Protein AF-A0A835ASC1-F1 (afdb_monomer_lite)

Sequence (592 aa):
MIFLGFHLSIYTDMLQAMSAVAEFGTGLTRLERELFSRAYHSVTDEKCTAWHILASSQLQEREKGNLKAEKAAIEFRLKVESEIEEASYLVINTIDRLLRVSSSSAENLVFYHHMKGKCYMTLAKVKDATLGLKKENCYGTFAELKDRAARLQASEQLLKAYEEILVDGDGEEEDRLSALPDDILLDILERLPLLPAVRTSVLSRRWRCLPLLLSRLAIDIDEFLRHRPSGPRRSVQSLMPSYTEATDRLLLARAGGDRAGVKVLRLAFFLCSDLSLLHSIAHAVAMAAAAAVDLTLWTVVMSNRCTEEHMAPYARRFMAFMDACPAAFGCLTSLTVRNLRLDEADVPTILTTCGKLRELGLKFCGHGFVLRIYAPGSLLVTLTVVECYFKRVELVCAPRLERLFMETWLDDDSPPVRLGHVPQLHHVSLASALLCWQEPFALSAFLANATNLSVLDLNFKDEMVMADKIEGIAKKTNLLREARDFKHCNLNFVEIQGFHPEETLIRYTRLVMERAVNLKRIHLRGPRGQDECKRCDRFRGQAEAPMRSASNDEMKNIVREQIFHGLSSPSIELIMDDMALSEKLQFPIIEI

Secondary structure (DSSP, 8-state):
-HHHHHHHHHHHHHHHHHHHHGGGSSPPPHHHHHHHHHHHHHHHHHHHHHHHHHHHHHHHHHHTT-HHHHHHHHHHHHHHHHHHHHHHHHHHHHHHHHHHH-TT-HHHHHHHHHHHHHHHHHHHHHT-GGGS----BTTB-HHHHHHHHHHHHHHHHHHHHHHTT----------TTTTS-HHHHHHHHHTS-HHHHHHGGGS-TTTTTHHHH-SEEEEEHHHHHH---S-----HHHHHHHHHHHHHHHHHTTTTSSSPPPSEEEEEEE--S-HHHHHHHHHHHHHH--SEEEEEEE-SS-GGG--HHHHHHHHHHHHHHHHH-HHHHHT-SEEEEES----TTHHHHHHHH-TT--EEEEES--BSSEEEEE-TT----EEEEES-B-SEEEEEE-TT--EEEEE---SS-SSSEEEEE-TT--EEEEE----TTSPP--HHHHHHH-TT--EEEEE-TT----HHHHHHHHHH-GGG---TT--BSS--EEEEES----HHHHHHHHHHHHHBTT--EEEEE-PPS----TTTTTS-----PPPPPPPHHHHHHHHHHHHHTT-SS--SEEEEE--PPPTT--------

Radius of gyration: 32.35 Å; chains: 1; bounding box: 80×64×80 Å

Foldseek 3Di:
DQVLLLQLLVLQVQLVVLLVVLVVLDAADPVSLVSNLVSLCSNLVVLVVLLVVLLVQLVVCVVVVNVVSNVVSVVVNVVSLVSLLVSLVSLLVSLVSNCVRVVPDLVSLLSSLLSNLVSLVSNLSSQDPVSPDFDADPQGHSVSSPVSSVVSVVVNVVSVVVVVVPPDDPDPPDPVLVVDDLVVLLVVLLPDQLVVQCVLLVVDVVSVCSSLQHLAEAQALVVVVPSDDPDPDDQLVVSLVVSLVVLCCNQVVNLDDDGDQRQHAHYEGELDPPLVSLVSNLVSLLSSPYQEYAYHYDYRDDLVRQDPVNQDVSQVSVVVSCVVRLSSLCNHQHYAYESHAADQVRQVVSQVSNQNYQYYHYESYHAEEEHEDDRANGNHQEYAAANYAYQAYEDQADANHAEYHHAAYDHQDPPRYDDHRHQNHAYYEYHYLCPLPHQAHAVLVVLVRVQQHAEYEYHNQLDPCDVVSVVSCVVRPPVDPDPPPAAHARHAEYEYHQDALDPSVLVVLLVCVVRHPNHQEYEYEHRDPDDPPPVPVVDDDDDDDFDDFDDPVRQVVVSVCSNCPPPDDDSYHYHYHDNGDDRVDDDDDDDD

Organism: NCBI:txid1010633

Structure (mmCIF, N/CA/C/O backbone):
data_AF-A0A835ASC1-F1
#
_entry.id   AF-A0A835ASC1-F1
#
loop_
_atom_site.group_PDB
_atom_site.id
_atom_site.type_symbol
_atom_site.label_atom_id
_atom_site.label_alt_id
_atom_site.label_comp_id
_atom_site.label_asym_id
_atom_site.label_entity_id
_atom_site.label_seq_id
_atom_site.pdbx_PDB_ins_code
_atom_site.Cartn_x
_atom_site.Cartn_y
_atom_site.Cartn_z
_atom_site.occupancy
_atom_site.B_iso_or_equiv
_atom_site.auth_seq_id
_atom_site.auth_comp_id
_atom_site.auth_asym_id
_atom_site.auth_atom_id
_atom_site.pdbx_PDB_model_num
ATOM 1 N N . MET A 1 1 ? 19.363 10.459 -22.461 1.00 25.75 1 MET A N 1
ATOM 2 C CA . MET A 1 1 ? 19.886 11.109 -21.234 1.00 25.75 1 MET A CA 1
ATOM 3 C C . MET A 1 1 ? 19.380 10.487 -19.933 1.00 25.75 1 MET A C 1
ATOM 5 O O . MET A 1 1 ? 20.216 10.135 -19.123 1.00 25.75 1 MET A O 1
ATOM 9 N N . ILE A 1 2 ? 18.072 10.296 -19.705 1.00 25.89 2 ILE A N 1
ATOM 10 C CA . ILE A 1 2 ? 17.590 9.722 -18.423 1.00 25.89 2 ILE A CA 1
ATOM 11 C C . ILE A 1 2 ? 17.799 8.201 -18.341 1.00 25.89 2 ILE A C 1
ATOM 13 O O . ILE A 1 2 ? 18.115 7.699 -17.273 1.00 25.89 2 ILE A O 1
ATOM 17 N N . PHE A 1 3 ? 17.737 7.487 -19.471 1.00 25.31 3 PHE A N 1
ATOM 18 C CA . PHE A 1 3 ? 18.187 6.091 -19.537 1.00 25.31 3 PHE A CA 1
ATOM 19 C C . PHE A 1 3 ? 19.689 5.949 -19.247 1.00 25.31 3 PHE A C 1
ATOM 21 O O . PHE A 1 3 ? 20.040 5.043 -18.511 1.00 25.31 3 PHE A O 1
ATOM 28 N N . LEU A 1 4 ? 20.544 6.874 -19.717 1.00 28.84 4 LEU A N 1
ATOM 29 C CA . LEU A 1 4 ? 21.978 6.884 -19.374 1.00 28.84 4 LEU A CA 1
ATOM 30 C C . LEU A 1 4 ? 22.202 7.177 -17.887 1.00 28.84 4 LEU A C 1
ATOM 32 O O . LEU A 1 4 ? 22.921 6.447 -17.226 1.00 28.84 4 LEU A O 1
ATOM 36 N N . GLY A 1 5 ? 21.518 8.178 -17.319 1.00 29.88 5 GLY A N 1
ATOM 37 C CA . GLY A 1 5 ? 21.616 8.450 -15.882 1.00 29.88 5 GLY A CA 1
ATOM 38 C C . GLY A 1 5 ? 21.188 7.253 -15.021 1.00 29.88 5 GLY A C 1
ATOM 39 O O . GLY A 1 5 ? 21.807 6.976 -13.998 1.00 29.88 5 GLY A O 1
ATOM 40 N N . PHE A 1 6 ? 20.131 6.545 -15.433 1.00 33.44 6 PHE A N 1
ATOM 41 C CA . PHE A 1 6 ? 19.597 5.366 -14.744 1.00 33.44 6 PHE A CA 1
ATOM 42 C C . PHE A 1 6 ? 20.526 4.154 -14.874 1.00 33.44 6 PHE A C 1
ATOM 44 O O . PHE A 1 6 ? 20.710 3.433 -13.902 1.00 33.44 6 PHE A O 1
ATOM 51 N N . HIS A 1 7 ? 21.150 3.977 -16.043 1.00 35.91 7 HIS A N 1
ATOM 52 C CA . HIS A 1 7 ? 22.242 3.030 -16.263 1.00 35.91 7 HIS A CA 1
ATOM 53 C C . HIS A 1 7 ? 23.390 3.337 -15.283 1.00 35.91 7 HIS A C 1
ATOM 55 O O . HIS A 1 7 ? 23.722 2.504 -14.449 1.00 35.91 7 HIS A O 1
ATOM 61 N N . LEU A 1 8 ? 23.894 4.575 -15.270 1.00 44.03 8 LEU A N 1
ATOM 62 C CA . LEU A 1 8 ? 24.981 5.048 -14.402 1.00 44.03 8 LEU A CA 1
ATOM 63 C C . LEU A 1 8 ? 24.748 4.823 -12.901 1.00 44.03 8 LEU A C 1
ATOM 65 O O . LEU A 1 8 ? 25.670 4.391 -12.221 1.00 44.03 8 LEU A O 1
ATOM 69 N N . SER A 1 9 ? 23.544 5.086 -12.376 1.00 50.69 9 SER A N 1
ATOM 70 C CA . SER A 1 9 ? 23.226 4.810 -10.960 1.00 50.69 9 SER A CA 1
ATOM 71 C C . SER A 1 9 ? 23.387 3.325 -10.638 1.00 50.69 9 SER A C 1
ATOM 73 O O . SER A 1 9 ? 23.984 2.979 -9.630 1.00 50.69 9 SER A O 1
ATOM 75 N N . ILE A 1 10 ? 22.922 2.449 -11.535 1.00 56.66 10 ILE A N 1
ATOM 76 C CA . ILE A 1 10 ? 22.972 0.995 -11.351 1.00 56.66 10 ILE A CA 1
ATOM 77 C C . ILE A 1 10 ? 24.414 0.487 -11.394 1.00 56.66 10 ILE A C 1
ATOM 79 O O . ILE A 1 10 ? 24.768 -0.363 -10.585 1.00 56.66 10 ILE A O 1
ATOM 83 N N . TYR A 1 11 ? 25.254 0.991 -12.303 1.00 65.12 11 TYR A N 1
ATOM 84 C CA . TYR A 1 11 ? 26.649 0.546 -12.387 1.00 65.12 11 TYR A CA 1
ATOM 85 C C . TYR A 1 11 ? 27.528 1.130 -11.276 1.00 65.12 11 TYR A C 1
ATOM 87 O O . TYR A 1 11 ? 28.440 0.438 -10.834 1.00 65.12 11 TYR A O 1
ATOM 95 N N . THR A 1 12 ? 27.234 2.333 -10.767 1.00 69.75 12 THR A N 1
ATOM 96 C CA . THR A 1 12 ? 27.899 2.877 -9.570 1.00 69.75 12 THR A CA 1
ATOM 97 C C . THR A 1 12 ? 27.527 2.080 -8.319 1.00 69.75 12 THR A C 1
ATOM 99 O O . THR A 1 12 ? 28.422 1.670 -7.581 1.00 69.75 12 THR A O 1
ATOM 102 N N . ASP A 1 13 ? 26.238 1.787 -8.115 1.00 70.94 13 ASP A N 1
ATOM 103 C CA . ASP A 1 13 ? 25.767 0.970 -6.987 1.00 70.94 13 ASP A CA 1
ATOM 104 C C . ASP A 1 13 ? 26.303 -0.469 -7.091 1.00 70.94 13 ASP A C 1
ATOM 106 O O . ASP A 1 13 ? 26.749 -1.049 -6.102 1.00 70.94 13 ASP A O 1
ATOM 110 N N . MET A 1 14 ? 26.336 -1.036 -8.304 1.00 71.25 14 MET A N 1
ATOM 111 C CA . MET A 1 14 ? 26.939 -2.345 -8.570 1.00 71.25 14 MET A CA 1
ATOM 112 C C . MET A 1 14 ? 28.445 -2.331 -8.304 1.00 71.25 14 MET A C 1
ATOM 114 O O . MET A 1 14 ? 28.956 -3.283 -7.727 1.00 71.25 14 MET A O 1
ATOM 118 N N . LEU A 1 15 ? 29.165 -1.265 -8.665 1.00 77.31 15 LEU A N 1
ATOM 119 C CA . LEU A 1 15 ? 30.597 -1.148 -8.385 1.00 77.31 15 LEU A CA 1
ATOM 120 C C . LEU A 1 15 ? 30.869 -1.116 -6.876 1.00 77.31 15 LEU A C 1
ATOM 122 O O . LEU A 1 15 ? 31.763 -1.814 -6.408 1.00 77.31 15 LEU A O 1
ATOM 126 N N . GLN A 1 16 ? 30.067 -0.369 -6.113 1.00 76.88 16 GLN A N 1
ATOM 127 C CA . GLN A 1 16 ? 30.158 -0.323 -4.650 1.00 76.88 16 GLN A CA 1
ATOM 128 C C . GLN A 1 16 ? 29.817 -1.671 -4.007 1.00 76.88 16 GLN A C 1
ATOM 130 O O . GLN A 1 16 ? 30.555 -2.140 -3.143 1.00 76.88 16 GLN A O 1
ATOM 135 N N . ALA A 1 17 ? 28.743 -2.324 -4.458 1.00 69.50 17 ALA A N 1
ATOM 136 C CA . ALA A 1 17 ? 28.349 -3.640 -3.968 1.00 69.50 17 ALA A CA 1
ATOM 137 C C . ALA A 1 17 ? 29.422 -4.697 -4.265 1.00 69.50 17 ALA A C 1
ATOM 139 O O . ALA A 1 17 ? 29.803 -5.445 -3.372 1.00 69.50 17 ALA A O 1
ATOM 140 N N . MET A 1 18 ? 29.976 -4.716 -5.481 1.00 75.88 18 MET A N 1
ATOM 141 C CA . MET A 1 18 ? 31.058 -5.636 -5.845 1.00 75.88 18 MET A CA 1
ATOM 142 C C . MET A 1 18 ? 32.354 -5.344 -5.074 1.00 75.88 18 MET A C 1
ATOM 144 O O . MET A 1 18 ? 33.069 -6.272 -4.700 1.00 75.88 18 MET A O 1
ATOM 148 N N . SER A 1 19 ? 32.643 -4.074 -4.773 1.00 75.88 19 SER A N 1
ATOM 149 C CA . SER A 1 19 ? 33.743 -3.701 -3.878 1.00 75.88 19 SER A CA 1
ATOM 150 C C . SER A 1 19 ? 33.525 -4.172 -2.438 1.00 75.88 19 SER A C 1
ATOM 152 O O . SER A 1 19 ? 34.503 -4.538 -1.796 1.00 75.88 19 SER A O 1
ATOM 154 N N . ALA A 1 20 ? 32.282 -4.213 -1.947 1.00 76.00 20 ALA A N 1
ATOM 155 C CA . ALA A 1 20 ? 31.942 -4.782 -0.641 1.00 76.00 20 ALA A CA 1
ATOM 156 C C . ALA A 1 20 ? 32.006 -6.319 -0.641 1.00 76.00 20 ALA A C 1
ATOM 158 O O . ALA A 1 20 ? 32.485 -6.912 0.319 1.00 76.00 20 ALA A O 1
ATOM 159 N N . VAL A 1 21 ? 31.608 -6.979 -1.736 1.00 71.69 21 VAL A N 1
ATOM 160 C CA . VAL A 1 21 ? 31.784 -8.435 -1.916 1.00 71.69 21 VAL A CA 1
ATOM 161 C C . VAL A 1 21 ? 33.266 -8.816 -1.805 1.00 71.69 21 VAL A C 1
ATOM 163 O O . VAL A 1 21 ? 33.621 -9.765 -1.111 1.00 71.69 21 VAL A O 1
ATOM 166 N N . ALA A 1 22 ? 34.153 -8.007 -2.384 1.00 69.75 22 ALA A N 1
ATOM 167 C CA . ALA A 1 22 ? 35.598 -8.184 -2.265 1.00 69.75 22 ALA A CA 1
ATOM 168 C C . ALA A 1 22 ? 36.156 -7.981 -0.835 1.00 69.75 22 ALA A C 1
ATOM 170 O O . ALA A 1 22 ? 37.293 -8.374 -0.567 1.00 69.75 22 ALA A O 1
ATOM 171 N N . GLU A 1 23 ? 35.401 -7.380 0.096 1.00 70.00 23 GLU A N 1
ATOM 172 C CA . GLU A 1 23 ? 35.817 -7.202 1.499 1.00 70.00 23 GLU A CA 1
ATOM 173 C C . GLU A 1 23 ? 35.636 -8.466 2.346 1.00 70.00 23 GLU A C 1
ATOM 175 O O . GLU A 1 23 ? 36.283 -8.593 3.384 1.00 70.00 23 GLU A O 1
ATOM 180 N N . PHE A 1 24 ? 34.855 -9.447 1.879 1.00 70.50 24 PHE A N 1
ATOM 181 C CA . PHE A 1 24 ? 34.664 -10.727 2.573 1.00 70.50 24 PHE A CA 1
ATOM 182 C C . PHE A 1 24 ? 35.882 -11.666 2.498 1.00 70.50 24 PHE A C 1
ATOM 184 O O . PHE A 1 24 ? 35.826 -12.787 2.998 1.00 70.50 24 PHE A O 1
ATOM 191 N N . GLY A 1 25 ? 37.000 -11.220 1.910 1.00 59.38 25 GLY A N 1
ATOM 192 C CA . GLY A 1 25 ? 38.289 -11.911 2.010 1.00 59.38 25 GLY A CA 1
ATOM 193 C C . GLY A 1 25 ? 38.339 -13.259 1.291 1.00 59.38 25 GLY A C 1
ATOM 194 O O . GLY A 1 25 ? 39.165 -14.102 1.625 1.00 59.38 25 GLY A O 1
ATOM 195 N N . THR A 1 26 ? 37.467 -13.465 0.309 1.00 65.81 26 THR A N 1
ATOM 196 C CA . THR A 1 26 ? 37.532 -14.575 -0.644 1.00 65.81 26 THR A CA 1
ATOM 197 C C . THR A 1 26 ? 37.826 -13.982 -2.023 1.00 65.81 26 THR A C 1
ATOM 199 O O . THR A 1 26 ? 37.456 -12.840 -2.304 1.00 65.81 26 THR A O 1
ATOM 202 N N . GLY A 1 27 ? 38.608 -14.679 -2.853 1.00 68.88 27 GLY A N 1
ATOM 203 C CA . GLY A 1 27 ? 38.851 -14.220 -4.224 1.00 68.88 27 GLY A CA 1
ATOM 204 C C . GLY A 1 27 ? 37.535 -14.131 -4.999 1.00 68.88 27 GLY A C 1
ATOM 205 O O . GLY A 1 27 ? 36.610 -14.882 -4.710 1.00 68.88 27 GLY A O 1
ATOM 206 N N . LEU A 1 28 ? 37.439 -13.219 -5.970 1.00 75.75 28 LEU A N 1
ATOM 207 C CA . LEU A 1 28 ? 36.249 -13.117 -6.813 1.00 75.75 28 LEU A CA 1
ATOM 208 C C . LEU A 1 28 ? 36.157 -14.317 -7.764 1.00 75.75 28 LEU A C 1
ATOM 210 O O . LEU A 1 28 ? 37.120 -14.638 -8.465 1.00 75.75 28 LEU A O 1
ATOM 214 N N . THR A 1 29 ? 34.971 -14.913 -7.852 1.00 74.81 29 THR A N 1
ATOM 215 C CA . THR A 1 29 ? 34.633 -15.937 -8.852 1.00 74.81 29 THR A CA 1
ATOM 216 C C . THR A 1 29 ? 34.681 -15.360 -10.272 1.00 74.81 29 THR A C 1
ATOM 218 O O . THR A 1 29 ? 34.753 -14.145 -10.484 1.00 74.81 29 THR A O 1
ATOM 221 N N . ARG A 1 30 ? 34.618 -16.208 -11.306 1.00 64.69 30 ARG A N 1
ATOM 222 C CA . ARG A 1 30 ? 34.585 -15.744 -12.710 1.00 64.69 30 ARG A CA 1
ATOM 223 C C . ARG A 1 30 ? 33.424 -14.781 -12.992 1.00 64.69 30 ARG A C 1
ATOM 225 O O . ARG A 1 30 ? 33.636 -13.727 -13.591 1.00 64.69 30 ARG A O 1
ATOM 232 N N . LEU A 1 31 ? 32.217 -15.108 -12.528 1.00 60.44 31 LEU A N 1
ATOM 233 C CA . LEU A 1 31 ? 31.038 -14.261 -12.721 1.00 60.44 31 LEU A CA 1
ATOM 234 C C . LEU A 1 31 ? 31.181 -12.924 -11.979 1.00 60.44 31 LEU A C 1
ATOM 236 O O . LEU A 1 31 ? 30.871 -11.869 -12.531 1.00 60.44 31 LEU A O 1
ATOM 240 N N . GLU A 1 32 ? 31.703 -12.945 -10.753 1.00 73.38 32 GLU A N 1
ATOM 241 C CA . GLU A 1 32 ? 31.961 -11.734 -9.969 1.00 73.38 32 GLU A CA 1
ATOM 242 C C . GLU A 1 32 ? 33.043 -10.857 -10.610 1.00 73.38 32 GLU A C 1
ATOM 244 O O . GLU A 1 32 ? 32.888 -9.638 -10.661 1.00 73.38 32 GLU A O 1
ATOM 249 N N . ARG A 1 33 ? 34.097 -11.450 -11.186 1.00 76.00 33 ARG A N 1
ATOM 250 C CA . ARG A 1 33 ? 35.105 -10.734 -11.985 1.00 76.00 33 ARG A CA 1
ATOM 251 C C . ARG A 1 33 ? 34.475 -10.061 -13.207 1.00 76.00 33 ARG A C 1
ATOM 253 O O . ARG A 1 33 ? 34.715 -8.876 -13.452 1.00 76.00 33 ARG A O 1
ATOM 260 N N . GLU A 1 34 ? 33.618 -10.762 -13.946 1.00 69.44 34 GLU A N 1
ATOM 261 C CA . GLU A 1 34 ? 32.899 -10.183 -15.087 1.00 69.44 34 GLU A CA 1
ATOM 262 C C . GLU A 1 34 ? 31.977 -9.025 -14.671 1.00 69.44 34 GLU A C 1
ATOM 264 O O . GLU A 1 34 ? 31.977 -7.974 -15.322 1.00 69.44 34 GLU A O 1
ATOM 269 N N . LEU A 1 35 ? 31.230 -9.180 -13.573 1.00 68.06 35 LEU A N 1
ATOM 270 C CA . LEU A 1 35 ? 30.353 -8.140 -13.026 1.00 68.06 35 LEU A CA 1
ATOM 271 C C . LEU A 1 35 ? 31.147 -6.924 -12.542 1.00 68.06 35 LEU A C 1
ATOM 273 O O . LEU A 1 35 ? 30.809 -5.795 -12.898 1.00 68.06 35 LEU A O 1
ATOM 277 N N . PHE A 1 36 ? 32.237 -7.142 -11.808 1.00 75.69 36 PHE A N 1
ATOM 278 C CA . PHE A 1 36 ? 33.128 -6.088 -11.326 1.00 75.69 36 PHE A CA 1
ATOM 279 C C . PHE A 1 36 ? 33.761 -5.304 -12.485 1.00 75.69 36 PHE A C 1
ATOM 281 O O . PHE A 1 36 ? 33.771 -4.071 -12.484 1.00 75.69 36 PHE A O 1
ATOM 288 N N . SER A 1 37 ? 34.211 -6.002 -13.533 1.00 78.62 37 SER A N 1
ATOM 289 C CA . SER A 1 37 ? 34.747 -5.371 -14.743 1.00 78.62 37 SER A CA 1
ATOM 290 C C . SER A 1 37 ? 33.691 -4.564 -15.496 1.00 78.62 37 SER A C 1
ATOM 292 O O . SER A 1 37 ? 33.947 -3.436 -15.923 1.00 78.62 37 SER A O 1
ATOM 294 N N . ARG A 1 38 ? 32.485 -5.120 -15.659 1.00 73.06 38 ARG A N 1
ATOM 295 C CA . ARG A 1 38 ? 31.378 -4.469 -16.372 1.00 73.06 38 ARG A CA 1
ATOM 296 C C . ARG A 1 38 ? 30.867 -3.236 -15.625 1.00 73.06 38 ARG A C 1
ATOM 298 O O . ARG A 1 38 ? 30.569 -2.233 -16.270 1.00 73.06 38 ARG A O 1
ATOM 305 N N . ALA A 1 39 ? 30.817 -3.298 -14.291 1.00 75.06 39 ALA A N 1
ATOM 306 C CA . ALA A 1 39 ? 30.509 -2.168 -13.415 1.00 75.06 39 ALA A CA 1
ATOM 307 C C . ALA A 1 39 ? 31.443 -0.992 -13.672 1.00 75.06 39 ALA A C 1
ATOM 309 O O . ALA A 1 39 ? 30.992 0.104 -14.000 1.00 75.06 39 ALA A O 1
ATOM 310 N N . TYR A 1 40 ? 32.747 -1.251 -13.601 1.00 83.38 40 TYR A N 1
ATOM 311 C CA . TYR A 1 40 ? 33.752 -0.218 -13.783 1.00 83.38 40 TYR A CA 1
ATOM 312 C C . TYR A 1 40 ? 33.699 0.407 -15.183 1.00 83.38 40 TYR A C 1
ATOM 314 O O . TYR A 1 40 ? 33.564 1.624 -15.285 1.00 83.38 40 TYR A O 1
ATOM 322 N N . HIS A 1 41 ? 33.722 -0.408 -16.249 1.00 80.19 41 HIS A N 1
ATOM 323 C CA . HIS A 1 41 ? 33.706 0.109 -17.624 1.00 80.19 41 HIS A CA 1
ATOM 324 C C . HIS A 1 41 ? 32.474 0.971 -17.904 1.00 80.19 41 HIS A C 1
ATOM 326 O O . HIS A 1 41 ? 32.605 2.054 -18.464 1.00 80.19 41 HIS A O 1
ATOM 332 N N . SER A 1 42 ? 31.282 0.541 -17.474 1.00 77.12 42 SER A N 1
ATOM 333 C CA . SER A 1 42 ? 30.065 1.313 -17.738 1.00 77.12 42 SER A CA 1
ATOM 334 C C . SER A 1 42 ? 30.055 2.661 -17.015 1.00 77.12 42 SER A C 1
ATOM 336 O O . SER A 1 42 ? 29.530 3.630 -17.562 1.00 77.12 42 SER A O 1
ATOM 338 N N . VAL A 1 43 ? 30.632 2.748 -15.810 1.00 78.88 43 VAL A N 1
ATOM 339 C CA . VAL A 1 43 ? 30.783 4.027 -15.100 1.00 78.88 43 VAL A CA 1
ATOM 340 C C . VAL A 1 43 ? 31.805 4.909 -15.816 1.00 78.88 43 VAL A C 1
ATOM 342 O O . VAL A 1 43 ? 31.540 6.089 -16.043 1.00 78.88 43 VAL A O 1
ATOM 345 N N . THR A 1 44 ? 32.961 4.367 -16.205 1.00 77.56 44 THR A N 1
ATOM 346 C CA . THR A 1 44 ? 34.048 5.176 -16.772 1.00 77.56 44 THR A CA 1
ATOM 347 C C . THR A 1 44 ? 33.844 5.573 -18.227 1.00 77.56 44 THR A C 1
ATOM 349 O O . THR A 1 44 ? 34.170 6.703 -18.574 1.00 77.56 44 THR A O 1
ATOM 352 N N . ASP A 1 45 ? 33.282 4.717 -19.081 1.00 75.38 45 ASP A N 1
ATOM 353 C CA . ASP A 1 45 ? 33.139 4.992 -20.519 1.00 75.38 45 ASP A CA 1
ATOM 354 C C . ASP A 1 45 ? 32.207 6.186 -20.774 1.00 75.38 45 ASP A C 1
ATOM 356 O O . ASP A 1 45 ? 32.509 7.088 -21.565 1.00 75.38 45 ASP A O 1
ATOM 360 N N . GLU A 1 46 ? 31.095 6.252 -20.040 1.00 70.56 46 GLU A N 1
ATOM 361 C CA . GLU A 1 46 ? 30.144 7.360 -20.131 1.00 70.56 46 GLU A CA 1
ATOM 362 C C . GLU A 1 46 ? 30.739 8.664 -19.577 1.00 70.56 46 GLU A C 1
ATOM 364 O O . GLU A 1 46 ? 30.586 9.732 -20.180 1.00 70.56 46 GLU A O 1
ATOM 369 N N . LYS A 1 47 ? 31.474 8.592 -18.460 1.00 77.69 47 LYS A N 1
ATOM 370 C CA . LYS A 1 47 ? 32.138 9.758 -17.856 1.00 77.69 47 LYS A CA 1
ATOM 371 C C . LYS A 1 47 ? 33.277 10.279 -18.729 1.00 77.69 47 LYS A C 1
ATOM 373 O O . LYS A 1 47 ? 33.378 11.488 -18.917 1.00 77.69 47 LYS A O 1
ATOM 378 N N . CYS A 1 48 ? 34.081 9.403 -19.327 1.00 73.44 48 CYS A N 1
ATOM 379 C CA . CYS A 1 48 ? 35.106 9.783 -20.300 1.00 73.44 48 CYS A CA 1
ATOM 380 C C . CYS A 1 48 ? 34.486 10.425 -21.548 1.00 73.44 48 CYS A C 1
ATOM 382 O O . CYS A 1 48 ? 35.011 11.414 -22.056 1.00 73.44 48 CYS A O 1
ATOM 384 N N . THR A 1 49 ? 33.333 9.931 -22.006 1.00 75.00 49 THR A N 1
ATOM 385 C CA . THR A 1 49 ? 32.588 10.557 -23.110 1.00 75.00 49 THR A CA 1
ATOM 386 C C . THR A 1 49 ? 32.142 11.977 -22.744 1.00 75.00 49 THR A C 1
ATOM 388 O O . THR A 1 49 ? 32.378 12.916 -23.506 1.00 75.00 49 THR A O 1
ATOM 391 N N . ALA A 1 50 ? 31.558 12.166 -21.555 1.00 71.06 50 ALA A N 1
ATOM 392 C CA . ALA A 1 50 ? 31.176 13.488 -21.056 1.00 71.06 50 ALA A CA 1
ATOM 393 C C . ALA A 1 50 ? 32.389 14.421 -20.906 1.00 71.06 50 ALA A C 1
ATOM 395 O O . ALA A 1 50 ? 32.327 15.591 -21.285 1.00 71.06 50 ALA A O 1
ATOM 396 N N . TRP A 1 51 ? 33.509 13.892 -20.412 1.00 79.56 51 TRP A N 1
ATOM 397 C CA . TRP A 1 51 ? 34.763 14.621 -20.276 1.00 79.56 51 TRP A CA 1
ATOM 398 C C . TRP A 1 51 ? 35.286 15.132 -21.625 1.00 79.56 51 TRP A C 1
ATOM 400 O O . TRP A 1 51 ? 35.601 16.315 -21.743 1.00 79.56 51 TRP A O 1
ATOM 410 N N . HIS A 1 52 ? 35.309 14.290 -22.665 1.00 73.19 52 HIS A N 1
ATOM 411 C CA . HIS A 1 52 ? 35.749 14.693 -24.007 1.00 73.19 52 HIS A CA 1
ATOM 412 C C . HIS A 1 52 ? 34.869 15.797 -24.605 1.00 73.19 52 HIS A C 1
ATOM 414 O O . HIS A 1 52 ? 35.390 16.754 -25.183 1.00 73.19 52 HIS A O 1
ATOM 420 N N . ILE A 1 53 ? 33.547 15.710 -24.420 1.00 69.62 53 ILE A N 1
ATOM 421 C CA . ILE A 1 53 ? 32.609 16.752 -24.859 1.00 69.62 53 ILE A CA 1
ATOM 422 C C . ILE A 1 53 ? 32.931 18.078 -24.159 1.00 69.62 53 ILE A C 1
ATOM 424 O O . ILE A 1 53 ? 33.066 19.107 -24.821 1.00 69.62 53 ILE A O 1
ATOM 428 N N . LEU A 1 54 ? 33.128 18.060 -22.839 1.00 73.12 54 LEU A N 1
ATOM 429 C CA . LEU A 1 54 ? 33.439 19.260 -22.057 1.00 73.12 54 LEU A CA 1
ATOM 430 C C . LEU A 1 54 ? 34.811 19.855 -22.409 1.00 73.12 54 LEU A C 1
ATOM 432 O O . LEU A 1 54 ? 34.932 21.073 -22.515 1.00 73.12 54 LEU A O 1
ATOM 436 N N . ALA A 1 55 ? 35.823 19.019 -22.661 1.00 73.38 55 ALA A N 1
ATOM 437 C CA . ALA A 1 55 ? 37.142 19.462 -23.113 1.00 73.38 55 ALA A CA 1
ATOM 438 C C . ALA A 1 55 ? 37.081 20.132 -24.499 1.00 73.38 55 ALA A C 1
ATOM 440 O O . ALA A 1 55 ? 37.672 21.193 -24.701 1.00 73.38 55 ALA A O 1
ATOM 441 N N . SER A 1 56 ? 36.313 19.563 -25.436 1.00 73.12 56 SER A N 1
ATOM 442 C CA . SER A 1 56 ? 36.104 20.165 -26.761 1.00 73.12 56 SER A CA 1
ATOM 443 C C . SER A 1 56 ? 35.342 21.493 -26.682 1.00 73.12 56 SER A C 1
ATOM 445 O O . SER A 1 56 ? 35.740 22.475 -27.308 1.00 73.12 56 SER A O 1
ATOM 447 N N . SER A 1 57 ? 34.308 21.561 -25.834 1.00 67.12 57 SER A N 1
ATOM 448 C CA . SER A 1 57 ? 33.542 22.783 -25.587 1.00 67.12 57 SER A CA 1
ATOM 449 C C . SER A 1 57 ? 34.401 23.872 -24.945 1.00 67.12 57 SER A C 1
ATOM 451 O O . SER A 1 57 ? 34.251 25.038 -25.296 1.00 67.12 57 SER A O 1
ATOM 453 N N . GLN A 1 58 ? 35.313 23.517 -24.034 1.00 73.12 58 GLN A N 1
ATOM 454 C CA . GLN A 1 58 ? 36.245 24.468 -23.428 1.00 73.12 58 GLN A CA 1
ATOM 455 C C . GLN A 1 58 ? 37.136 25.125 -24.495 1.00 73.12 58 GLN A C 1
ATOM 457 O O . GLN A 1 58 ? 37.248 26.349 -24.518 1.00 73.12 58 GLN A O 1
ATOM 462 N N . LEU A 1 59 ? 37.749 24.332 -25.383 1.00 73.62 59 LEU A N 1
ATOM 463 C CA . LEU A 1 59 ? 38.613 24.850 -26.454 1.00 73.62 59 LEU A CA 1
ATOM 464 C C . LEU A 1 59 ? 37.836 25.750 -27.423 1.00 73.62 59 LEU A C 1
ATOM 466 O O . LEU A 1 59 ? 38.293 26.846 -27.740 1.00 73.62 59 LEU A O 1
ATOM 470 N N . GLN A 1 60 ? 36.634 25.332 -27.821 1.00 72.06 60 GLN A N 1
ATOM 471 C CA . GLN A 1 60 ? 35.790 26.097 -28.737 1.00 72.06 60 GLN A CA 1
ATOM 472 C C . GLN A 1 60 ? 35.360 27.454 -28.150 1.00 72.06 60 GLN A C 1
ATOM 474 O O . GLN A 1 60 ? 35.346 28.464 -28.853 1.00 72.06 60 GLN A O 1
ATOM 479 N N . GLU A 1 61 ? 34.995 27.504 -26.867 1.00 72.50 61 GLU A N 1
ATOM 480 C CA . GLU A 1 61 ? 34.580 28.758 -26.224 1.00 72.50 61 GLU A CA 1
ATOM 481 C C . GLU A 1 61 ? 35.767 29.690 -25.938 1.00 72.50 61 GLU A C 1
ATOM 483 O O . GLU A 1 61 ? 35.609 30.913 -26.002 1.00 72.50 61 GLU A O 1
ATOM 488 N N . ARG A 1 62 ? 36.965 29.129 -25.725 1.00 79.38 62 ARG A N 1
ATOM 489 C CA . ARG A 1 62 ? 38.224 29.879 -25.626 1.00 79.38 62 ARG A CA 1
ATOM 490 C C . ARG A 1 62 ? 38.570 30.593 -26.934 1.00 79.38 62 ARG A C 1
ATOM 492 O O . ARG A 1 62 ? 38.913 31.772 -26.908 1.00 79.38 62 ARG A O 1
ATOM 499 N N . GLU A 1 63 ? 38.437 29.916 -28.075 1.00 79.19 63 GLU A N 1
ATOM 500 C CA . GLU A 1 63 ? 38.660 30.508 -29.407 1.00 79.19 63 GLU A CA 1
ATOM 501 C C . GLU A 1 63 ? 37.675 31.644 -29.718 1.00 79.19 63 GLU A C 1
ATOM 503 O O . GLU A 1 63 ? 38.037 32.631 -30.356 1.00 79.19 63 GLU A O 1
ATOM 508 N N . LYS A 1 64 ? 36.440 31.542 -29.214 1.00 83.50 64 LYS A N 1
ATOM 509 C CA . LYS A 1 64 ? 35.411 32.589 -29.327 1.00 83.50 64 LYS A CA 1
ATOM 510 C C . LYS A 1 64 ? 35.593 33.748 -28.334 1.00 83.50 64 LYS A C 1
ATOM 512 O O . LYS A 1 64 ? 34.832 34.711 -28.395 1.00 83.50 64 LYS A O 1
ATOM 517 N N . GLY A 1 65 ? 36.542 33.659 -27.396 1.00 82.06 65 GLY A N 1
ATOM 518 C CA . GLY A 1 65 ? 36.747 34.653 -26.335 1.00 82.06 65 GLY A CA 1
ATOM 519 C C . GLY A 1 65 ? 35.641 34.685 -25.267 1.00 82.06 65 GLY A C 1
ATOM 520 O O . GLY A 1 65 ? 35.524 35.663 -24.525 1.00 82.06 65 GLY A O 1
ATOM 521 N N . ASN A 1 66 ? 34.812 33.639 -25.167 1.00 81.50 66 ASN A N 1
ATOM 522 C CA . ASN A 1 66 ? 33.687 33.571 -24.234 1.00 81.50 66 ASN A CA 1
ATOM 523 C C . ASN A 1 66 ? 34.122 33.047 -22.854 1.00 81.50 66 ASN A C 1
ATOM 525 O O . ASN A 1 66 ? 33.859 31.904 -22.474 1.00 81.50 66 ASN A O 1
ATOM 529 N N . LEU A 1 67 ? 34.751 33.926 -22.070 1.00 76.94 67 LEU A N 1
ATOM 530 C CA . LEU A 1 67 ? 35.350 33.597 -20.768 1.00 76.94 67 LEU A CA 1
ATOM 531 C C . LEU A 1 67 ? 34.361 32.988 -19.754 1.00 76.94 67 LEU A C 1
ATOM 533 O O . LEU A 1 67 ? 34.753 32.187 -18.906 1.00 76.94 67 LEU A O 1
ATOM 537 N N . LYS A 1 68 ? 33.071 33.353 -19.814 1.00 76.38 68 LYS A N 1
ATOM 538 C CA . LYS A 1 68 ? 32.043 32.793 -18.915 1.00 76.38 68 LYS A CA 1
ATOM 539 C C . LYS A 1 68 ? 31.726 31.336 -19.250 1.00 76.38 68 LYS A C 1
ATOM 541 O O . LYS A 1 68 ? 31.649 30.518 -18.336 1.00 76.38 68 LYS A O 1
ATOM 546 N N . ALA A 1 69 ? 31.537 31.022 -20.530 1.00 60.03 69 ALA A N 1
ATOM 547 C CA . ALA A 1 69 ? 31.243 29.659 -20.965 1.00 60.03 69 ALA A CA 1
ATOM 548 C C . ALA A 1 69 ? 32.473 28.751 -20.846 1.00 60.03 69 ALA A C 1
ATOM 550 O O . ALA A 1 69 ? 32.342 27.613 -20.401 1.00 60.03 69 ALA A O 1
ATOM 551 N N . GLU A 1 70 ? 33.668 29.279 -21.131 1.00 72.00 70 GLU A N 1
ATOM 552 C CA . GLU A 1 70 ? 34.934 28.579 -20.897 1.00 72.00 70 GLU A CA 1
ATOM 553 C C . GLU A 1 70 ? 35.089 28.197 -19.416 1.00 72.00 70 GLU A C 1
ATOM 555 O O . GLU A 1 70 ? 35.348 27.036 -19.096 1.00 72.00 70 GLU A O 1
ATOM 560 N N . LYS A 1 71 ? 34.849 29.142 -18.494 1.00 73.25 71 LYS A N 1
ATOM 561 C CA . LYS A 1 71 ? 34.923 28.878 -17.050 1.00 73.25 71 LYS A CA 1
ATOM 562 C C . LYS A 1 71 ? 33.915 27.817 -16.594 1.00 73.25 71 LYS A C 1
ATOM 564 O O . LYS A 1 71 ? 34.277 26.948 -15.805 1.00 73.25 71 LYS A O 1
ATOM 569 N N . ALA A 1 72 ? 32.683 27.856 -17.102 1.00 64.44 72 ALA A N 1
ATOM 570 C CA . ALA A 1 72 ? 31.671 26.847 -16.789 1.00 64.44 72 ALA A CA 1
ATOM 571 C C . ALA A 1 72 ? 32.069 25.456 -17.317 1.00 64.44 72 ALA A C 1
ATOM 573 O O . ALA A 1 72 ? 31.959 24.470 -16.590 1.00 64.44 72 ALA A O 1
ATOM 574 N N . ALA A 1 73 ? 32.587 25.367 -18.547 1.00 66.56 73 ALA A N 1
ATOM 575 C CA . ALA A 1 73 ? 33.071 24.111 -19.120 1.00 66.56 73 ALA A CA 1
ATOM 576 C C . ALA A 1 73 ? 34.224 23.512 -18.296 1.00 66.56 73 ALA A C 1
ATOM 578 O O . ALA A 1 73 ? 34.237 22.305 -18.054 1.00 66.56 73 ALA A O 1
ATOM 579 N N . ILE A 1 74 ? 35.141 24.352 -17.800 1.00 71.38 74 ILE A N 1
ATOM 580 C CA . ILE A 1 74 ? 36.221 23.936 -16.891 1.00 71.38 74 ILE A CA 1
ATOM 581 C C . ILE A 1 74 ? 35.655 23.383 -15.577 1.00 71.38 74 ILE A C 1
ATOM 583 O O . ILE A 1 74 ? 36.075 22.315 -15.140 1.00 71.38 74 ILE A O 1
ATOM 587 N N . GLU A 1 75 ? 34.699 24.073 -14.952 1.00 72.69 75 GLU A N 1
ATOM 588 C CA . GLU A 1 75 ? 34.112 23.654 -13.672 1.00 72.69 75 GLU A CA 1
ATOM 589 C C . GLU A 1 75 ? 33.394 22.299 -13.781 1.00 72.69 75 GLU A C 1
ATOM 591 O O . GLU A 1 75 ? 33.629 21.397 -12.973 1.00 72.69 75 GLU A O 1
ATOM 596 N N . PHE A 1 76 ? 32.580 22.108 -14.824 1.00 66.19 76 PHE A N 1
ATOM 597 C CA . PHE A 1 76 ? 31.921 20.824 -15.072 1.00 66.19 76 PHE A CA 1
ATOM 598 C C . PHE A 1 76 ? 32.917 19.718 -15.420 1.00 66.19 76 PHE A C 1
ATOM 600 O O . PHE A 1 76 ? 32.749 18.588 -14.958 1.00 66.19 76 PHE A O 1
ATOM 607 N N . ARG A 1 77 ? 33.968 20.027 -16.190 1.00 76.50 77 ARG A N 1
ATOM 608 C CA . ARG A 1 77 ? 35.021 19.060 -16.519 1.00 76.50 77 ARG A CA 1
ATOM 609 C C . ARG A 1 77 ? 35.742 18.581 -15.261 1.00 76.50 77 ARG A C 1
ATOM 611 O O . ARG A 1 77 ? 35.863 17.376 -15.078 1.00 76.50 77 ARG A O 1
ATOM 618 N N . LEU A 1 78 ? 36.133 19.495 -14.370 1.00 76.44 78 LEU A N 1
ATOM 619 C CA . LEU A 1 78 ? 36.779 19.167 -13.091 1.00 76.44 78 LEU A CA 1
ATOM 620 C C . LEU A 1 78 ? 35.903 18.277 -12.201 1.00 76.44 78 LEU A C 1
ATOM 622 O O . LEU A 1 78 ? 36.409 17.385 -11.523 1.00 76.44 78 LEU A O 1
ATOM 626 N N . LYS A 1 79 ? 34.582 18.487 -12.218 1.00 75.69 79 LYS A N 1
ATOM 627 C CA . LYS A 1 79 ? 33.645 17.622 -11.497 1.00 75.69 79 LYS A CA 1
ATOM 628 C C . LYS A 1 79 ? 33.617 16.201 -12.069 1.00 75.69 79 LYS A C 1
ATOM 630 O O . LYS A 1 79 ? 33.696 15.242 -11.311 1.00 75.69 79 LYS A O 1
ATOM 635 N N . VAL A 1 80 ? 33.541 16.066 -13.394 1.00 75.88 80 VAL A N 1
ATOM 636 C CA . VAL A 1 80 ? 33.575 14.754 -14.066 1.00 75.88 80 VAL A CA 1
ATOM 637 C C . VAL A 1 80 ? 34.920 14.052 -13.848 1.00 75.88 80 VAL A C 1
ATOM 639 O O . VAL A 1 80 ? 34.939 12.841 -13.654 1.00 75.88 80 VAL A O 1
ATOM 642 N N . GLU A 1 81 ? 36.031 14.794 -13.822 1.00 80.50 81 GLU A N 1
ATOM 643 C CA . GLU A 1 81 ? 37.352 14.254 -13.471 1.00 80.50 81 GLU A CA 1
ATOM 644 C C . GLU A 1 81 ? 37.365 13.652 -12.065 1.00 80.50 81 GLU A C 1
ATOM 646 O O . GLU A 1 81 ? 37.791 12.511 -11.921 1.00 80.50 81 GLU A O 1
ATOM 651 N N . SER A 1 82 ? 36.839 14.366 -11.060 1.00 80.75 82 SER A N 1
ATOM 652 C CA . SER A 1 82 ? 36.747 13.855 -9.681 1.00 80.75 82 SER A CA 1
ATOM 653 C C . SER A 1 82 ? 35.978 12.535 -9.616 1.00 80.75 82 SER A C 1
ATOM 655 O O . SER A 1 82 ? 36.429 11.585 -8.988 1.00 80.75 82 SER A O 1
ATOM 657 N N . GLU A 1 83 ? 34.850 12.439 -10.325 1.00 82.06 83 GLU A N 1
ATOM 658 C CA . GLU A 1 83 ? 34.022 11.226 -10.347 1.00 82.06 83 GLU A CA 1
ATOM 659 C C . GLU A 1 83 ? 34.746 10.035 -11.019 1.00 82.06 83 GLU A C 1
ATOM 661 O O . GLU A 1 83 ? 34.614 8.893 -10.574 1.00 82.06 83 GLU A O 1
ATOM 666 N N . ILE A 1 84 ? 35.546 10.283 -12.067 1.00 83.19 84 ILE A N 1
ATOM 667 C CA . ILE A 1 84 ? 36.386 9.253 -12.711 1.00 83.19 84 ILE A CA 1
ATOM 668 C C . ILE A 1 84 ? 37.530 8.824 -11.783 1.00 83.19 84 ILE A C 1
ATOM 670 O O . ILE A 1 84 ? 37.856 7.632 -11.717 1.00 83.19 84 ILE A O 1
ATOM 674 N N . GLU A 1 85 ? 38.143 9.777 -11.075 1.00 84.44 85 GLU A N 1
ATOM 675 C CA . GLU A 1 85 ? 39.204 9.510 -10.103 1.00 84.44 85 GLU A CA 1
ATOM 676 C C . GLU A 1 85 ? 38.688 8.647 -8.947 1.00 84.44 85 GLU A C 1
ATOM 678 O O . GLU A 1 85 ? 39.263 7.593 -8.679 1.00 84.44 85 GLU A O 1
ATOM 683 N N . GLU A 1 86 ? 37.561 9.020 -8.339 1.00 85.69 86 GLU A N 1
ATOM 684 C CA . GLU A 1 86 ? 36.912 8.276 -7.254 1.00 85.69 86 GLU A CA 1
ATOM 685 C C . GLU A 1 86 ? 36.601 6.825 -7.645 1.00 85.69 86 GLU A C 1
ATOM 687 O O . GLU A 1 86 ? 36.993 5.894 -6.935 1.00 85.69 86 GLU A O 1
ATOM 692 N N . ALA A 1 87 ? 35.967 6.610 -8.805 1.00 86.12 87 ALA A N 1
ATOM 693 C CA . ALA A 1 87 ? 35.650 5.266 -9.291 1.00 86.12 87 ALA A CA 1
ATOM 694 C C . ALA A 1 87 ? 36.917 4.431 -9.548 1.00 86.12 87 ALA A C 1
ATOM 696 O O . ALA A 1 87 ? 36.979 3.248 -9.208 1.00 86.12 87 ALA A O 1
ATOM 697 N N . SER A 1 88 ? 37.953 5.048 -10.122 1.00 87.88 88 SER A N 1
ATOM 698 C CA . SER A 1 88 ? 39.219 4.369 -10.413 1.00 87.88 88 SER A CA 1
ATOM 699 C C . SER A 1 88 ? 39.990 4.022 -9.139 1.00 87.88 88 SER A C 1
ATOM 701 O O . SER A 1 88 ? 40.562 2.937 -9.056 1.00 87.88 88 SER A O 1
ATOM 703 N N . TYR A 1 89 ? 39.977 4.887 -8.121 1.00 86.75 89 TYR A N 1
ATOM 704 C CA . TYR A 1 89 ? 40.603 4.600 -6.828 1.00 86.75 89 TYR A CA 1
ATOM 705 C C . TYR A 1 89 ? 39.889 3.512 -6.054 1.00 86.75 89 TYR A C 1
ATOM 707 O O . TYR A 1 89 ? 40.554 2.660 -5.466 1.00 86.75 89 TYR A O 1
ATOM 715 N N . LEU A 1 90 ? 38.556 3.511 -6.068 1.00 87.19 90 LEU A N 1
ATOM 716 C CA . LEU A 1 90 ? 37.773 2.456 -5.440 1.00 87.19 90 LEU A CA 1
ATOM 717 C C . LEU A 1 90 ? 38.178 1.083 -5.994 1.00 87.19 90 LEU A C 1
ATOM 719 O O . LEU A 1 90 ? 38.483 0.169 -5.225 1.00 87.19 90 LEU A O 1
ATOM 723 N N . VAL A 1 91 ? 38.266 0.960 -7.321 1.00 88.75 91 VAL A N 1
ATOM 724 C CA . VAL A 1 91 ? 38.672 -0.288 -7.980 1.00 88.75 91 VAL A CA 1
ATOM 725 C C . VAL A 1 91 ? 40.128 -0.641 -7.699 1.00 88.75 91 VAL A C 1
ATOM 727 O O . VAL A 1 91 ? 40.399 -1.781 -7.331 1.00 88.75 91 VAL A O 1
ATOM 730 N N . ILE A 1 92 ? 41.060 0.313 -7.801 1.00 87.00 92 ILE A N 1
ATOM 731 C CA . ILE A 1 92 ? 42.483 0.077 -7.506 1.00 87.00 92 ILE A CA 1
ATOM 732 C C . ILE A 1 92 ? 42.669 -0.437 -6.072 1.00 87.00 92 ILE A C 1
ATOM 734 O O . ILE A 1 92 ? 43.345 -1.444 -5.875 1.00 87.00 92 ILE A O 1
ATOM 738 N N . ASN A 1 93 ? 42.033 0.202 -5.087 1.00 87.38 93 ASN A N 1
ATOM 739 C CA . ASN A 1 93 ? 42.111 -0.213 -3.685 1.00 87.38 93 ASN A CA 1
ATOM 740 C C . ASN A 1 93 ? 41.472 -1.582 -3.449 1.00 87.38 93 ASN A C 1
ATOM 742 O O . ASN A 1 93 ? 42.003 -2.397 -2.697 1.00 87.38 93 ASN A O 1
ATOM 746 N N . THR A 1 94 ? 40.343 -1.851 -4.104 1.00 86.06 94 THR A N 1
ATOM 747 C CA . THR A 1 94 ? 39.683 -3.160 -4.041 1.00 86.06 94 THR A CA 1
ATOM 748 C C . THR A 1 94 ? 40.600 -4.250 -4.600 1.00 86.06 94 THR A C 1
ATOM 750 O O . THR A 1 94 ? 40.818 -5.265 -3.944 1.00 86.06 94 THR A O 1
ATOM 753 N N . ILE A 1 95 ? 41.219 -4.009 -5.758 1.00 86.06 95 ILE A N 1
ATOM 754 C CA . ILE A 1 95 ? 42.171 -4.931 -6.385 1.00 86.06 95 ILE A CA 1
ATOM 755 C C . ILE A 1 95 ? 43.411 -5.140 -5.511 1.00 86.06 95 ILE A C 1
ATOM 757 O O . ILE A 1 95 ? 43.844 -6.275 -5.338 1.00 86.06 95 ILE A O 1
ATOM 761 N N . ASP A 1 96 ? 43.971 -4.083 -4.920 1.00 85.31 96 ASP A N 1
ATOM 762 C CA . ASP A 1 96 ? 45.137 -4.196 -4.035 1.00 85.31 96 ASP A CA 1
ATOM 763 C C . ASP A 1 96 ? 44.865 -5.052 -2.796 1.00 85.31 96 ASP A C 1
ATOM 765 O O . ASP A 1 96 ? 45.774 -5.707 -2.284 1.00 85.31 96 ASP A O 1
ATOM 769 N N . ARG A 1 97 ? 43.613 -5.088 -2.330 1.00 83.25 97 ARG A N 1
ATOM 770 C CA . ARG A 1 97 ? 43.174 -6.013 -1.281 1.00 83.25 97 ARG A CA 1
ATOM 771 C C . ARG A 1 97 ? 43.038 -7.440 -1.817 1.00 83.25 97 ARG A C 1
ATOM 773 O O . ARG A 1 97 ? 43.602 -8.352 -1.220 1.00 83.25 97 ARG A O 1
ATOM 780 N N . LEU A 1 98 ? 42.380 -7.632 -2.961 1.00 81.62 98 LEU A N 1
ATOM 781 C CA . LEU A 1 98 ? 42.179 -8.952 -3.576 1.00 81.62 98 LEU A CA 1
ATOM 782 C C . LEU A 1 98 ? 43.495 -9.645 -3.962 1.00 81.62 98 LEU A C 1
ATOM 784 O O . LEU A 1 98 ? 43.634 -10.848 -3.747 1.00 81.62 98 LEU A O 1
ATOM 788 N N . LEU A 1 99 ? 44.488 -8.893 -4.448 1.00 78.44 99 LEU A N 1
ATOM 789 C CA . LEU A 1 99 ? 45.826 -9.399 -4.779 1.00 78.44 99 LEU A CA 1
ATOM 790 C C . LEU A 1 99 ? 46.577 -9.956 -3.558 1.00 78.44 99 LEU A C 1
ATOM 792 O O . LEU A 1 99 ? 47.424 -10.831 -3.715 1.00 78.44 99 LEU A O 1
ATOM 796 N N . ARG A 1 100 ? 46.270 -9.485 -2.340 1.00 75.50 100 ARG A N 1
ATOM 797 C CA . ARG A 1 100 ? 46.873 -10.011 -1.100 1.00 75.50 100 ARG A CA 1
ATOM 798 C C . ARG A 1 100 ? 46.289 -11.361 -0.687 1.00 75.50 100 ARG A C 1
ATOM 800 O O . ARG A 1 100 ? 46.961 -12.109 0.012 1.00 75.50 100 ARG A O 1
ATOM 807 N N . VAL A 1 101 ? 45.050 -11.644 -1.092 1.00 70.69 101 VAL A N 1
ATOM 808 C CA . VAL A 1 101 ? 44.271 -12.809 -0.644 1.00 70.69 101 VAL A CA 1
ATOM 809 C C . VAL A 1 101 ? 44.199 -13.904 -1.715 1.00 70.69 101 VAL A C 1
ATOM 811 O O . VAL A 1 101 ? 44.157 -15.083 -1.390 1.00 70.69 101 VAL A O 1
ATOM 814 N N . SER A 1 102 ? 44.243 -13.533 -2.996 1.00 63.50 102 SER A N 1
ATOM 815 C CA . SER A 1 102 ? 44.079 -14.443 -4.144 1.00 63.50 102 SER A CA 1
ATOM 816 C C . SER A 1 102 ? 45.410 -14.871 -4.782 1.00 63.50 102 SER A C 1
ATOM 818 O O . SER A 1 102 ? 45.472 -15.085 -5.991 1.00 63.50 102 SER A O 1
ATOM 820 N N . SER A 1 103 ? 46.493 -14.965 -4.002 1.00 56.28 103 SER A N 1
ATOM 821 C CA . SER A 1 103 ? 47.863 -15.159 -4.516 1.00 56.28 103 SER A CA 1
ATOM 822 C C . SER A 1 103 ? 48.125 -16.514 -5.192 1.00 56.28 103 SER A C 1
ATOM 824 O O . SER A 1 103 ? 49.173 -16.680 -5.811 1.00 56.28 103 SER A O 1
ATOM 826 N N . SER A 1 104 ? 47.197 -17.471 -5.096 1.00 56.81 104 SER A N 1
ATOM 827 C CA . SER A 1 104 ? 47.342 -18.838 -5.611 1.00 56.81 104 SER A CA 1
ATOM 828 C C . SER A 1 104 ? 46.667 -19.109 -6.964 1.00 56.81 104 SER A C 1
ATOM 830 O O . SER A 1 104 ? 46.924 -20.159 -7.544 1.00 56.81 104 SER A O 1
ATOM 832 N N . SER A 1 105 ? 45.830 -18.203 -7.492 1.00 65.69 105 SER A N 1
ATOM 833 C CA . SER A 1 105 ? 45.133 -18.395 -8.778 1.00 65.69 105 SER A CA 1
ATOM 834 C C . SER A 1 105 ? 45.711 -17.483 -9.862 1.00 65.69 105 SER A C 1
ATOM 836 O O . SER A 1 105 ? 45.568 -16.259 -9.801 1.00 65.69 105 SER A O 1
ATOM 838 N N . ALA A 1 106 ? 46.359 -18.085 -10.866 1.00 62.41 106 ALA A N 1
ATOM 839 C CA . ALA A 1 106 ? 46.965 -17.369 -11.991 1.00 62.41 106 ALA A CA 1
ATOM 840 C C . ALA A 1 106 ? 45.932 -16.527 -12.766 1.00 62.41 106 ALA A C 1
ATOM 842 O O . ALA A 1 106 ? 46.178 -15.350 -13.024 1.00 62.41 106 ALA A O 1
ATOM 843 N N . GLU A 1 107 ? 44.740 -17.077 -13.006 1.00 62.88 107 GLU A N 1
ATOM 844 C CA . GLU A 1 107 ? 43.645 -16.406 -13.720 1.00 62.88 107 GLU A CA 1
ATOM 845 C C . GLU A 1 107 ? 43.124 -15.174 -12.957 1.00 62.88 107 GLU A C 1
ATOM 847 O O . GLU A 1 107 ? 42.838 -14.119 -13.533 1.00 62.88 107 GLU A O 1
ATOM 852 N N . ASN A 1 108 ? 43.037 -15.264 -11.625 1.00 70.06 108 ASN A N 1
ATOM 853 C CA . ASN A 1 108 ? 42.687 -14.129 -10.770 1.00 70.06 108 ASN A CA 1
ATOM 854 C C . ASN A 1 108 ? 43.755 -13.034 -10.828 1.00 70.06 108 ASN A C 1
ATOM 856 O O . ASN A 1 108 ? 43.423 -11.858 -10.991 1.00 70.06 108 ASN A O 1
ATOM 860 N N . LEU A 1 109 ? 45.035 -13.406 -10.748 1.00 70.69 109 LEU A N 1
ATOM 861 C CA . LEU A 1 109 ? 46.147 -12.460 -10.839 1.00 70.69 109 LEU A CA 1
ATOM 862 C C . LEU A 1 109 ? 46.162 -11.738 -12.195 1.00 70.69 109 LEU A C 1
ATOM 864 O O . LEU A 1 109 ? 46.272 -10.509 -12.220 1.00 70.69 109 LEU A O 1
ATOM 868 N N . VAL A 1 110 ? 45.975 -12.462 -13.306 1.00 70.75 110 VAL A N 1
ATOM 869 C CA . VAL A 1 110 ? 45.865 -11.883 -14.658 1.00 70.75 110 VAL A CA 1
ATOM 870 C C . VAL A 1 110 ? 44.742 -10.858 -14.715 1.00 70.75 110 VAL A C 1
ATOM 872 O O . VAL A 1 110 ? 44.965 -9.710 -15.107 1.00 70.75 110 VAL A O 1
ATOM 875 N N . PHE A 1 111 ? 43.540 -11.248 -14.288 1.00 76.88 111 PHE A N 1
ATOM 876 C CA . PHE A 1 111 ? 42.370 -10.380 -14.329 1.00 76.88 111 PHE A CA 1
ATOM 877 C C . PHE A 1 111 ? 42.561 -9.113 -13.479 1.00 76.88 111 PHE A C 1
ATOM 879 O O . PHE A 1 111 ? 42.291 -8.000 -13.941 1.00 76.88 111 PHE A O 1
ATOM 886 N N . TYR A 1 112 ? 43.065 -9.252 -12.251 1.00 82.56 112 TYR A N 1
ATOM 887 C CA . TYR A 1 112 ? 43.280 -8.132 -11.336 1.00 82.56 112 TYR A CA 1
ATOM 888 C C . TYR A 1 112 ? 44.356 -7.167 -11.837 1.00 82.56 112 TYR A C 1
ATOM 890 O O . TYR A 1 112 ? 44.141 -5.952 -11.830 1.00 82.56 112 TYR A O 1
ATOM 898 N N . HIS A 1 113 ? 45.487 -7.675 -12.333 1.00 75.94 113 HIS A N 1
ATOM 899 C CA . HIS A 1 113 ? 46.524 -6.833 -12.926 1.00 75.94 113 HIS A CA 1
ATOM 900 C C . HIS A 1 113 ? 46.033 -6.125 -14.198 1.00 75.94 113 HIS A C 1
ATOM 902 O O . HIS A 1 113 ? 46.289 -4.927 -14.357 1.00 75.94 113 HIS A O 1
ATOM 908 N N . HIS A 1 114 ? 45.254 -6.808 -15.045 1.00 75.50 114 HIS A N 1
ATOM 909 C CA . HIS A 1 114 ? 44.627 -6.218 -16.230 1.00 75.50 114 HIS A CA 1
ATOM 910 C C . HIS A 1 114 ? 43.663 -5.078 -15.866 1.00 75.50 114 HIS A C 1
ATOM 912 O O . HIS A 1 114 ? 43.755 -3.970 -16.403 1.00 75.50 114 HIS A O 1
ATOM 918 N N . MET A 1 115 ? 42.763 -5.316 -14.908 1.00 81.31 115 MET A N 1
ATOM 919 C CA . MET A 1 115 ? 41.820 -4.306 -14.424 1.00 81.31 115 MET A CA 1
ATOM 920 C C . MET A 1 115 ? 42.538 -3.104 -13.803 1.00 81.31 115 MET A C 1
ATOM 922 O O . MET A 1 115 ? 42.210 -1.961 -14.117 1.00 81.31 115 MET A O 1
ATOM 926 N N . LYS A 1 116 ? 43.581 -3.337 -12.999 1.00 81.81 116 LYS A N 1
ATOM 927 C CA . LYS A 1 116 ? 44.391 -2.264 -12.407 1.00 81.81 116 LYS A CA 1
ATOM 928 C C . LYS A 1 116 ? 45.106 -1.431 -13.478 1.00 81.81 116 LYS A C 1
ATOM 930 O O . LYS A 1 116 ? 45.136 -0.202 -13.388 1.00 81.81 116 LYS A O 1
ATOM 935 N N . GLY A 1 117 ? 45.622 -2.079 -14.525 1.00 75.12 117 GLY A N 1
ATOM 936 C CA . GLY A 1 117 ? 46.197 -1.412 -15.696 1.00 75.12 117 GLY A CA 1
ATOM 937 C C . GLY A 1 117 ? 45.183 -0.518 -16.416 1.00 75.12 117 GLY A C 1
ATOM 938 O O . GLY A 1 117 ? 45.485 0.636 -16.727 1.00 75.12 117 GLY A O 1
ATOM 939 N N . LYS A 1 118 ? 43.948 -0.999 -16.605 1.00 77.88 118 LYS A N 1
ATOM 940 C CA . LYS A 1 118 ? 42.842 -0.212 -17.179 1.00 77.88 118 LYS A CA 1
ATOM 941 C C . LYS A 1 118 ? 42.471 1.009 -16.339 1.00 77.88 118 LYS A C 1
ATOM 943 O O . LYS A 1 118 ? 42.231 2.075 -16.912 1.00 77.88 118 LYS A O 1
ATOM 948 N N . CYS A 1 119 ? 42.491 0.898 -15.012 1.00 82.25 119 CYS A N 1
ATOM 949 C CA . CYS A 1 119 ? 42.267 2.046 -14.136 1.00 82.25 119 CYS A CA 1
ATOM 950 C C . CYS A 1 119 ? 43.342 3.121 -14.315 1.00 82.25 119 CYS A C 1
ATOM 952 O O . CYS A 1 119 ? 43.021 4.293 -14.508 1.00 82.25 119 CYS A O 1
ATOM 954 N N . TYR A 1 120 ? 44.618 2.729 -14.338 1.00 78.00 120 TYR A N 1
ATOM 955 C CA . TYR A 1 120 ? 45.711 3.677 -14.559 1.00 78.00 120 TYR A CA 1
ATOM 956 C C . TYR A 1 120 ? 45.683 4.312 -15.952 1.00 78.00 120 TYR A C 1
ATOM 958 O O . TYR A 1 120 ? 45.938 5.510 -16.068 1.00 78.00 120 TYR A O 1
ATOM 966 N N . MET A 1 121 ? 45.308 3.566 -16.997 1.00 75.94 121 MET A N 1
ATOM 967 C CA . MET A 1 121 ? 45.110 4.141 -18.333 1.00 75.94 121 MET A CA 1
ATOM 968 C C . MET A 1 121 ? 43.985 5.178 -18.356 1.00 75.94 121 MET A C 1
ATOM 970 O O . MET A 1 121 ? 44.137 6.230 -18.972 1.00 75.94 121 MET A O 1
ATOM 974 N N . THR A 1 122 ? 42.865 4.897 -17.693 1.00 80.06 122 THR A N 1
ATOM 975 C CA . THR A 1 122 ? 41.716 5.812 -17.628 1.00 80.06 122 THR A CA 1
ATOM 976 C C . THR A 1 122 ? 42.082 7.094 -16.883 1.00 80.06 122 THR A C 1
ATOM 978 O O . THR A 1 122 ? 41.845 8.187 -17.395 1.00 80.06 122 THR A O 1
ATOM 981 N N . LEU A 1 123 ? 42.770 6.969 -15.743 1.00 80.88 123 LEU A N 1
ATOM 982 C CA . LEU A 1 123 ? 43.324 8.099 -14.991 1.00 80.88 123 LEU A CA 1
ATOM 983 C C . LEU A 1 123 ? 44.341 8.909 -15.808 1.00 80.88 123 LEU A C 1
ATOM 985 O O . LEU A 1 123 ? 44.363 10.132 -15.721 1.00 80.88 123 LEU A O 1
ATOM 989 N N . ALA A 1 124 ? 45.178 8.252 -16.615 1.00 74.06 124 ALA A N 1
ATOM 990 C CA . ALA A 1 124 ? 46.114 8.943 -17.495 1.00 74.06 124 ALA A CA 1
ATOM 991 C C . ALA A 1 124 ? 45.378 9.727 -18.595 1.00 74.06 124 ALA A C 1
ATOM 993 O O . ALA A 1 124 ? 45.700 10.889 -18.823 1.00 74.06 124 ALA A O 1
ATOM 994 N N . LYS A 1 125 ? 44.353 9.146 -19.237 1.00 73.81 125 LYS A N 1
ATOM 995 C CA . LYS A 1 125 ? 43.578 9.812 -20.304 1.00 73.81 125 LYS A CA 1
ATOM 996 C C . LYS A 1 125 ? 42.969 11.144 -19.863 1.00 73.81 125 LYS A C 1
ATOM 998 O O . LYS A 1 125 ? 42.987 12.095 -20.634 1.00 73.81 125 LYS A O 1
ATOM 1003 N N . VAL A 1 126 ? 42.465 11.220 -18.632 1.00 72.94 126 VAL A N 1
ATOM 1004 C CA . VAL A 1 126 ? 41.863 12.452 -18.088 1.00 72.94 126 VAL A CA 1
ATOM 1005 C C . VAL A 1 126 ? 42.895 13.449 -17.543 1.00 72.94 126 VAL A C 1
ATOM 1007 O O . VAL A 1 126 ? 42.548 14.588 -17.252 1.00 72.94 126 VAL A O 1
ATOM 1010 N N . LYS A 1 127 ? 44.169 13.046 -17.437 1.00 68.25 127 LYS A N 1
ATOM 1011 C CA . LYS A 1 127 ? 45.293 13.856 -16.931 1.00 68.25 127 LYS A CA 1
ATOM 1012 C C . LYS A 1 127 ? 46.215 14.421 -18.013 1.00 68.25 127 LYS A C 1
ATOM 1014 O O . LYS A 1 127 ? 47.277 14.951 -17.678 1.00 68.25 127 LYS A O 1
ATOM 1019 N N . ASP A 1 128 ? 45.863 14.280 -19.288 1.00 62.88 128 ASP A N 1
ATOM 1020 C CA . ASP A 1 128 ? 46.729 14.711 -20.384 1.00 62.88 128 ASP A CA 1
ATOM 1021 C C . ASP A 1 128 ? 47.132 16.197 -20.256 1.00 62.88 128 ASP A C 1
ATOM 1023 O O . ASP A 1 128 ? 46.322 17.090 -19.989 1.00 62.88 128 ASP A O 1
ATOM 1027 N N . ALA A 1 129 ? 48.430 16.453 -20.428 1.00 49.28 129 ALA A N 1
ATOM 1028 C CA . ALA A 1 129 ? 49.094 17.724 -20.141 1.00 49.28 129 ALA A CA 1
ATOM 1029 C C . ALA A 1 129 ? 48.706 18.855 -21.113 1.00 49.28 129 ALA A C 1
ATOM 1031 O O . ALA A 1 129 ? 49.011 20.024 -20.866 1.00 49.28 129 ALA A O 1
ATOM 1032 N N . THR A 1 130 ? 48.010 18.520 -22.199 1.00 49.00 130 THR A N 1
ATOM 1033 C CA . THR A 1 130 ? 47.539 19.428 -23.255 1.00 49.00 130 THR A CA 1
ATOM 1034 C C . THR A 1 130 ? 46.490 20.444 -22.780 1.00 49.00 130 THR A C 1
ATOM 1036 O O . THR A 1 130 ? 46.310 21.471 -23.432 1.00 49.00 130 THR A O 1
ATOM 1039 N N . LEU A 1 131 ? 45.849 20.229 -21.621 1.00 53.66 131 LEU A N 1
ATOM 1040 C CA . LEU A 1 131 ? 44.786 21.098 -21.081 1.00 53.66 131 LEU A CA 1
ATOM 1041 C C . LEU A 1 131 ? 45.204 21.971 -19.877 1.00 53.66 131 LEU A C 1
ATOM 1043 O O . LEU A 1 131 ? 44.367 22.671 -19.305 1.00 53.66 131 LEU A O 1
ATOM 1047 N N . GLY A 1 132 ? 46.492 21.986 -19.513 1.00 48.84 132 GLY A N 1
ATOM 1048 C CA . GLY A 1 132 ? 47.083 23.036 -18.668 1.00 48.84 132 GLY A CA 1
ATOM 1049 C C . GLY A 1 132 ? 46.873 22.946 -17.148 1.00 48.84 132 GLY A C 1
ATOM 1050 O O . GLY A 1 132 ? 47.156 23.921 -16.456 1.00 48.84 132 GLY A O 1
ATOM 1051 N N . LEU A 1 133 ? 46.434 21.813 -16.592 1.00 45.16 133 LEU A N 1
ATOM 1052 C CA . LEU A 1 133 ? 46.299 21.634 -15.138 1.00 45.16 133 LEU A CA 1
ATOM 1053 C C . LEU A 1 133 ? 47.217 20.508 -14.641 1.00 45.16 133 LEU A C 1
ATOM 1055 O O . LEU A 1 133 ? 46.900 19.328 -14.755 1.00 45.16 133 LEU A O 1
ATOM 1059 N N . LYS A 1 134 ? 48.372 20.870 -14.065 1.00 48.53 134 LYS A N 1
ATOM 1060 C CA . LYS A 1 134 ? 49.226 19.924 -13.329 1.00 48.53 134 LYS A CA 1
ATOM 1061 C C . LYS A 1 134 ? 48.589 19.640 -11.970 1.00 48.53 134 LYS A C 1
ATOM 1063 O O . LYS A 1 134 ? 48.733 20.438 -11.049 1.00 48.53 134 LYS A O 1
ATOM 1068 N N . LYS A 1 135 ? 47.899 18.507 -11.845 1.00 49.69 135 LYS A N 1
ATOM 1069 C CA . LYS A 1 135 ? 47.412 18.005 -10.556 1.00 49.69 135 LYS A CA 1
ATOM 1070 C C . LYS A 1 135 ? 48.032 16.636 -10.271 1.00 49.69 135 LYS A C 1
ATOM 1072 O O . LYS A 1 135 ? 47.777 15.650 -10.972 1.00 49.69 135 LYS A O 1
ATOM 1077 N N . GLU A 1 136 ? 48.891 16.583 -9.259 1.00 52.38 136 GLU A N 1
ATOM 1078 C CA . GLU A 1 136 ? 49.319 15.321 -8.656 1.00 52.38 136 GLU A CA 1
ATOM 1079 C C . GLU A 1 136 ? 48.130 14.701 -7.921 1.00 52.38 136 GLU A C 1
ATOM 1081 O O . GLU A 1 136 ? 47.316 15.407 -7.328 1.00 52.38 136 GLU A O 1
ATOM 1086 N N . ASN A 1 137 ? 47.997 13.380 -8.012 1.00 54.53 137 ASN A N 1
ATOM 1087 C CA . ASN A 1 137 ? 47.037 12.638 -7.207 1.00 54.53 137 ASN A CA 1
ATOM 1088 C C . ASN A 1 137 ? 47.764 11.546 -6.419 1.00 54.53 137 ASN A C 1
ATOM 1090 O O . ASN A 1 137 ? 48.960 11.336 -6.617 1.00 54.53 137 ASN A O 1
ATOM 1094 N N . CYS A 1 138 ? 47.050 10.838 -5.548 1.00 53.78 138 CYS A N 1
ATOM 1095 C CA . CYS A 1 138 ? 47.631 9.847 -4.640 1.00 53.78 138 CYS A CA 1
ATOM 1096 C C . CYS A 1 138 ? 48.428 8.714 -5.324 1.00 53.78 138 CYS A C 1
ATOM 1098 O O . CYS A 1 138 ? 49.230 8.071 -4.653 1.00 53.78 138 CYS A O 1
ATOM 1100 N N . TYR A 1 139 ? 48.263 8.480 -6.635 1.00 51.91 139 TYR A N 1
ATOM 1101 C CA . TYR A 1 139 ? 48.981 7.430 -7.370 1.00 51.91 139 TYR A CA 1
ATOM 1102 C C . TYR A 1 139 ? 50.024 7.938 -8.373 1.00 51.91 139 TYR A C 1
ATOM 1104 O O . TYR A 1 139 ? 50.749 7.095 -8.903 1.00 51.91 139 TYR A O 1
ATOM 1112 N N . GLY A 1 140 ? 50.141 9.249 -8.613 1.00 60.31 140 GLY A N 1
ATOM 1113 C CA . GLY A 1 140 ? 51.265 9.824 -9.361 1.00 60.31 140 GLY A CA 1
ATOM 1114 C C . GLY A 1 140 ? 50.919 10.764 -10.522 1.00 60.31 140 GLY A C 1
ATOM 1115 O O . GLY A 1 140 ? 49.768 11.163 -10.756 1.00 60.31 140 GLY A O 1
ATOM 1116 N N . THR A 1 141 ? 51.965 11.144 -11.254 1.00 63.47 141 THR A N 1
ATOM 1117 C CA . THR A 1 141 ? 51.912 12.001 -12.449 1.00 63.47 141 THR A CA 1
ATOM 1118 C C . THR A 1 141 ? 51.433 11.232 -13.689 1.00 63.47 141 THR A C 1
ATOM 1120 O O . THR A 1 141 ? 51.453 10.004 -13.726 1.00 63.47 141 THR A O 1
ATOM 1123 N N . PHE A 1 142 ? 51.015 11.936 -14.751 1.00 56.19 142 PHE A N 1
ATOM 1124 C CA . PHE A 1 142 ? 50.606 11.310 -16.022 1.00 56.19 142 PHE A CA 1
ATOM 1125 C C . PHE A 1 142 ? 51.660 10.329 -16.575 1.00 56.19 142 PHE A C 1
ATOM 1127 O O . PHE A 1 142 ? 51.318 9.227 -17.004 1.00 56.19 142 PHE A O 1
ATOM 1134 N N . ALA A 1 143 ? 52.942 10.707 -16.520 1.00 59.78 143 ALA A N 1
ATOM 1135 C CA . ALA A 1 143 ? 54.047 9.868 -16.980 1.00 59.78 143 ALA A CA 1
ATOM 1136 C C . ALA A 1 143 ? 54.182 8.581 -16.144 1.00 59.78 143 ALA A C 1
ATOM 1138 O O . ALA A 1 143 ? 54.342 7.500 -16.706 1.00 59.78 143 ALA A O 1
ATOM 1139 N N . GLU A 1 144 ? 54.035 8.681 -14.820 1.00 66.19 144 GLU A N 1
ATOM 1140 C CA . GLU A 1 144 ? 54.082 7.535 -13.901 1.00 66.19 144 GLU A CA 1
ATOM 1141 C C . GLU A 1 144 ? 52.885 6.594 -14.076 1.00 66.19 144 GLU A C 1
ATOM 1143 O O . GLU A 1 144 ? 53.046 5.374 -14.044 1.00 66.19 144 GLU A O 1
ATOM 1148 N N . LEU A 1 145 ? 51.682 7.138 -14.289 1.00 59.75 145 LEU A N 1
ATOM 1149 C CA . LEU A 1 145 ? 50.470 6.345 -14.523 1.00 59.75 145 LEU A CA 1
ATOM 1150 C C . LEU A 1 145 ? 50.554 5.570 -15.844 1.00 59.75 145 LEU A C 1
ATOM 1152 O O . LEU A 1 145 ? 50.198 4.392 -15.893 1.00 59.75 145 LEU A O 1
ATOM 1156 N N . LYS A 1 146 ? 51.079 6.206 -16.899 1.00 60.81 146 LYS A N 1
ATOM 11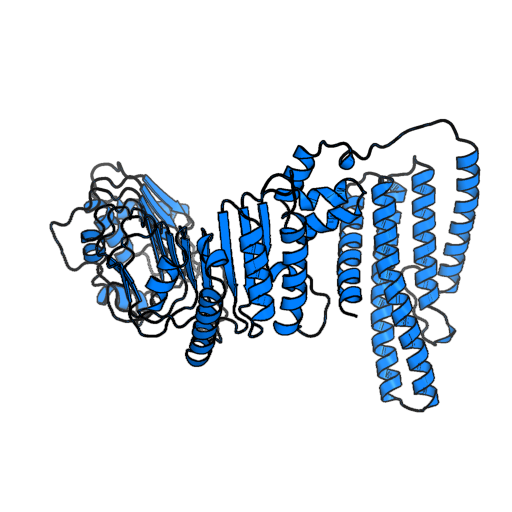57 C CA . LYS A 1 146 ? 51.312 5.570 -18.202 1.00 60.81 146 LYS A CA 1
ATOM 1158 C C . LYS A 1 146 ? 52.359 4.457 -18.115 1.00 60.81 146 LYS A C 1
ATOM 1160 O O . LYS A 1 146 ? 52.150 3.378 -18.663 1.00 60.81 146 LYS A O 1
ATOM 1165 N N . ASP A 1 147 ? 53.452 4.697 -17.397 1.00 69.12 147 ASP A N 1
ATOM 1166 C CA . ASP A 1 147 ? 54.511 3.710 -17.180 1.00 69.12 147 ASP A CA 1
ATOM 1167 C C . ASP A 1 147 ? 54.031 2.505 -16.343 1.00 69.12 147 ASP A C 1
ATOM 1169 O O . ASP A 1 147 ? 54.302 1.352 -16.679 1.00 69.12 147 ASP A O 1
ATOM 1173 N N . ARG A 1 148 ? 53.228 2.735 -15.295 1.00 66.69 148 ARG A N 1
ATOM 1174 C CA . ARG A 1 148 ? 52.594 1.652 -14.518 1.00 66.69 148 ARG A CA 1
ATOM 1175 C C . ARG A 1 148 ? 51.614 0.827 -15.351 1.00 66.69 148 ARG A C 1
ATOM 1177 O O . ARG A 1 148 ? 51.608 -0.396 -15.228 1.00 66.69 148 ARG A O 1
ATOM 1184 N N . ALA A 1 149 ? 50.812 1.468 -16.202 1.00 59.25 149 ALA A N 1
ATOM 1185 C CA . ALA A 1 149 ? 49.911 0.768 -17.116 1.00 59.25 149 ALA A CA 1
ATOM 1186 C C . ALA A 1 149 ? 50.679 -0.120 -18.112 1.00 59.25 149 ALA A C 1
ATOM 1188 O O . ALA A 1 149 ? 50.306 -1.275 -18.310 1.00 59.25 149 ALA A O 1
ATOM 1189 N N . ALA A 1 150 ? 51.785 0.383 -18.672 1.00 67.25 150 ALA A N 1
ATOM 1190 C CA . ALA A 1 150 ? 52.638 -0.373 -19.589 1.00 67.25 150 ALA A CA 1
ATOM 1191 C C . ALA A 1 150 ? 53.299 -1.588 -18.911 1.00 67.25 150 ALA A C 1
ATOM 1193 O O . ALA A 1 150 ? 53.312 -2.681 -19.476 1.00 67.25 150 ALA A O 1
ATOM 1194 N N . ARG A 1 151 ? 53.783 -1.433 -17.670 1.00 68.44 151 ARG A N 1
ATOM 1195 C CA . ARG A 1 151 ? 54.354 -2.541 -16.881 1.00 68.44 151 ARG A CA 1
ATOM 1196 C C . ARG A 1 151 ? 53.335 -3.645 -16.584 1.00 68.44 151 ARG A C 1
ATOM 1198 O O . ARG A 1 151 ? 53.678 -4.821 -16.657 1.00 68.44 151 ARG A O 1
ATOM 1205 N N . LEU A 1 152 ? 52.085 -3.278 -16.295 1.00 63.81 152 LEU A N 1
ATOM 1206 C CA . LEU A 1 152 ? 51.011 -4.240 -16.025 1.00 63.81 152 LEU A CA 1
ATOM 1207 C C . LEU A 1 152 ? 50.538 -4.970 -17.294 1.00 63.81 152 LEU A C 1
ATOM 1209 O O . LEU A 1 152 ? 50.288 -6.173 -17.244 1.00 63.81 152 LEU A O 1
ATOM 1213 N N . GLN A 1 153 ? 50.497 -4.288 -18.443 1.00 62.34 153 GLN A N 1
ATOM 1214 C CA . GLN A 1 153 ? 50.259 -4.937 -19.741 1.00 62.34 153 GLN A CA 1
ATOM 1215 C C . GLN A 1 153 ? 51.371 -5.928 -20.113 1.00 62.34 153 GLN A C 1
ATOM 1217 O O . GLN A 1 153 ? 51.083 -6.999 -20.641 1.00 62.34 153 GLN A O 1
ATOM 1222 N N . ALA A 1 154 ? 52.631 -5.616 -19.797 1.00 59.78 154 ALA A N 1
ATOM 1223 C CA . ALA A 1 154 ? 53.743 -6.542 -20.005 1.00 59.78 154 ALA A CA 1
ATOM 1224 C C . ALA A 1 154 ? 53.645 -7.784 -19.093 1.00 59.78 154 ALA A C 1
ATOM 1226 O O . ALA A 1 154 ? 53.897 -8.899 -19.547 1.00 59.78 154 ALA A O 1
ATOM 1227 N N . SER A 1 155 ? 53.217 -7.625 -17.831 1.00 55.56 155 SER A N 1
ATOM 1228 C CA . SER A 1 155 ? 52.961 -8.770 -16.939 1.00 55.56 155 SER A CA 1
ATOM 1229 C C . SER A 1 155 ? 51.771 -9.627 -17.381 1.00 55.56 155 SER A C 1
ATOM 1231 O O . SER A 1 155 ? 51.807 -10.841 -17.220 1.00 55.56 155 SER A O 1
ATOM 1233 N N . GLU A 1 156 ? 50.744 -9.023 -17.986 1.00 54.06 156 GLU A N 1
ATOM 1234 C CA . GLU A 1 156 ? 49.577 -9.733 -18.525 1.00 54.06 156 GLU A CA 1
ATOM 1235 C C . GLU A 1 156 ? 49.960 -10.656 -19.692 1.00 54.06 156 GLU A C 1
ATOM 1237 O O . GLU A 1 156 ? 49.479 -11.783 -19.776 1.00 54.06 156 GLU A O 1
ATOM 1242 N N . GLN A 1 157 ? 50.859 -10.200 -20.570 1.00 62.38 157 GLN A N 1
ATOM 1243 C CA . GLN A 1 157 ? 51.379 -11.012 -21.675 1.00 62.38 157 GLN A CA 1
ATOM 1244 C C . GLN A 1 157 ? 52.227 -12.191 -21.172 1.00 62.38 157 GLN A C 1
ATOM 1246 O O . GLN A 1 157 ? 52.126 -13.288 -21.715 1.00 62.38 157 GLN A O 1
ATOM 1251 N N . LEU A 1 158 ? 53.013 -11.988 -20.109 1.00 55.16 158 LEU A N 1
ATOM 1252 C CA . LEU A 1 158 ? 53.832 -13.036 -19.486 1.00 55.16 158 LEU A CA 1
ATOM 1253 C C . LEU A 1 158 ? 53.003 -14.081 -18.722 1.00 55.16 158 LEU A C 1
ATOM 1255 O O . LEU A 1 158 ? 53.349 -15.257 -18.754 1.00 55.16 158 LEU A O 1
ATOM 1259 N N . LEU A 1 159 ? 51.911 -13.682 -18.061 1.00 48.81 159 LEU A N 1
ATOM 1260 C CA . LEU A 1 159 ? 51.024 -14.609 -17.348 1.00 48.81 159 LEU A CA 1
ATOM 1261 C C . LEU A 1 159 ? 50.070 -15.371 -18.286 1.00 48.81 159 LEU A C 1
ATOM 1263 O O . LEU A 1 159 ? 49.849 -16.554 -18.056 1.00 48.81 159 LEU A O 1
ATOM 1267 N N . LYS A 1 160 ? 49.578 -14.757 -19.374 1.00 52.34 160 LYS A N 1
ATOM 1268 C CA . LYS A 1 160 ? 48.829 -15.476 -20.428 1.00 52.34 160 LYS A CA 1
ATOM 1269 C C . LYS A 1 160 ? 49.677 -16.563 -21.093 1.00 52.34 160 LYS A C 1
ATOM 1271 O O . LYS A 1 160 ? 49.195 -17.665 -21.322 1.00 52.34 160 LYS A O 1
ATOM 1276 N N . ALA A 1 161 ? 50.961 -16.281 -21.319 1.00 54.72 161 ALA A N 1
ATOM 1277 C CA . ALA A 1 161 ? 51.922 -17.275 -21.795 1.00 54.72 161 ALA A CA 1
ATOM 1278 C C . ALA A 1 161 ? 52.206 -18.391 -20.764 1.00 54.72 161 ALA A C 1
ATOM 1280 O O . ALA A 1 161 ? 52.661 -19.467 -21.137 1.00 54.72 161 ALA A O 1
ATOM 1281 N N . TYR A 1 162 ? 51.944 -18.152 -19.474 1.00 45.25 162 TYR A N 1
ATOM 1282 C CA . TYR A 1 162 ? 52.072 -19.141 -18.397 1.00 45.25 162 TYR A CA 1
ATOM 1283 C C . TYR A 1 162 ? 50.798 -20.001 -18.241 1.00 45.25 162 TYR A C 1
ATOM 1285 O O . TYR A 1 162 ? 50.900 -21.181 -17.919 1.00 45.25 162 TYR A O 1
ATOM 1293 N N . GLU A 1 163 ? 49.609 -19.452 -18.530 1.00 44.81 163 GLU A N 1
ATOM 1294 C CA . GLU A 1 163 ? 48.327 -20.185 -18.599 1.00 44.81 163 GLU A CA 1
ATOM 1295 C C . GLU A 1 163 ? 48.253 -21.145 -19.796 1.00 44.81 163 GLU A C 1
ATOM 1297 O O . GLU A 1 163 ? 47.725 -22.245 -19.662 1.00 44.81 163 GLU A O 1
ATOM 1302 N N . GLU A 1 164 ? 48.860 -20.793 -20.935 1.00 53.12 164 GLU A N 1
ATOM 1303 C CA . GLU A 1 164 ? 48.983 -21.700 -22.091 1.00 53.12 164 GLU A CA 1
ATOM 1304 C C . GLU A 1 164 ? 49.822 -22.963 -21.787 1.00 53.12 164 GLU A C 1
ATOM 1306 O O . GLU A 1 164 ? 49.735 -23.949 -22.518 1.00 53.12 164 GLU A O 1
ATOM 1311 N N . ILE A 1 165 ? 50.600 -22.971 -20.694 1.00 47.59 165 ILE A N 1
ATOM 1312 C CA . ILE A 1 165 ? 51.452 -24.095 -20.260 1.00 47.59 165 ILE A CA 1
ATOM 1313 C C . ILE A 1 165 ? 50.746 -24.997 -19.221 1.00 47.59 165 ILE A C 1
ATOM 1315 O O . ILE A 1 165 ? 51.176 -26.129 -19.006 1.00 47.59 165 ILE A O 1
ATOM 1319 N N . LEU A 1 166 ? 49.645 -24.548 -18.605 1.00 38.25 166 LEU A N 1
ATOM 1320 C CA . LEU A 1 166 ? 48.925 -25.253 -17.528 1.00 38.25 166 LEU A CA 1
ATOM 1321 C C . LEU A 1 166 ? 47.501 -25.687 -17.928 1.00 38.25 166 LEU A C 1
ATOM 1323 O O . LEU A 1 166 ? 46.580 -25.659 -17.113 1.00 38.25 166 LEU A O 1
ATOM 1327 N N . VAL A 1 167 ? 47.311 -26.140 -19.170 1.00 44.28 167 VAL A N 1
ATOM 1328 C CA . VAL A 1 167 ? 46.090 -26.868 -19.553 1.00 44.28 167 VAL A CA 1
ATOM 1329 C C . VAL A 1 167 ? 46.175 -28.303 -19.023 1.00 44.28 167 VAL A C 1
ATOM 1331 O O . VAL A 1 167 ? 46.634 -29.200 -19.720 1.00 44.28 167 VAL A O 1
ATOM 1334 N N . ASP A 1 168 ? 45.786 -28.490 -17.764 1.00 37.75 168 ASP A N 1
ATOM 1335 C CA . ASP A 1 168 ? 44.922 -29.597 -17.332 1.00 37.75 168 ASP A CA 1
ATOM 1336 C C . ASP A 1 168 ? 44.504 -29.351 -15.877 1.00 37.75 168 ASP A C 1
ATOM 1338 O O . ASP A 1 168 ? 45.277 -29.505 -14.930 1.00 37.75 168 ASP A O 1
ATOM 1342 N N . GLY A 1 169 ? 43.268 -28.898 -15.708 1.00 34.00 169 GLY A N 1
ATOM 1343 C CA . GLY A 1 169 ? 42.705 -28.538 -14.415 1.00 34.00 169 GLY A CA 1
ATOM 1344 C C . GLY A 1 169 ? 41.348 -27.884 -14.593 1.00 34.00 169 GLY A C 1
ATOM 1345 O O . GLY A 1 169 ? 41.177 -26.720 -14.247 1.00 34.00 169 GLY A O 1
ATOM 1346 N N . ASP A 1 170 ? 40.412 -28.634 -15.176 1.00 43.81 170 ASP A N 1
ATOM 1347 C CA . ASP A 1 170 ? 38.983 -28.334 -15.137 1.00 43.81 170 ASP A CA 1
ATOM 1348 C C . ASP A 1 170 ? 38.568 -28.218 -13.662 1.00 43.81 170 ASP A C 1
ATOM 1350 O O . ASP A 1 170 ? 38.441 -29.203 -12.933 1.00 43.81 170 ASP A O 1
ATOM 1354 N N . GLY A 1 171 ? 38.463 -26.982 -13.195 1.00 38.88 171 GLY A N 1
ATOM 1355 C CA . GLY A 1 171 ? 37.896 -26.618 -11.911 1.00 38.88 171 GLY A CA 1
ATOM 1356 C C . GLY A 1 171 ? 36.788 -25.618 -12.173 1.00 38.88 171 GLY A C 1
ATOM 1357 O O . GLY A 1 171 ? 36.981 -24.419 -11.984 1.00 38.88 171 GLY A O 1
ATOM 1358 N N . GLU A 1 172 ? 35.648 -26.102 -12.665 1.00 45.69 172 GLU A N 1
ATOM 1359 C CA . GLU A 1 172 ? 34.403 -25.341 -12.668 1.00 45.69 172 GLU A CA 1
ATOM 1360 C C . GLU A 1 172 ? 34.088 -24.922 -11.221 1.00 45.69 172 GLU A C 1
ATOM 1362 O O . GLU A 1 172 ? 33.614 -25.719 -10.412 1.00 45.69 172 GLU A O 1
ATOM 1367 N N . GLU A 1 173 ? 34.330 -23.661 -10.861 1.00 43.72 173 GLU A N 1
ATOM 1368 C CA . GLU A 1 173 ? 33.559 -23.053 -9.777 1.00 43.72 173 GLU A CA 1
ATOM 1369 C C . GLU A 1 173 ? 32.128 -22.878 -10.303 1.00 43.72 173 GLU A C 1
ATOM 1371 O O . GLU A 1 173 ? 31.815 -21.909 -10.998 1.00 43.72 173 GLU A O 1
ATOM 1376 N N . GLU A 1 174 ? 31.290 -23.886 -10.039 1.00 48.34 174 GLU A N 1
ATOM 1377 C CA . GLU A 1 174 ? 29.894 -23.960 -10.473 1.00 48.34 174 GLU A CA 1
ATOM 1378 C C . GLU A 1 174 ? 29.127 -22.672 -10.129 1.00 48.34 174 GLU A C 1
ATOM 1380 O O . GLU A 1 174 ? 29.153 -22.186 -8.996 1.00 48.34 174 GLU A O 1
ATOM 1385 N N . ASP A 1 175 ? 28.365 -22.144 -11.093 1.00 54.91 175 ASP A N 1
ATOM 1386 C CA . ASP A 1 175 ? 27.334 -21.131 -10.849 1.00 54.91 175 ASP A CA 1
ATOM 1387 C C . ASP A 1 175 ? 26.214 -21.748 -9.997 1.00 54.91 175 ASP A C 1
ATOM 1389 O O . ASP A 1 175 ? 25.196 -22.240 -10.493 1.00 54.91 175 ASP A O 1
ATOM 1393 N N . ARG A 1 176 ? 26.423 -21.733 -8.677 1.00 56.66 176 ARG A N 1
ATOM 1394 C CA . ARG A 1 176 ? 25.535 -22.364 -7.693 1.00 56.66 176 ARG A CA 1
ATOM 1395 C C . ARG A 1 176 ? 24.133 -21.764 -7.693 1.00 56.66 176 ARG A C 1
ATOM 1397 O O . ARG A 1 176 ? 23.208 -22.438 -7.254 1.00 56.66 176 ARG A O 1
ATOM 1404 N N . LEU A 1 177 ? 23.966 -20.519 -8.155 1.00 54.28 177 LEU A N 1
ATOM 1405 C CA . LEU A 1 177 ? 22.669 -19.847 -8.207 1.00 54.28 177 LEU A CA 1
ATOM 1406 C C . LEU A 1 177 ? 21.885 -20.297 -9.443 1.00 54.28 177 LEU A C 1
ATOM 1408 O O . LEU A 1 177 ? 20.729 -20.686 -9.318 1.00 54.28 177 LEU A O 1
ATOM 1412 N N . SER A 1 178 ? 22.507 -20.323 -10.625 1.00 66.12 178 SER A N 1
ATOM 1413 C CA . SER A 1 178 ? 21.856 -20.866 -11.827 1.00 66.12 178 SER A CA 1
ATOM 1414 C C . SER A 1 178 ? 21.722 -22.390 -11.805 1.00 66.12 178 SER A C 1
ATOM 1416 O O . SER A 1 178 ? 20.942 -22.920 -12.595 1.00 66.12 178 SER A O 1
ATOM 1418 N N . ALA A 1 179 ? 22.432 -23.093 -10.917 1.00 65.69 179 ALA A N 1
ATOM 1419 C CA . ALA A 1 179 ? 22.250 -24.523 -10.660 1.00 65.69 179 ALA A CA 1
ATOM 1420 C C . ALA A 1 179 ? 20.981 -24.839 -9.841 1.00 65.69 179 ALA A C 1
ATOM 1422 O O . ALA A 1 179 ? 20.517 -25.980 -9.848 1.00 65.69 179 ALA A O 1
ATOM 1423 N N . LEU A 1 180 ? 20.385 -23.849 -9.160 1.00 68.75 180 LEU A N 1
ATOM 1424 C CA . LEU A 1 180 ? 19.146 -24.048 -8.403 1.00 68.75 180 LEU A CA 1
ATOM 1425 C C . LEU A 1 180 ? 17.977 -24.394 -9.341 1.00 68.75 180 LEU A C 1
ATOM 1427 O O . LEU A 1 180 ? 17.942 -23.898 -10.472 1.00 68.75 180 LEU A O 1
ATOM 1431 N N . PRO A 1 181 ? 16.994 -25.206 -8.913 1.00 75.31 181 PRO A N 1
ATOM 1432 C CA . PRO A 1 181 ? 15.795 -25.473 -9.702 1.00 75.31 181 PRO A CA 1
ATOM 1433 C C . PRO A 1 181 ? 14.854 -24.250 -9.755 1.00 75.31 181 PRO A C 1
ATOM 1435 O O . PRO A 1 181 ? 14.966 -23.318 -8.956 1.00 75.31 181 PRO A O 1
ATOM 1438 N N . ASP A 1 182 ? 13.967 -24.206 -10.759 1.00 77.44 182 ASP A N 1
ATOM 1439 C CA . ASP A 1 182 ? 13.155 -23.013 -11.067 1.00 77.44 182 ASP A CA 1
ATOM 1440 C C . ASP A 1 182 ? 12.223 -22.607 -9.919 1.00 77.44 182 ASP A C 1
ATOM 1442 O O . ASP A 1 182 ? 12.002 -21.421 -9.710 1.00 77.44 182 ASP A O 1
ATOM 1446 N N . ASP A 1 183 ? 11.704 -23.561 -9.153 1.00 73.81 183 ASP A N 1
ATOM 1447 C CA . ASP A 1 183 ? 10.849 -23.308 -7.991 1.00 73.81 183 ASP A CA 1
ATOM 1448 C C . ASP A 1 183 ? 11.575 -22.519 -6.890 1.00 73.81 183 ASP A C 1
ATOM 1450 O O . ASP A 1 183 ? 11.015 -21.561 -6.355 1.00 73.81 183 ASP A O 1
ATOM 1454 N N . ILE A 1 184 ? 12.841 -22.848 -6.611 1.00 68.25 184 ILE A N 1
ATOM 1455 C CA . ILE A 1 184 ? 13.675 -22.115 -5.649 1.00 68.25 184 ILE A CA 1
ATOM 1456 C C . ILE A 1 184 ? 14.004 -20.717 -6.180 1.00 68.25 184 ILE A C 1
ATOM 1458 O O . ILE A 1 184 ? 13.922 -19.734 -5.443 1.00 68.25 184 ILE A O 1
ATOM 1462 N N . LEU A 1 185 ? 14.341 -20.602 -7.467 1.00 74.50 185 LEU A N 1
ATOM 1463 C CA . LEU A 1 185 ? 14.618 -19.304 -8.082 1.00 74.50 185 LEU A CA 1
ATOM 1464 C C . LEU A 1 185 ? 13.386 -18.394 -8.074 1.00 74.50 185 LEU A C 1
ATOM 1466 O O . LEU A 1 185 ? 13.509 -17.197 -7.820 1.00 74.50 185 LEU A O 1
ATOM 1470 N N . LEU A 1 186 ? 12.198 -18.951 -8.304 1.00 77.38 186 LEU A N 1
ATOM 1471 C CA . LEU A 1 186 ? 10.943 -18.214 -8.219 1.00 77.38 186 LEU A CA 1
ATOM 1472 C C . LEU A 1 186 ? 10.639 -17.775 -6.784 1.00 77.38 186 LEU A C 1
ATOM 1474 O O . LEU A 1 186 ? 10.267 -16.619 -6.607 1.00 77.38 186 LEU A O 1
ATOM 1478 N N . ASP A 1 187 ? 10.865 -18.614 -5.766 1.00 71.19 187 ASP A N 1
ATOM 1479 C CA . ASP A 1 187 ? 10.695 -18.206 -4.358 1.00 71.19 187 ASP A CA 1
ATOM 1480 C C . ASP A 1 187 ? 11.641 -17.055 -3.977 1.00 71.19 187 ASP A C 1
ATOM 1482 O O . ASP A 1 187 ? 11.231 -16.100 -3.315 1.00 71.19 187 ASP A O 1
ATOM 1486 N N . ILE A 1 188 ? 12.891 -17.089 -4.453 1.00 72.19 188 ILE A N 1
ATOM 1487 C CA . ILE A 1 188 ? 13.848 -15.991 -4.257 1.00 72.19 188 ILE A CA 1
ATOM 1488 C C . ILE A 1 188 ? 13.344 -14.716 -4.942 1.00 72.19 188 ILE A C 1
ATOM 1490 O O . ILE A 1 188 ? 13.302 -13.654 -4.319 1.00 72.19 188 ILE A O 1
ATOM 1494 N N . LEU A 1 189 ? 12.938 -14.803 -6.212 1.00 78.56 189 LEU A N 1
ATOM 1495 C CA . LEU A 1 189 ? 12.465 -13.649 -6.978 1.00 78.56 189 LEU A CA 1
ATOM 1496 C C . LEU A 1 189 ? 11.162 -13.061 -6.417 1.00 78.56 189 LEU A C 1
ATOM 1498 O O . LEU A 1 189 ? 11.006 -11.842 -6.427 1.00 78.56 189 LEU A O 1
ATOM 1502 N N . GLU A 1 190 ? 10.253 -13.882 -5.883 1.00 78.25 190 GLU A N 1
ATOM 1503 C CA . GLU A 1 190 ? 9.006 -13.429 -5.247 1.00 78.25 190 GLU A CA 1
ATOM 1504 C C . GLU A 1 190 ? 9.235 -12.660 -3.934 1.00 78.25 190 GLU A C 1
ATOM 1506 O O . GLU A 1 190 ? 8.339 -11.949 -3.467 1.00 78.25 190 GLU A O 1
ATOM 1511 N N . ARG A 1 191 ? 10.428 -12.768 -3.337 1.00 75.00 191 ARG A N 1
ATOM 1512 C CA . ARG A 1 191 ? 10.832 -12.005 -2.143 1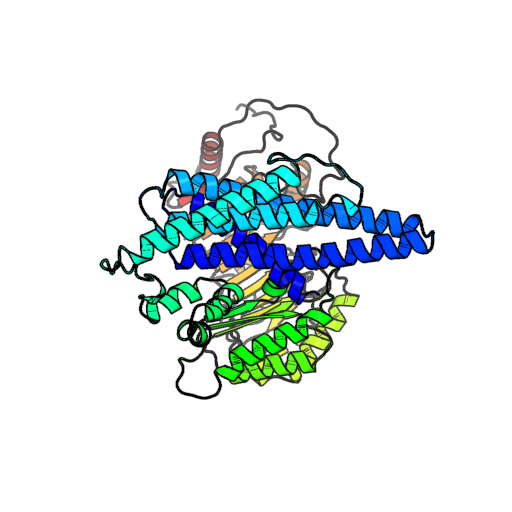.00 75.00 191 ARG A CA 1
ATOM 1513 C C . ARG A 1 191 ? 11.508 -10.677 -2.482 1.00 75.00 191 ARG A C 1
ATOM 1515 O O . ARG A 1 191 ? 11.713 -9.862 -1.582 1.00 75.00 191 ARG A O 1
ATOM 1522 N N . LEU A 1 192 ? 11.854 -10.448 -3.748 1.00 72.75 192 LEU A N 1
ATOM 1523 C CA . LEU A 1 192 ? 12.480 -9.210 -4.204 1.00 72.75 192 LEU A CA 1
ATOM 1524 C C . LEU A 1 192 ? 11.429 -8.191 -4.671 1.00 72.75 192 LEU A C 1
ATOM 1526 O O . LEU A 1 192 ? 10.366 -8.574 -5.164 1.00 72.75 192 LEU A O 1
ATOM 1530 N N . PRO A 1 193 ? 11.729 -6.879 -4.592 1.00 72.31 193 PRO A N 1
ATOM 1531 C CA . PRO A 1 193 ? 10.965 -5.878 -5.326 1.00 72.31 193 PRO A CA 1
ATOM 1532 C C . PRO A 1 193 ? 10.967 -6.208 -6.826 1.00 72.31 193 PRO A C 1
ATOM 1534 O O . PRO A 1 193 ? 11.939 -6.770 -7.351 1.00 72.31 193 PRO A O 1
ATOM 1537 N N . LEU A 1 194 ? 9.885 -5.861 -7.527 1.00 77.12 194 LEU A N 1
ATOM 1538 C CA . LEU A 1 194 ? 9.644 -6.379 -8.873 1.00 77.12 194 LEU A CA 1
ATOM 1539 C C . LEU A 1 194 ? 10.720 -5.927 -9.859 1.00 77.12 194 LEU A C 1
ATOM 1541 O O . LEU A 1 194 ? 11.166 -6.723 -10.683 1.00 77.12 194 LEU A O 1
ATOM 1545 N N . LEU A 1 195 ? 11.161 -4.670 -9.791 1.00 72.56 195 LEU A N 1
ATOM 1546 C CA . LEU A 1 195 ? 12.161 -4.172 -10.730 1.00 72.56 195 LEU A CA 1
ATOM 1547 C C . LEU A 1 195 ? 13.528 -4.887 -10.601 1.00 72.56 195 LEU A C 1
ATOM 1549 O O . LEU A 1 195 ? 14.045 -5.329 -11.630 1.00 72.56 195 LEU A O 1
ATOM 1553 N N . PRO A 1 196 ? 14.113 -5.073 -9.399 1.00 70.44 196 PRO A N 1
ATOM 1554 C CA . PRO A 1 196 ? 15.237 -5.989 -9.181 1.00 70.44 196 PRO A CA 1
ATOM 1555 C C . PRO A 1 196 ? 14.995 -7.407 -9.709 1.00 70.44 196 PRO A C 1
ATOM 1557 O O . PRO A 1 196 ? 15.855 -7.939 -10.409 1.00 70.44 196 PRO A O 1
ATOM 1560 N N . ALA A 1 197 ? 13.820 -7.993 -9.451 1.00 74.00 197 ALA A N 1
ATOM 1561 C CA . ALA A 1 197 ? 13.487 -9.331 -9.937 1.00 74.00 197 ALA A CA 1
ATOM 1562 C C . ALA A 1 197 ? 13.482 -9.391 -11.475 1.00 74.00 197 ALA A C 1
ATOM 1564 O O . ALA A 1 197 ? 14.114 -10.261 -12.066 1.00 74.00 197 ALA A O 1
ATOM 1565 N N . VAL A 1 198 ? 12.858 -8.419 -12.148 1.00 73.88 198 VAL A N 1
ATOM 1566 C CA . VAL A 1 198 ? 12.856 -8.306 -13.615 1.00 73.88 198 VAL A CA 1
ATOM 1567 C C . VAL A 1 198 ? 14.266 -8.083 -14.155 1.00 73.88 198 VAL A C 1
ATOM 1569 O O . VAL A 1 198 ? 14.599 -8.627 -15.205 1.00 73.88 198 VAL A O 1
ATOM 1572 N N . ARG A 1 199 ? 15.134 -7.342 -13.457 1.00 70.06 199 ARG A N 1
ATOM 1573 C CA . ARG A 1 199 ? 16.528 -7.133 -13.888 1.00 70.06 199 ARG A CA 1
ATOM 1574 C C . ARG A 1 199 ? 17.339 -8.422 -13.932 1.00 70.06 199 ARG A C 1
ATOM 1576 O O . ARG A 1 199 ? 18.222 -8.515 -14.776 1.00 70.06 199 ARG A O 1
ATOM 1583 N N . THR A 1 200 ? 17.004 -9.433 -13.131 1.00 71.12 200 THR A N 1
ATOM 1584 C CA . THR A 1 200 ? 17.659 -10.751 -13.228 1.00 71.12 200 THR A CA 1
ATOM 1585 C C . THR A 1 200 ? 17.474 -11.408 -14.602 1.00 71.12 200 THR A C 1
ATOM 1587 O O . THR A 1 200 ? 18.286 -12.238 -14.997 1.00 71.12 200 THR A O 1
ATOM 1590 N N . SER A 1 201 ? 16.493 -10.966 -15.404 1.00 69.31 201 SER A N 1
ATOM 1591 C CA . SER A 1 201 ? 16.263 -11.452 -16.774 1.00 69.31 201 SER A CA 1
ATOM 1592 C C . SER A 1 201 ? 17.457 -11.307 -17.723 1.00 69.31 201 SER A C 1
ATOM 1594 O O . SER A 1 201 ? 17.487 -11.969 -18.762 1.00 69.31 201 SER A O 1
ATOM 1596 N N . VAL A 1 202 ? 18.438 -10.464 -17.382 1.00 65.69 202 VAL A N 1
ATOM 1597 C CA . VAL A 1 202 ? 19.664 -10.268 -18.169 1.00 65.69 202 VAL A CA 1
ATOM 1598 C C . VAL A 1 202 ? 20.771 -11.273 -17.834 1.00 65.69 202 VAL A C 1
ATOM 1600 O O . VAL A 1 202 ? 21.760 -11.320 -18.560 1.00 65.69 202 VAL A O 1
ATOM 1603 N N . LEU A 1 203 ? 20.623 -12.060 -16.759 1.00 60.53 203 LEU A N 1
ATOM 1604 C CA . LEU A 1 203 ? 21.658 -12.982 -16.274 1.00 60.53 203 LEU A CA 1
ATOM 1605 C C . LEU A 1 203 ? 21.874 -14.155 -17.233 1.00 60.53 203 LEU A C 1
ATOM 1607 O O . LEU A 1 203 ? 23.007 -14.492 -17.559 1.00 60.53 203 LEU A O 1
ATOM 1611 N N . SER A 1 204 ? 20.796 -14.768 -17.727 1.00 68.50 204 SER A N 1
ATOM 1612 C CA . SER A 1 204 ? 20.876 -15.824 -18.740 1.00 68.50 204 SER A CA 1
ATOM 1613 C C . SER A 1 204 ? 19.550 -16.002 -19.484 1.00 68.50 204 SER A C 1
ATOM 1615 O O . SER A 1 204 ? 18.522 -15.423 -19.123 1.00 68.50 204 SER A O 1
ATOM 1617 N N . ARG A 1 205 ? 19.541 -16.852 -20.522 1.00 70.62 205 ARG A N 1
ATOM 1618 C CA . ARG A 1 205 ? 18.305 -17.219 -21.239 1.00 70.62 205 ARG A CA 1
ATOM 1619 C C . ARG A 1 205 ? 17.254 -17.845 -20.315 1.00 70.62 205 ARG A C 1
ATOM 1621 O O . ARG A 1 205 ? 16.072 -17.602 -20.534 1.00 70.62 205 ARG A O 1
ATOM 1628 N N . ARG A 1 206 ? 17.676 -18.603 -19.293 1.00 76.69 206 ARG A N 1
ATOM 1629 C CA . ARG A 1 206 ? 16.787 -19.207 -18.286 1.00 76.69 206 ARG A CA 1
ATOM 1630 C C . ARG A 1 206 ? 16.161 -18.123 -17.408 1.00 76.69 206 ARG A C 1
ATOM 1632 O O . ARG A 1 206 ? 14.940 -18.028 -17.320 1.00 76.69 206 ARG A O 1
ATOM 1639 N N . TRP A 1 207 ? 16.989 -17.225 -16.873 1.00 78.12 207 TRP A N 1
ATOM 1640 C CA . TRP A 1 207 ? 16.535 -16.112 -16.036 1.00 78.12 207 TRP A CA 1
ATOM 1641 C C . TRP A 1 207 ? 15.629 -15.124 -16.772 1.00 78.12 207 TRP A C 1
ATOM 1643 O O . TRP A 1 207 ? 14.775 -14.499 -16.151 1.00 78.12 207 TRP A O 1
ATOM 1653 N N . ARG A 1 208 ? 15.737 -15.016 -18.102 1.00 76.94 208 ARG A N 1
ATOM 1654 C CA . ARG A 1 208 ? 14.856 -14.167 -18.918 1.00 76.94 208 ARG A CA 1
ATOM 1655 C C . ARG A 1 208 ? 13.370 -14.485 -18.751 1.00 76.94 208 ARG A C 1
ATOM 1657 O O . ARG A 1 208 ? 12.540 -13.582 -18.847 1.00 76.94 208 ARG A O 1
ATOM 1664 N N . CYS A 1 209 ? 13.042 -15.752 -18.513 1.00 79.19 209 CYS A N 1
ATOM 1665 C CA . CYS A 1 209 ? 11.667 -16.229 -18.420 1.00 79.19 209 CYS A CA 1
ATOM 1666 C C . CYS A 1 209 ? 11.131 -16.246 -16.981 1.00 79.19 209 CYS A C 1
ATOM 1668 O O . CYS A 1 209 ? 9.919 -16.157 -16.801 1.00 79.19 209 CYS A O 1
ATOM 1670 N N . LEU A 1 210 ? 11.996 -16.309 -15.961 1.00 79.00 210 LEU A N 1
ATOM 1671 C CA . LEU A 1 210 ? 11.574 -16.463 -14.561 1.00 79.00 210 LEU A CA 1
ATOM 1672 C C . LEU A 1 210 ? 10.679 -15.314 -14.058 1.00 79.00 210 LEU A C 1
ATOM 1674 O O . LEU A 1 210 ? 9.621 -15.603 -13.498 1.00 79.00 210 LEU A O 1
ATOM 1678 N N . PRO A 1 211 ? 10.970 -14.023 -14.330 1.00 80.25 211 PRO A N 1
ATOM 1679 C CA . PRO A 1 211 ? 10.081 -12.935 -13.930 1.00 80.25 211 PRO A CA 1
ATOM 1680 C C . PRO A 1 211 ? 8.690 -12.995 -14.571 1.00 80.25 211 PRO A C 1
ATOM 1682 O O . PRO A 1 211 ? 7.777 -12.337 -14.076 1.00 80.25 211 PRO A O 1
ATOM 1685 N N . LEU A 1 212 ? 8.508 -13.752 -15.664 1.00 79.44 212 LEU A N 1
ATOM 1686 C CA . LEU A 1 212 ? 7.208 -13.983 -16.307 1.00 79.44 212 LEU A CA 1
ATOM 1687 C C . LEU A 1 212 ? 6.399 -15.103 -15.631 1.00 79.44 212 LEU A C 1
ATOM 1689 O O . LEU A 1 212 ? 5.190 -15.182 -15.843 1.00 79.44 212 LEU A O 1
ATOM 1693 N N . LEU A 1 213 ? 7.037 -15.927 -14.797 1.00 80.44 213 LEU A N 1
ATOM 1694 C CA . LEU A 1 213 ? 6.424 -17.050 -14.080 1.00 80.44 213 LEU A CA 1
ATOM 1695 C C . LEU A 1 213 ? 6.032 -16.710 -12.632 1.00 80.44 213 LEU A C 1
ATOM 1697 O O . LEU A 1 213 ? 5.420 -17.534 -11.961 1.00 80.44 213 LEU A O 1
ATOM 1701 N N . LEU A 1 214 ? 6.353 -15.502 -12.154 1.00 83.44 214 LEU A N 1
ATOM 1702 C CA . LEU A 1 214 ? 5.993 -15.057 -10.804 1.00 83.44 214 LEU A CA 1
ATOM 1703 C C . LEU A 1 214 ? 4.477 -15.091 -10.595 1.00 83.44 214 LEU A C 1
ATOM 1705 O O . LEU A 1 214 ? 3.721 -14.524 -11.391 1.00 83.44 214 LEU A O 1
ATOM 1709 N N . SER A 1 215 ? 4.052 -15.709 -9.491 1.00 85.06 215 SER A N 1
ATOM 1710 C CA . SER A 1 215 ? 2.640 -15.836 -9.120 1.00 85.06 215 SER A CA 1
ATOM 1711 C C . SER A 1 215 ? 2.123 -14.615 -8.353 1.00 85.06 215 SER A C 1
ATOM 1713 O O . SER A 1 215 ? 0.911 -14.396 -8.253 1.00 85.06 215 SER A O 1
ATOM 1715 N N . ARG A 1 216 ? 3.043 -13.797 -7.832 1.00 86.19 216 ARG A N 1
ATOM 1716 C CA . ARG A 1 216 ? 2.771 -12.567 -7.089 1.00 86.19 216 ARG A CA 1
ATOM 1717 C C . ARG A 1 216 ? 3.462 -11.406 -7.788 1.00 86.19 216 ARG A C 1
ATOM 1719 O O . ARG A 1 216 ? 4.685 -11.348 -7.853 1.00 86.19 216 ARG A O 1
ATOM 1726 N N . LEU A 1 217 ? 2.670 -10.481 -8.311 1.00 88.12 217 LEU A N 1
ATOM 1727 C CA . LEU A 1 217 ? 3.160 -9.306 -9.017 1.00 88.12 217 LEU A CA 1
ATOM 1728 C C . LEU A 1 217 ? 2.785 -8.060 -8.236 1.00 88.12 217 LEU A C 1
ATOM 1730 O O . LEU A 1 217 ? 1.611 -7.836 -7.964 1.00 88.12 217 LEU A O 1
ATOM 1734 N N . ALA A 1 218 ? 3.778 -7.245 -7.900 1.00 89.00 218 ALA A N 1
ATOM 1735 C CA . ALA A 1 2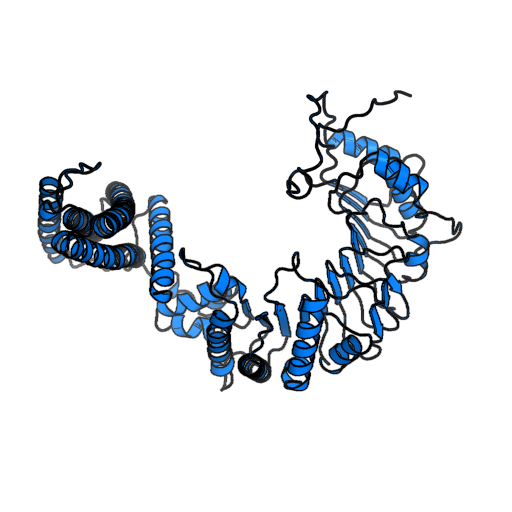18 ? 3.579 -5.938 -7.293 1.00 89.00 218 ALA A CA 1
ATOM 1736 C C . ALA A 1 218 ? 4.264 -4.880 -8.163 1.00 89.00 218 ALA A C 1
ATOM 1738 O O . ALA A 1 218 ? 5.486 -4.804 -8.186 1.00 89.00 218 ALA A O 1
ATOM 1739 N N . ILE A 1 219 ? 3.482 -4.095 -8.907 1.00 89.06 219 ILE A N 1
ATOM 1740 C CA . ILE A 1 219 ? 3.982 -3.003 -9.748 1.00 89.06 219 ILE A CA 1
ATOM 1741 C C . ILE A 1 219 ? 3.654 -1.679 -9.059 1.00 89.06 219 ILE A C 1
ATOM 1743 O O . ILE A 1 219 ? 2.550 -1.140 -9.204 1.00 89.06 219 ILE A O 1
ATOM 1747 N N . ASP A 1 220 ? 4.611 -1.156 -8.298 1.00 86.81 220 ASP A N 1
ATOM 1748 C CA . ASP A 1 220 ? 4.461 0.118 -7.597 1.00 86.81 220 ASP A CA 1
ATOM 1749 C C . ASP A 1 220 ? 5.149 1.250 -8.369 1.00 86.81 220 ASP A C 1
ATOM 1751 O O . ASP A 1 220 ? 6.345 1.193 -8.658 1.00 86.81 220 ASP A O 1
ATOM 1755 N N . ILE A 1 221 ? 4.398 2.303 -8.700 1.00 84.31 221 ILE A N 1
ATOM 1756 C CA . ILE A 1 221 ? 4.915 3.516 -9.342 1.00 84.31 221 ILE A CA 1
ATOM 1757 C C . ILE A 1 221 ? 6.047 4.162 -8.536 1.00 84.31 221 ILE A C 1
ATOM 1759 O O . ILE A 1 221 ? 6.913 4.820 -9.111 1.00 84.31 221 ILE A O 1
ATOM 1763 N N . ASP A 1 222 ? 6.088 3.958 -7.221 1.00 78.75 222 ASP A N 1
ATOM 1764 C CA . ASP A 1 222 ? 7.155 4.463 -6.369 1.00 78.75 222 ASP A CA 1
ATOM 1765 C C . ASP A 1 222 ? 8.507 3.786 -6.658 1.00 78.75 222 ASP A C 1
ATOM 1767 O O . ASP A 1 222 ? 9.552 4.430 -6.556 1.00 78.75 222 ASP A O 1
ATOM 1771 N N . GLU A 1 223 ? 8.529 2.545 -7.162 1.00 72.94 223 GLU A N 1
ATOM 1772 C CA . GLU A 1 223 ? 9.767 1.924 -7.663 1.00 72.94 223 GLU A CA 1
ATOM 1773 C C . GLU A 1 223 ? 10.354 2.713 -8.845 1.00 72.94 223 GLU A C 1
ATOM 1775 O O . GLU A 1 223 ? 11.575 2.835 -8.975 1.00 72.94 223 GLU A O 1
ATOM 1780 N N . PHE A 1 224 ? 9.496 3.328 -9.663 1.00 72.06 224 PHE A N 1
ATOM 1781 C CA . PHE A 1 224 ? 9.899 4.206 -10.764 1.00 72.06 224 PHE A CA 1
ATOM 1782 C C . PHE A 1 224 ? 10.330 5.598 -10.268 1.00 72.06 224 PHE A C 1
ATOM 1784 O O . PHE A 1 224 ? 11.015 6.318 -10.996 1.00 72.06 224 PHE A O 1
ATOM 1791 N N . LEU A 1 225 ? 9.963 5.978 -9.034 1.00 67.12 225 LEU A N 1
ATOM 1792 C CA . LEU A 1 225 ? 10.370 7.228 -8.381 1.00 67.12 225 LEU A CA 1
ATOM 1793 C C . LEU A 1 225 ? 11.702 7.113 -7.628 1.00 67.12 225 LEU A C 1
ATOM 1795 O O . LEU A 1 225 ? 12.448 8.096 -7.601 1.00 67.12 225 LEU A O 1
ATOM 1799 N N . ARG A 1 226 ? 11.993 5.959 -7.006 1.00 59.50 226 ARG A N 1
ATOM 1800 C CA . ARG A 1 226 ? 13.187 5.734 -6.161 1.00 59.50 226 ARG A CA 1
ATOM 1801 C C . ARG A 1 226 ? 14.483 5.582 -6.946 1.00 59.50 226 ARG A C 1
ATOM 1803 O O . ARG A 1 226 ? 15.542 5.945 -6.449 1.00 59.50 226 ARG A O 1
ATOM 1810 N N . HIS A 1 227 ? 14.412 5.106 -8.181 1.00 52.09 227 HIS A N 1
ATOM 1811 C CA . HIS A 1 227 ? 15.582 4.983 -9.042 1.00 52.09 227 HIS A CA 1
ATOM 1812 C C . HIS A 1 227 ? 15.903 6.335 -9.710 1.00 52.09 227 HIS A C 1
ATOM 1814 O O . HIS A 1 227 ? 15.627 6.559 -10.892 1.00 52.09 227 HIS A O 1
ATOM 1820 N N . ARG A 1 228 ? 16.437 7.273 -8.913 1.00 47.38 228 ARG A N 1
ATOM 1821 C CA . ARG A 1 228 ? 16.885 8.599 -9.360 1.00 47.38 228 ARG A CA 1
ATOM 1822 C C . ARG A 1 228 ? 18.395 8.642 -9.573 1.00 47.38 228 ARG A C 1
ATOM 1824 O O . ARG A 1 228 ? 19.139 8.521 -8.610 1.00 47.38 228 ARG A O 1
ATOM 1831 N N . PRO A 1 229 ? 18.840 9.063 -10.755 1.00 38.56 229 PRO A N 1
ATOM 1832 C CA . PRO A 1 229 ? 20.050 9.847 -10.898 1.00 38.56 229 PRO A CA 1
ATOM 1833 C C . PRO A 1 229 ? 19.680 11.325 -10.736 1.00 38.56 229 PRO A C 1
ATOM 1835 O O . PRO A 1 229 ? 18.614 11.769 -11.169 1.00 38.56 229 PRO A O 1
ATOM 1838 N N . SER A 1 230 ? 20.564 12.096 -10.120 1.00 46.50 230 SER A N 1
ATOM 1839 C CA . SER A 1 230 ? 20.495 13.549 -9.951 1.00 46.50 230 SER A CA 1
ATOM 1840 C C . SER A 1 230 ? 20.096 14.278 -11.251 1.00 46.50 230 SER A C 1
ATOM 1842 O O . SER A 1 230 ? 20.928 14.541 -12.114 1.00 46.50 230 SER A O 1
ATOM 1844 N N . GLY A 1 231 ? 18.808 14.600 -11.403 1.00 42.34 231 GLY A N 1
ATOM 1845 C CA . GLY A 1 231 ? 18.222 15.288 -12.557 1.00 42.34 231 GLY A CA 1
ATOM 1846 C C . GLY A 1 231 ? 16.894 15.973 -12.195 1.00 42.34 231 GLY A C 1
ATOM 1847 O O . GLY A 1 231 ? 16.346 15.708 -11.118 1.00 42.34 231 GLY A O 1
ATOM 1848 N N . PRO A 1 232 ? 16.367 16.882 -13.044 1.00 39.69 232 PRO A N 1
ATOM 1849 C CA . PRO A 1 232 ? 15.143 17.623 -12.744 1.00 39.69 232 PRO A CA 1
ATOM 1850 C C . PRO A 1 232 ? 13.958 16.666 -12.555 1.00 39.69 232 PRO A C 1
ATOM 1852 O O . PRO A 1 232 ? 13.841 15.660 -13.257 1.00 39.69 232 PRO A O 1
ATOM 1855 N N . ARG A 1 233 ? 13.078 16.975 -11.590 1.00 48.12 233 ARG A N 1
ATOM 1856 C CA . ARG A 1 233 ? 11.884 16.170 -11.279 1.00 48.12 233 ARG A CA 1
ATOM 1857 C C . ARG A 1 233 ? 11.089 15.913 -12.566 1.00 48.12 233 ARG A C 1
ATOM 1859 O O . ARG A 1 233 ? 10.515 16.847 -13.119 1.00 48.12 233 ARG A O 1
ATOM 1866 N N . ARG A 1 234 ? 11.017 14.657 -13.025 1.00 52.62 234 ARG A N 1
ATOM 1867 C CA . ARG A 1 234 ? 10.030 14.263 -14.041 1.00 52.62 234 ARG A CA 1
ATOM 1868 C C . ARG A 1 234 ? 8.636 14.533 -13.477 1.00 52.62 234 ARG A C 1
ATOM 1870 O O . ARG A 1 234 ? 8.351 14.158 -12.339 1.00 52.62 234 ARG A O 1
ATOM 1877 N N . SER A 1 235 ? 7.779 15.193 -14.252 1.00 60.06 235 SER A N 1
ATOM 1878 C CA . SER A 1 235 ? 6.363 15.309 -13.906 1.00 60.06 235 SER A CA 1
ATOM 1879 C C . SER A 1 235 ? 5.718 13.919 -13.938 1.00 60.06 235 SER A C 1
ATOM 1881 O O . SER A 1 235 ? 6.163 13.036 -14.673 1.00 60.06 235 SER A O 1
ATOM 1883 N N . VAL A 1 236 ? 4.645 13.718 -13.170 1.00 62.12 236 VAL A N 1
ATOM 1884 C CA . VAL A 1 236 ? 3.863 12.466 -13.179 1.00 62.12 236 VAL A CA 1
ATOM 1885 C C . VAL A 1 236 ? 3.435 12.067 -14.601 1.00 62.12 236 VAL A C 1
ATOM 1887 O O . VAL A 1 236 ? 3.421 10.885 -14.938 1.00 62.12 236 VAL A O 1
ATOM 1890 N N . GLN A 1 237 ? 3.183 13.057 -15.464 1.00 63.62 237 GLN A N 1
ATOM 1891 C CA . GLN A 1 237 ? 2.853 12.861 -16.879 1.00 63.62 237 GLN A CA 1
ATOM 1892 C C . GLN A 1 237 ? 3.951 12.131 -17.667 1.00 63.62 237 GLN A C 1
ATOM 1894 O O . GLN A 1 237 ? 3.639 11.388 -18.587 1.00 63.62 237 GLN A O 1
ATOM 1899 N N . SER A 1 238 ? 5.225 12.286 -17.297 1.00 71.88 238 SER A N 1
ATOM 1900 C CA . SER A 1 238 ? 6.338 11.609 -17.972 1.00 71.88 238 SER A CA 1
ATOM 1901 C C . SER A 1 238 ? 6.549 10.162 -17.508 1.00 71.88 238 SER A C 1
ATOM 1903 O O . SER A 1 238 ? 7.290 9.440 -18.172 1.00 71.88 238 SER A O 1
ATOM 1905 N N . LEU A 1 239 ? 5.980 9.745 -16.371 1.00 80.31 239 LEU A N 1
ATOM 1906 C CA . LEU A 1 239 ? 6.214 8.415 -15.783 1.00 80.31 239 LEU A CA 1
ATOM 1907 C C . LEU A 1 239 ? 5.126 7.410 -16.148 1.00 80.31 239 LEU A C 1
ATOM 1909 O O . LEU A 1 239 ? 5.427 6.244 -16.397 1.00 80.31 239 LEU A O 1
ATOM 1913 N N . MET A 1 240 ? 3.874 7.867 -16.204 1.00 87.25 240 MET A N 1
ATOM 1914 C CA . MET A 1 240 ? 2.731 6.999 -16.483 1.00 87.25 240 MET A CA 1
ATOM 1915 C C . MET A 1 240 ? 2.835 6.221 -17.804 1.00 87.25 240 MET A C 1
ATOM 1917 O O . MET A 1 240 ? 2.466 5.050 -17.783 1.00 87.25 240 MET A O 1
ATOM 1921 N N . PRO A 1 241 ? 3.383 6.762 -18.913 1.00 88.00 241 PRO A N 1
ATOM 1922 C CA . PRO A 1 241 ? 3.577 5.974 -20.132 1.00 88.00 241 PRO A CA 1
ATOM 1923 C C . PRO A 1 241 ? 4.498 4.766 -19.919 1.00 88.00 241 PRO A C 1
ATOM 1925 O O . PRO A 1 241 ? 4.147 3.650 -20.286 1.00 88.00 241 PRO A O 1
ATOM 1928 N N . SER A 1 242 ? 5.643 4.958 -19.252 1.00 83.94 242 SER A N 1
ATOM 1929 C CA . SER A 1 242 ? 6.585 3.867 -18.964 1.00 83.94 242 SER A CA 1
ATOM 1930 C C . SER A 1 242 ? 6.017 2.851 -17.974 1.00 83.94 242 SER A C 1
ATOM 1932 O O . SER A 1 242 ? 6.263 1.657 -18.122 1.00 83.94 242 SER A O 1
ATOM 1934 N N . TYR A 1 243 ? 5.252 3.312 -16.979 1.00 88.19 243 TYR A N 1
ATOM 1935 C CA . TYR A 1 243 ? 4.542 2.429 -16.052 1.00 88.19 243 TYR A CA 1
ATOM 1936 C C . TYR A 1 243 ? 3.498 1.575 -16.777 1.00 88.19 243 TYR A C 1
ATOM 1938 O O . TYR A 1 243 ? 3.427 0.366 -16.568 1.00 88.19 243 TYR A O 1
ATOM 1946 N N . THR A 1 244 ? 2.711 2.207 -17.649 1.00 89.19 244 THR A N 1
ATOM 1947 C CA . THR A 1 244 ? 1.656 1.549 -18.427 1.00 89.19 244 THR A CA 1
ATOM 1948 C C . THR A 1 244 ? 2.262 0.498 -19.345 1.00 89.19 244 THR A C 1
ATOM 1950 O O . THR A 1 244 ? 1.874 -0.660 -19.284 1.00 89.19 244 THR A O 1
ATOM 1953 N N . GLU A 1 245 ? 3.312 0.851 -20.088 1.00 86.12 245 GLU A N 1
ATOM 1954 C CA . GLU A 1 245 ? 4.000 -0.091 -20.968 1.00 86.12 245 GLU A CA 1
ATOM 1955 C C . GLU A 1 245 ? 4.640 -1.263 -20.204 1.00 86.12 245 GLU A C 1
ATOM 1957 O O . GLU A 1 245 ? 4.589 -2.405 -20.662 1.00 86.12 245 GLU A O 1
ATOM 1962 N N . ALA A 1 246 ? 5.222 -1.019 -19.025 1.00 83.50 246 ALA A N 1
ATOM 1963 C CA . ALA A 1 246 ? 5.739 -2.093 -18.179 1.00 83.50 246 ALA A CA 1
ATOM 1964 C C . ALA A 1 246 ? 4.615 -3.017 -17.676 1.00 83.50 246 ALA A C 1
ATOM 1966 O O . ALA A 1 246 ? 4.772 -4.238 -17.696 1.00 83.50 246 ALA A O 1
ATOM 1967 N N . THR A 1 247 ? 3.483 -2.439 -17.270 1.00 88.25 247 THR A N 1
ATOM 1968 C CA . THR A 1 247 ? 2.295 -3.171 -16.809 1.00 88.25 247 THR A CA 1
ATOM 1969 C C . THR A 1 247 ? 1.729 -4.040 -17.927 1.00 88.25 247 THR A C 1
ATOM 1971 O O . THR A 1 247 ? 1.557 -5.243 -17.735 1.00 88.25 247 THR A O 1
ATOM 1974 N N . ASP A 1 248 ? 1.548 -3.474 -19.119 1.00 86.31 248 ASP A N 1
ATOM 1975 C CA . ASP A 1 248 ? 1.043 -4.184 -20.293 1.00 86.31 248 ASP A CA 1
ATOM 1976 C C . ASP A 1 248 ? 1.981 -5.318 -20.698 1.00 86.31 248 ASP A C 1
ATOM 1978 O O . ASP A 1 248 ? 1.548 -6.457 -20.856 1.00 86.31 248 ASP A O 1
ATOM 1982 N N . ARG A 1 249 ? 3.290 -5.057 -20.796 1.00 81.44 249 ARG A N 1
ATOM 1983 C CA . ARG A 1 249 ? 4.270 -6.096 -21.146 1.00 81.44 249 ARG A CA 1
ATOM 1984 C C . ARG A 1 249 ? 4.281 -7.242 -20.144 1.00 81.44 249 ARG A C 1
ATOM 1986 O O . ARG A 1 249 ? 4.466 -8.385 -20.548 1.00 81.44 249 ARG A O 1
ATOM 1993 N N . LEU A 1 250 ? 4.109 -6.964 -18.854 1.00 80.88 250 LEU A N 1
ATOM 1994 C CA . LEU A 1 250 ? 4.109 -8.005 -17.832 1.00 80.88 250 LEU A CA 1
ATOM 1995 C C . LEU A 1 250 ? 2.789 -8.778 -17.811 1.00 80.88 250 LEU A C 1
ATOM 1997 O O . LEU A 1 250 ? 2.824 -10.002 -17.719 1.00 80.88 250 LEU A O 1
ATOM 2001 N N . LEU A 1 251 ? 1.642 -8.110 -17.900 1.00 81.69 251 LEU A N 1
ATOM 2002 C CA . LEU A 1 251 ? 0.338 -8.761 -17.767 1.00 81.69 251 LEU A CA 1
ATOM 2003 C C . LEU A 1 251 ? -0.151 -9.377 -19.085 1.00 81.69 251 LEU A C 1
ATOM 2005 O O . LEU A 1 251 ? -0.605 -10.519 -19.088 1.00 81.69 251 LEU A O 1
ATOM 2009 N N . LEU A 1 252 ? 0.013 -8.699 -20.224 1.00 74.06 252 LEU A N 1
ATOM 2010 C CA . LEU A 1 252 ? -0.424 -9.223 -21.526 1.00 74.06 252 LEU A CA 1
ATOM 2011 C C . LEU A 1 252 ? 0.473 -10.352 -22.038 1.00 74.06 252 LEU A C 1
ATOM 2013 O O . LEU A 1 252 ? -0.033 -11.288 -22.651 1.00 74.06 252 LEU A O 1
ATOM 2017 N N . ALA A 1 253 ? 1.775 -10.361 -21.718 1.00 68.25 253 ALA A N 1
ATOM 2018 C CA . ALA A 1 253 ? 2.650 -11.500 -22.042 1.00 68.25 253 ALA A CA 1
ATOM 2019 C C . ALA A 1 253 ? 2.247 -12.808 -21.327 1.00 68.25 253 ALA A C 1
ATOM 2021 O O . ALA A 1 253 ? 2.813 -13.871 -21.606 1.00 68.25 253 ALA A O 1
ATOM 2022 N N . ARG A 1 254 ? 1.291 -12.730 -20.394 1.00 69.81 254 ARG A N 1
ATOM 2023 C CA . ARG A 1 254 ? 0.729 -13.854 -19.640 1.00 69.81 254 ARG A CA 1
ATOM 2024 C C . ARG A 1 254 ? -0.678 -14.242 -20.101 1.00 69.81 254 ARG A C 1
ATOM 2026 O O . ARG A 1 254 ? -1.122 -15.336 -19.778 1.00 69.81 254 ARG A O 1
ATOM 2033 N N . ALA A 1 255 ? -1.348 -13.410 -20.898 1.00 59.00 255 ALA A N 1
ATOM 2034 C CA . ALA A 1 255 ? -2.749 -13.579 -21.293 1.00 59.00 255 ALA A CA 1
ATOM 2035 C C . ALA A 1 255 ? -2.988 -14.657 -22.385 1.00 59.00 255 ALA A C 1
ATOM 2037 O O . ALA A 1 255 ? -4.033 -14.654 -23.027 1.00 59.00 255 ALA A O 1
ATOM 2038 N N . GLY A 1 256 ? -2.034 -15.573 -22.623 1.00 54.38 256 GLY A N 1
ATOM 2039 C CA . GLY A 1 256 ? -1.971 -16.384 -23.852 1.00 54.38 256 GLY A CA 1
ATOM 2040 C C . GLY A 1 256 ? -1.559 -17.860 -23.735 1.00 54.38 256 GLY A C 1
ATOM 2041 O O . GLY A 1 256 ? -1.140 -18.419 -24.742 1.00 54.38 256 GLY A O 1
ATOM 2042 N N . GLY A 1 257 ? -1.677 -18.509 -22.569 1.00 54.53 257 GLY A N 1
ATOM 2043 C CA . GLY A 1 257 ? -1.588 -19.980 -22.453 1.00 54.53 257 GLY A CA 1
ATOM 2044 C C . GLY A 1 257 ? -0.642 -20.526 -21.373 1.00 54.53 257 GLY A C 1
ATOM 2045 O O . GLY A 1 257 ? 0.366 -19.894 -21.062 1.00 54.53 257 GLY A O 1
ATOM 2046 N N . ASP A 1 258 ? -1.029 -21.693 -20.825 1.00 48.38 258 ASP A N 1
ATOM 2047 C CA . ASP A 1 258 ? -0.375 -22.717 -19.960 1.00 48.38 258 ASP A CA 1
ATOM 2048 C C . ASP A 1 258 ? 0.594 -22.304 -18.830 1.00 48.38 258 ASP A C 1
ATOM 2050 O O . ASP A 1 258 ? 1.144 -23.140 -18.116 1.00 48.38 258 ASP A O 1
ATOM 2054 N N . ARG A 1 259 ? 0.812 -21.007 -18.621 1.00 58.78 259 ARG A N 1
ATOM 2055 C CA . ARG A 1 259 ? 1.622 -20.466 -17.527 1.00 58.78 259 ARG A CA 1
ATOM 2056 C C . ARG A 1 259 ? 0.752 -20.314 -16.287 1.00 58.78 259 ARG A C 1
ATOM 2058 O O . ARG A 1 259 ? -0.398 -19.889 -16.388 1.00 58.78 259 ARG A O 1
ATOM 2065 N N . ALA A 1 260 ? 1.308 -20.642 -15.120 1.00 59.16 260 ALA A N 1
ATOM 2066 C CA . ALA A 1 260 ? 0.628 -20.481 -13.839 1.00 59.16 260 ALA A CA 1
ATOM 2067 C C . ALA A 1 260 ? 0.020 -19.070 -13.733 1.00 59.16 260 ALA A C 1
ATOM 2069 O O . ALA A 1 260 ? 0.728 -18.069 -13.855 1.00 59.16 260 ALA A O 1
ATOM 2070 N N . GLY A 1 261 ? -1.302 -19.001 -13.559 1.00 70.81 261 GLY A N 1
ATOM 2071 C CA . GLY A 1 261 ? -2.026 -17.735 -13.475 1.00 70.81 261 GLY A CA 1
ATOM 2072 C C . GLY A 1 261 ? -1.535 -16.875 -12.310 1.00 70.81 261 GLY A C 1
ATOM 2073 O O . GLY A 1 261 ? -1.085 -17.387 -11.280 1.00 70.81 261 GLY A O 1
ATOM 2074 N N . VAL A 1 262 ? -1.633 -15.554 -12.462 1.00 81.88 262 VAL A N 1
ATOM 2075 C CA . VAL A 1 262 ? -1.259 -14.607 -11.405 1.00 81.88 262 VAL A CA 1
ATOM 2076 C C . VAL A 1 262 ? -2.191 -14.820 -10.211 1.00 81.88 262 VAL A C 1
ATOM 2078 O O . VAL A 1 262 ? -3.401 -14.641 -10.309 1.00 81.88 262 VAL A O 1
ATOM 2081 N N . LYS A 1 263 ? -1.650 -15.214 -9.058 1.00 87.94 263 LYS A N 1
ATOM 2082 C CA . LYS A 1 263 ? -2.443 -15.398 -7.834 1.00 87.94 263 LYS A CA 1
ATOM 2083 C C . LYS A 1 263 ? -2.753 -14.057 -7.182 1.00 87.94 263 LYS A C 1
ATOM 2085 O O . LYS A 1 263 ? -3.882 -13.830 -6.759 1.00 87.94 263 LYS A O 1
ATOM 2090 N N . VAL A 1 264 ? -1.753 -13.178 -7.107 1.00 89.69 264 VAL A N 1
ATOM 2091 C CA . VAL A 1 264 ? -1.864 -11.857 -6.478 1.00 89.69 264 VAL A CA 1
ATOM 2092 C C . VAL A 1 264 ? -1.294 -10.802 -7.413 1.00 89.69 264 VAL A C 1
ATOM 2094 O O . VAL A 1 264 ? -0.121 -10.870 -7.777 1.00 89.69 264 VAL A O 1
ATOM 2097 N N . LEU A 1 265 ? -2.111 -9.814 -7.759 1.00 92.50 265 LEU A N 1
ATOM 2098 C CA . LEU A 1 265 ? -1.717 -8.647 -8.536 1.00 92.50 265 LEU A CA 1
ATOM 2099 C C . LEU A 1 265 ? -1.895 -7.392 -7.683 1.00 92.50 265 LEU A C 1
ATOM 2101 O O . LEU A 1 265 ? -3.010 -7.069 -7.297 1.00 92.50 265 LEU A O 1
ATOM 2105 N N . ARG A 1 266 ? -0.816 -6.662 -7.414 1.00 93.75 266 ARG A N 1
ATOM 2106 C CA . ARG A 1 266 ? -0.859 -5.357 -6.752 1.00 93.75 266 ARG A CA 1
ATOM 2107 C C . ARG A 1 266 ? -0.355 -4.287 -7.695 1.00 93.75 266 ARG A C 1
ATOM 2109 O O . ARG A 1 266 ? 0.771 -4.377 -8.178 1.00 93.75 266 ARG A O 1
ATOM 2116 N N . LEU A 1 267 ? -1.165 -3.268 -7.928 1.00 94.69 267 LEU A N 1
ATOM 2117 C CA . LEU A 1 267 ? -0.811 -2.132 -8.765 1.00 94.69 267 LEU A CA 1
ATOM 2118 C C . LEU A 1 267 ? -0.969 -0.848 -7.964 1.00 94.69 267 LEU A C 1
ATOM 2120 O O . LEU A 1 267 ? -2.026 -0.589 -7.390 1.00 94.69 267 LEU A O 1
ATOM 2124 N N . ALA A 1 268 ? 0.071 -0.022 -7.954 1.00 93.75 268 ALA A N 1
ATOM 2125 C CA . ALA A 1 268 ? 0.007 1.325 -7.415 1.00 93.75 268 ALA A CA 1
ATOM 2126 C C . ALA A 1 268 ? 0.450 2.324 -8.483 1.00 93.75 268 ALA A C 1
ATOM 2128 O O . ALA A 1 268 ? 1.571 2.233 -8.974 1.00 93.75 268 ALA A O 1
ATOM 2129 N N . PHE A 1 269 ? -0.420 3.265 -8.854 1.00 92.94 269 PHE A N 1
ATOM 2130 C CA . PHE A 1 269 ? -0.146 4.234 -9.920 1.00 92.94 269 PHE A CA 1
ATOM 2131 C C . PHE A 1 269 ? -0.894 5.550 -9.738 1.00 92.94 269 PHE A C 1
ATOM 2133 O O . PHE A 1 269 ? -1.820 5.657 -8.935 1.00 92.94 269 PHE A O 1
ATOM 2140 N N . PHE A 1 270 ? -0.482 6.579 -10.483 1.00 90.88 270 PHE A N 1
ATOM 2141 C CA . PHE A 1 270 ? -1.133 7.882 -10.432 1.00 90.88 270 PHE A CA 1
ATOM 2142 C C . PHE A 1 270 ? -2.422 7.911 -11.252 1.00 90.88 270 PHE A C 1
ATOM 2144 O O . PHE A 1 270 ? -2.439 7.536 -12.421 1.00 90.88 270 PHE A O 1
ATOM 2151 N N . LEU A 1 271 ? -3.469 8.493 -10.674 1.00 90.19 271 LEU A N 1
ATOM 2152 C CA . LEU A 1 271 ? -4.697 8.858 -11.365 1.00 90.19 271 LEU A CA 1
ATOM 2153 C C . LEU A 1 271 ? -4.442 10.071 -12.286 1.00 90.19 271 LEU A C 1
ATOM 2155 O O . LEU A 1 271 ? -4.734 11.228 -11.953 1.00 90.19 271 LEU A O 1
ATOM 2159 N N . CYS A 1 272 ? -3.819 9.819 -13.437 1.00 87.38 272 CYS A N 1
ATOM 2160 C CA . CYS A 1 272 ? -3.426 10.832 -14.415 1.00 87.38 272 CYS A CA 1
ATOM 2161 C C . CYS A 1 272 ? -4.604 11.310 -15.276 1.00 87.38 272 CYS A C 1
ATOM 2163 O O . CYS A 1 272 ? -5.625 10.648 -15.393 1.00 87.38 272 CYS A O 1
ATOM 2165 N N . SER A 1 273 ? -4.472 12.494 -15.876 1.00 84.31 273 SER A N 1
ATOM 2166 C CA . SER A 1 273 ? -5.505 13.067 -16.753 1.00 84.31 273 SER A CA 1
ATOM 2167 C C . SER A 1 273 ? -5.686 12.318 -18.070 1.00 84.31 273 SER A C 1
ATOM 2169 O O . SER A 1 273 ? -6.718 12.481 -18.711 1.00 84.31 273 SER A O 1
ATOM 2171 N N . ASP A 1 274 ? -4.683 11.547 -18.483 1.00 87.06 274 ASP A N 1
ATOM 2172 C CA . ASP A 1 274 ? -4.730 10.772 -19.713 1.00 87.06 274 ASP A CA 1
ATOM 2173 C C . ASP A 1 274 ? -5.474 9.459 -19.467 1.00 87.06 274 ASP A C 1
ATOM 2175 O O . ASP A 1 274 ? -4.917 8.483 -18.960 1.00 87.06 274 ASP A O 1
ATOM 2179 N N . LEU A 1 275 ? -6.758 9.456 -19.823 1.00 86.38 275 LEU A N 1
ATOM 2180 C CA . LEU A 1 275 ? -7.600 8.281 -19.675 1.00 86.38 275 LEU A CA 1
ATOM 2181 C C . LEU A 1 275 ? -7.069 7.096 -20.491 1.00 86.38 275 LEU A C 1
ATOM 2183 O O . LEU A 1 275 ? -7.267 5.970 -20.056 1.00 86.38 275 LEU A O 1
ATOM 2187 N N . SER A 1 276 ? -6.387 7.292 -21.624 1.00 90.38 276 SER A N 1
ATOM 2188 C CA . SER A 1 276 ? -5.931 6.171 -22.466 1.00 90.38 276 SER A CA 1
ATOM 2189 C C . SER A 1 276 ? -4.957 5.243 -21.728 1.00 90.38 276 SER A C 1
ATOM 2191 O O . SER A 1 276 ? -5.083 4.021 -21.805 1.00 90.38 276 SER A O 1
ATOM 2193 N N . LEU A 1 277 ? -4.064 5.818 -20.917 1.00 89.25 277 LEU A N 1
ATOM 2194 C CA . LEU A 1 277 ? -3.134 5.072 -20.069 1.00 89.25 277 LEU A CA 1
ATOM 2195 C C . LEU A 1 277 ? -3.877 4.274 -18.993 1.00 89.25 277 LEU A C 1
ATOM 2197 O O . LEU A 1 277 ? -3.575 3.106 -18.759 1.00 89.25 277 LEU A O 1
ATOM 2201 N N . LEU A 1 278 ? -4.888 4.889 -18.373 1.00 91.25 278 LEU A N 1
ATOM 2202 C CA . LEU A 1 278 ? -5.721 4.229 -17.368 1.00 91.25 278 LEU A CA 1
ATOM 2203 C C . LEU A 1 278 ? -6.524 3.066 -17.973 1.00 91.25 278 LEU A C 1
ATOM 2205 O O . LEU A 1 278 ? -6.589 1.998 -17.368 1.00 91.25 278 LEU A O 1
ATOM 2209 N N . HIS A 1 279 ? -7.069 3.238 -19.182 1.00 91.88 279 HIS A N 1
ATOM 2210 C CA . HIS A 1 279 ? -7.763 2.173 -19.911 1.00 91.88 279 HIS A CA 1
ATOM 2211 C C . HIS A 1 279 ? -6.835 0.999 -20.233 1.00 91.88 279 HIS A C 1
ATOM 2213 O O . HIS A 1 279 ? -7.250 -0.145 -20.072 1.00 91.88 279 HIS A O 1
ATOM 2219 N N . SER A 1 280 ? -5.587 1.260 -20.644 1.00 91.31 280 SER A N 1
ATOM 2220 C CA . SER A 1 280 ? -4.615 0.191 -20.920 1.00 91.31 280 SER A CA 1
ATOM 2221 C C . SER A 1 280 ? -4.331 -0.636 -19.664 1.00 91.31 280 SER A C 1
ATOM 2223 O O . SER A 1 280 ? -4.477 -1.857 -19.675 1.00 91.31 280 SER A O 1
ATOM 2225 N N . ILE A 1 281 ? -4.071 0.039 -18.535 1.00 91.38 281 ILE A N 1
ATOM 2226 C CA . ILE A 1 281 ? -3.866 -0.621 -17.237 1.00 91.38 281 ILE A CA 1
ATOM 2227 C C . ILE A 1 281 ? -5.099 -1.446 -16.849 1.00 91.38 281 ILE A C 1
ATOM 2229 O O . ILE A 1 281 ? -4.968 -2.603 -16.455 1.00 91.38 281 ILE A O 1
ATOM 2233 N N . ALA A 1 282 ? -6.302 -0.882 -16.971 1.00 91.44 282 ALA A N 1
ATOM 2234 C CA . ALA A 1 282 ? -7.535 -1.590 -16.643 1.00 91.44 282 ALA A CA 1
ATOM 2235 C C . ALA A 1 282 ? -7.775 -2.808 -17.542 1.00 91.44 282 ALA A C 1
ATOM 2237 O O . ALA A 1 282 ? -8.163 -3.869 -17.052 1.00 91.44 282 ALA A O 1
ATOM 2238 N N . HIS A 1 283 ? -7.505 -2.687 -18.841 1.00 89.69 283 HIS A N 1
ATOM 2239 C CA . HIS A 1 283 ? -7.573 -3.807 -19.770 1.00 89.69 283 HIS A CA 1
ATOM 2240 C C . HIS A 1 283 ? -6.597 -4.916 -19.359 1.00 89.69 283 HIS A C 1
ATOM 2242 O O . HIS A 1 283 ? -6.998 -6.072 -19.234 1.00 89.69 283 HIS A O 1
ATOM 2248 N N . ALA A 1 284 ? -5.347 -4.566 -19.054 1.00 87.44 284 ALA A N 1
ATOM 2249 C CA . ALA A 1 284 ? -4.339 -5.512 -18.593 1.00 87.44 284 ALA A CA 1
ATOM 2250 C C . ALA A 1 284 ? -4.734 -6.206 -17.274 1.00 87.44 284 ALA A C 1
ATOM 2252 O O . ALA A 1 284 ? -4.545 -7.414 -17.137 1.00 87.44 284 ALA A O 1
ATOM 2253 N N . VAL A 1 285 ? -5.339 -5.476 -16.328 1.00 89.12 285 VAL A N 1
ATOM 2254 C CA . VAL A 1 285 ? -5.883 -6.030 -15.073 1.00 89.12 285 VAL A CA 1
ATOM 2255 C C . VAL A 1 285 ? -7.001 -7.031 -15.342 1.00 89.12 285 VAL A C 1
ATOM 2257 O O . VAL A 1 285 ? -6.973 -8.136 -14.800 1.00 89.12 285 VAL A O 1
ATOM 2260 N N . ALA A 1 286 ? -7.962 -6.673 -16.197 1.00 88.06 286 ALA A N 1
ATOM 2261 C CA . ALA A 1 286 ? -9.071 -7.553 -16.546 1.00 88.06 286 ALA A CA 1
ATOM 2262 C C . ALA A 1 286 ? -8.580 -8.839 -17.236 1.00 88.06 286 ALA A C 1
ATOM 2264 O O . ALA A 1 286 ? -9.073 -9.927 -16.940 1.00 88.06 286 ALA A O 1
ATOM 2265 N N . MET A 1 287 ? -7.567 -8.729 -18.102 1.00 82.62 287 MET A N 1
ATOM 2266 C CA . MET A 1 287 ? -6.977 -9.864 -18.820 1.00 82.62 287 MET A CA 1
ATOM 2267 C C . MET A 1 287 ? -6.079 -10.747 -17.946 1.00 82.62 287 MET A C 1
ATOM 2269 O O . MET A 1 287 ? -5.941 -11.935 -18.228 1.00 82.62 287 MET A O 1
ATOM 2273 N N . ALA A 1 288 ? -5.480 -10.205 -16.881 1.00 81.12 288 ALA A N 1
ATOM 2274 C CA . ALA A 1 288 ? -4.612 -10.968 -15.984 1.00 81.12 288 ALA A CA 1
ATOM 2275 C C . ALA A 1 288 ? -5.360 -12.056 -15.193 1.00 81.12 288 ALA A C 1
ATOM 2277 O O . ALA A 1 288 ? -4.716 -12.979 -14.692 1.00 81.12 288 ALA A O 1
ATOM 2278 N N . ALA A 1 289 ? -6.692 -11.942 -15.069 1.00 80.38 289 ALA A N 1
ATOM 2279 C CA . ALA A 1 289 ? -7.576 -12.906 -14.407 1.00 80.38 289 ALA A CA 1
ATOM 2280 C C . ALA A 1 289 ? -7.077 -13.362 -13.019 1.00 80.38 289 ALA A C 1
ATOM 2282 O O . ALA A 1 289 ? -7.226 -14.525 -12.637 1.00 80.38 289 ALA A O 1
ATOM 2283 N N . ALA A 1 290 ? -6.459 -12.446 -12.267 1.00 85.81 290 ALA A N 1
ATOM 2284 C CA . ALA A 1 290 ? -5.833 -12.785 -11.000 1.00 85.81 290 ALA A CA 1
ATOM 2285 C C . ALA A 1 290 ? -6.863 -13.079 -9.900 1.00 85.81 290 ALA A C 1
ATOM 2287 O O . ALA A 1 290 ? -7.950 -12.498 -9.867 1.00 85.81 290 ALA A O 1
ATOM 2288 N N . ALA A 1 291 ? -6.511 -13.979 -8.978 1.00 86.94 291 ALA A N 1
ATOM 2289 C CA . ALA A 1 291 ? -7.405 -14.374 -7.887 1.00 86.94 291 ALA A CA 1
ATOM 2290 C C . ALA A 1 291 ? -7.610 -13.248 -6.856 1.00 86.94 291 ALA A C 1
ATOM 2292 O O . ALA A 1 291 ? -8.712 -13.086 -6.333 1.00 86.94 291 ALA A O 1
ATOM 2293 N N . ALA A 1 292 ? -6.559 -12.469 -6.588 1.00 91.81 292 ALA A N 1
ATOM 2294 C CA . ALA A 1 292 ? -6.596 -11.266 -5.768 1.00 91.81 292 ALA A CA 1
ATOM 2295 C C . ALA A 1 292 ? -5.969 -10.090 -6.526 1.00 91.81 292 ALA A C 1
ATOM 2297 O O . ALA A 1 292 ? -4.855 -10.210 -7.046 1.00 91.81 292 ALA A O 1
ATOM 2298 N N . VAL A 1 293 ? -6.683 -8.966 -6.578 1.00 95.06 293 VAL A N 1
ATOM 2299 C CA . VAL A 1 293 ? -6.255 -7.738 -7.255 1.00 95.06 293 VAL A CA 1
ATOM 2300 C C . VAL A 1 293 ? -6.367 -6.559 -6.294 1.00 95.06 293 VAL A C 1
ATOM 2302 O O . VAL A 1 293 ? -7.467 -6.188 -5.876 1.00 95.06 293 VAL A O 1
ATOM 2305 N N . ASP A 1 294 ? -5.224 -5.953 -5.991 1.00 95.69 294 ASP A N 1
ATOM 2306 C CA . ASP A 1 294 ? -5.099 -4.812 -5.093 1.00 95.69 294 ASP A CA 1
ATOM 2307 C C . ASP A 1 294 ? -4.705 -3.568 -5.899 1.00 95.69 294 ASP A C 1
ATOM 2309 O O . ASP A 1 294 ? -3.635 -3.517 -6.512 1.00 95.69 294 ASP A O 1
ATOM 2313 N N . LEU A 1 295 ? -5.556 -2.546 -5.889 1.00 96.56 295 LEU A N 1
ATOM 2314 C CA . LEU A 1 295 ? -5.350 -1.307 -6.636 1.00 96.56 295 LEU A CA 1
ATOM 2315 C C . LEU A 1 295 ? -5.140 -0.132 -5.677 1.00 96.56 295 LEU A C 1
ATOM 2317 O O . LEU A 1 295 ? -5.988 0.145 -4.832 1.00 96.56 295 LEU A O 1
ATOM 2321 N N . THR A 1 296 ? -4.038 0.603 -5.823 1.00 95.94 296 THR A N 1
ATOM 2322 C CA . THR A 1 296 ? -3.775 1.838 -5.069 1.00 95.94 296 THR A CA 1
ATOM 2323 C C . THR A 1 296 ? -3.626 3.028 -6.011 1.00 95.94 296 THR A C 1
ATOM 2325 O O . THR A 1 296 ? -2.666 3.122 -6.775 1.00 95.94 296 THR A O 1
ATOM 2328 N N . LEU A 1 297 ? -4.543 3.986 -5.912 1.00 94.38 297 LEU A N 1
ATOM 2329 C CA . LEU A 1 297 ? -4.550 5.191 -6.736 1.00 94.38 297 LEU A CA 1
ATOM 2330 C C . LEU A 1 297 ? -3.882 6.359 -6.010 1.00 94.38 297 LEU A C 1
ATOM 2332 O O . LEU A 1 297 ? -4.331 6.812 -4.957 1.00 94.38 297 LEU A O 1
ATOM 2336 N N . TRP A 1 298 ? -2.800 6.861 -6.594 1.00 89.56 298 TRP A N 1
ATOM 2337 C CA . TRP A 1 298 ? -2.058 8.028 -6.128 1.00 89.56 298 TRP A CA 1
ATOM 2338 C C . TRP A 1 298 ? -2.513 9.285 -6.868 1.00 89.56 298 TRP A C 1
ATOM 2340 O O . TRP A 1 298 ? -2.971 9.227 -8.008 1.00 89.56 298 TRP A O 1
ATOM 2350 N N . THR A 1 299 ? -2.319 10.454 -6.263 1.00 86.31 299 THR A N 1
ATOM 2351 C CA . THR A 1 299 ? -2.517 11.741 -6.939 1.00 86.31 299 THR A CA 1
ATOM 2352 C C . THR A 1 299 ? -1.229 12.554 -6.930 1.00 86.31 299 THR A C 1
ATOM 2354 O O . THR A 1 299 ? -0.330 12.322 -6.125 1.00 86.31 299 THR A O 1
ATOM 2357 N N . VAL A 1 300 ? -1.107 13.482 -7.882 1.00 79.06 300 VAL A N 1
ATOM 2358 C CA . VAL A 1 300 ? 0.132 14.249 -8.109 1.00 79.06 300 VAL A CA 1
ATOM 2359 C C . VAL A 1 300 ? 0.422 15.214 -6.962 1.00 79.06 300 VAL A C 1
ATOM 2361 O O . VAL A 1 300 ? 1.577 15.501 -6.647 1.00 79.06 300 VAL A O 1
ATOM 2364 N N . VAL A 1 301 ? -0.637 15.750 -6.361 1.00 73.50 301 VAL A N 1
ATOM 2365 C CA . VAL A 1 301 ? -0.531 16.730 -5.286 1.00 73.50 301 VAL A CA 1
ATOM 2366 C C . VAL A 1 301 ? -0.183 15.990 -4.001 1.00 73.50 301 VAL A C 1
ATOM 2368 O O . VAL A 1 301 ? -0.907 15.088 -3.585 1.00 73.50 301 VAL A O 1
ATOM 2371 N N . MET A 1 302 ? 0.937 16.370 -3.375 1.00 62.38 302 MET A N 1
ATOM 2372 C CA . MET A 1 302 ? 1.304 15.828 -2.066 1.00 62.38 302 MET A CA 1
ATOM 2373 C C . MET A 1 302 ? 0.195 16.135 -1.066 1.00 62.38 302 MET A C 1
ATOM 2375 O O . MET A 1 302 ? -0.309 17.258 -1.039 1.00 62.38 302 MET A O 1
ATOM 2379 N N . SER A 1 303 ? -0.158 15.159 -0.235 1.00 62.56 303 SER A N 1
ATOM 2380 C CA . SER A 1 303 ? -1.358 15.236 0.595 1.00 62.56 303 SER A CA 1
ATOM 2381 C C . SER A 1 303 ? -1.395 16.455 1.523 1.00 62.56 303 SER A C 1
ATOM 2383 O O . SER A 1 303 ? -2.436 17.071 1.696 1.00 62.56 303 SER A O 1
ATOM 2385 N N . ASN A 1 304 ? -0.240 16.902 2.027 1.00 59.28 304 ASN A N 1
ATOM 2386 C CA . ASN A 1 304 ? -0.131 18.099 2.870 1.00 59.28 304 ASN A CA 1
ATOM 2387 C C . ASN A 1 304 ? -0.331 19.441 2.135 1.00 59.28 304 ASN A C 1
ATOM 2389 O O . ASN A 1 304 ? -0.313 20.490 2.776 1.00 59.28 304 ASN A O 1
ATOM 2393 N N . ARG A 1 305 ? -0.458 19.422 0.805 1.00 64.50 305 ARG A N 1
ATOM 2394 C CA . ARG A 1 305 ? -0.730 20.581 -0.060 1.00 64.50 305 ARG A CA 1
ATOM 2395 C C . ARG A 1 305 ? -2.047 20.430 -0.827 1.00 64.50 305 ARG A C 1
ATOM 2397 O O . ARG A 1 305 ? -2.351 21.277 -1.663 1.00 64.50 305 ARG A O 1
ATOM 2404 N N . CYS A 1 306 ? -2.795 19.350 -0.594 1.00 70.31 306 CYS A N 1
ATOM 2405 C CA . CYS A 1 306 ? -4.053 19.095 -1.277 1.00 70.31 306 CYS A CA 1
ATOM 2406 C C . CYS A 1 306 ? -5.178 19.880 -0.596 1.00 70.31 306 CYS A C 1
ATOM 2408 O O . CYS A 1 306 ? -5.463 19.667 0.577 1.00 70.31 306 CYS A O 1
ATOM 2410 N N . THR A 1 307 ? -5.806 20.790 -1.337 1.00 77.88 307 THR A N 1
ATOM 2411 C CA . THR A 1 307 ? -7.010 21.513 -0.893 1.00 77.88 307 THR A CA 1
ATOM 2412 C C . THR A 1 307 ? -8.265 20.852 -1.457 1.00 77.88 307 THR A C 1
ATOM 2414 O O . THR A 1 307 ? -8.184 20.050 -2.390 1.00 77.88 307 THR A O 1
ATOM 2417 N N . GLU A 1 308 ? -9.432 21.222 -0.935 1.00 75.31 308 GLU A N 1
ATOM 2418 C CA . GLU A 1 308 ? -10.729 20.728 -1.407 1.00 75.31 308 GLU A CA 1
ATOM 2419 C C . GLU A 1 308 ? -10.931 20.926 -2.925 1.00 75.31 308 GLU A C 1
ATOM 2421 O O . GLU A 1 308 ? -11.387 20.019 -3.624 1.00 75.31 308 GLU A O 1
ATOM 2426 N N . GLU A 1 309 ? -10.495 22.069 -3.466 1.00 79.38 309 GLU A N 1
ATOM 2427 C CA . GLU A 1 309 ? -10.563 22.380 -4.902 1.00 79.38 309 GLU A CA 1
ATOM 2428 C C . GLU A 1 309 ? -9.768 21.392 -5.768 1.00 79.38 309 GLU A C 1
ATOM 2430 O O . GLU A 1 309 ? -10.154 21.102 -6.901 1.00 79.38 309 GLU A O 1
ATOM 2435 N N . HIS A 1 310 ? -8.677 20.835 -5.234 1.00 82.12 310 HIS A N 1
ATOM 2436 C CA . HIS A 1 310 ? -7.891 19.815 -5.924 1.00 82.12 310 HIS A CA 1
ATOM 2437 C C . HIS A 1 310 ? -8.569 18.439 -5.889 1.00 82.12 310 HIS A C 1
ATOM 2439 O O . HIS A 1 310 ? -8.391 17.655 -6.822 1.00 82.12 310 HIS A O 1
ATOM 2445 N N . MET A 1 311 ? -9.343 18.135 -4.843 1.00 86.69 311 MET A N 1
ATOM 2446 C CA . MET A 1 311 ? -9.937 16.812 -4.627 1.00 86.69 311 MET A CA 1
ATOM 2447 C C . MET A 1 311 ? -11.109 16.517 -5.571 1.00 86.69 311 MET A C 1
ATOM 2449 O O . MET A 1 311 ? -11.241 15.391 -6.052 1.00 86.69 311 MET A O 1
ATOM 2453 N N . ALA A 1 312 ? -11.948 17.513 -5.877 1.00 88.31 312 ALA A N 1
ATOM 2454 C CA . ALA A 1 312 ? -13.120 17.322 -6.739 1.00 88.31 312 ALA A CA 1
ATOM 2455 C C . ALA A 1 312 ? -12.766 16.883 -8.184 1.00 88.31 312 ALA A C 1
ATOM 2457 O O . ALA A 1 312 ? -13.397 15.958 -8.702 1.00 88.31 312 ALA A O 1
ATOM 2458 N N . PRO A 1 313 ? -11.746 17.455 -8.857 1.00 89.00 313 PRO A N 1
ATOM 2459 C CA . PRO A 1 313 ? -11.263 16.938 -10.138 1.00 89.00 313 PRO A CA 1
ATOM 2460 C C . PRO A 1 313 ? -10.744 15.496 -10.075 1.00 89.00 313 PRO A C 1
ATOM 2462 O O . PRO A 1 313 ? -10.957 14.743 -11.026 1.00 89.00 313 PRO A O 1
ATOM 2465 N N . TYR A 1 314 ? -10.074 15.099 -8.985 1.00 90.75 314 TYR A N 1
ATOM 2466 C CA . TYR A 1 314 ? -9.620 13.715 -8.812 1.00 90.75 314 TYR A CA 1
ATOM 2467 C C . TYR A 1 314 ? -10.793 12.757 -8.621 1.00 90.75 314 TYR A C 1
ATOM 2469 O O . TYR A 1 314 ? -10.797 11.704 -9.252 1.00 90.75 314 TYR A O 1
ATOM 2477 N N . ALA A 1 315 ? -11.808 13.141 -7.844 1.00 90.94 315 ALA A N 1
ATOM 2478 C CA . ALA A 1 315 ? -13.029 12.355 -7.686 1.00 90.94 315 ALA A CA 1
ATOM 2479 C C . ALA A 1 315 ? -13.741 12.139 -9.029 1.00 90.94 315 ALA A C 1
ATOM 2481 O O . ALA A 1 315 ? -13.942 10.998 -9.433 1.00 90.94 315 ALA A O 1
ATOM 2482 N N . ARG A 1 316 ? -13.997 13.208 -9.801 1.00 90.75 316 ARG A N 1
ATOM 2483 C CA . ARG A 1 316 ? -14.618 13.092 -11.137 1.00 90.75 316 ARG A CA 1
ATOM 2484 C C . ARG A 1 316 ? -13.833 12.183 -12.079 1.00 90.75 316 ARG A C 1
ATOM 2486 O O . ARG A 1 316 ? -14.415 11.383 -12.800 1.00 90.75 316 ARG A O 1
ATOM 2493 N N . ARG A 1 317 ? -12.506 12.306 -12.079 1.00 92.12 317 ARG A N 1
ATOM 2494 C CA . ARG A 1 317 ? -11.627 11.477 -12.910 1.00 92.12 317 ARG A CA 1
ATOM 2495 C C . ARG A 1 317 ? -11.647 10.012 -12.481 1.00 92.12 317 ARG A C 1
ATOM 2497 O O . ARG A 1 317 ? -11.615 9.139 -13.338 1.00 92.12 317 ARG A O 1
ATOM 2504 N N . PHE A 1 318 ? -11.675 9.753 -11.179 1.00 94.69 318 PHE A N 1
ATOM 2505 C CA . PHE A 1 318 ? -11.774 8.406 -10.637 1.00 94.69 318 PHE A CA 1
ATOM 2506 C C . PHE A 1 318 ? -13.100 7.747 -11.021 1.00 94.69 318 PHE A C 1
ATOM 2508 O O . PHE A 1 318 ? -13.077 6.637 -11.542 1.00 94.69 318 PHE A O 1
ATOM 2515 N N . MET A 1 319 ? -14.221 8.454 -10.848 1.00 93.50 319 MET A N 1
ATOM 2516 C CA . MET A 1 319 ? -15.538 7.947 -11.244 1.00 93.50 319 MET A CA 1
ATOM 2517 C C . MET A 1 319 ? -15.596 7.687 -12.754 1.00 93.50 319 MET A C 1
ATOM 2519 O O . MET A 1 319 ? -15.929 6.584 -13.162 1.00 93.50 319 MET A O 1
ATOM 2523 N N . ALA A 1 320 ? -15.114 8.621 -13.586 1.00 92.69 320 ALA A N 1
ATOM 2524 C CA . ALA A 1 320 ? -15.041 8.417 -15.036 1.00 92.69 320 ALA A CA 1
ATOM 2525 C C . ALA A 1 320 ? -14.174 7.209 -15.439 1.00 92.69 320 ALA A C 1
ATOM 2527 O O . ALA A 1 320 ? -14.491 6.504 -16.394 1.00 92.69 320 ALA A O 1
ATOM 2528 N N . PHE A 1 321 ? -13.073 6.959 -14.724 1.00 94.12 321 PHE A N 1
ATOM 2529 C CA . PHE A 1 321 ? -12.236 5.783 -14.955 1.00 94.12 321 PHE A CA 1
ATOM 2530 C C . PHE A 1 321 ? -12.956 4.482 -14.570 1.00 94.12 321 PHE A C 1
ATOM 2532 O O . PHE A 1 321 ? -12.881 3.499 -15.307 1.00 94.12 321 PHE A O 1
ATOM 2539 N N . MET A 1 322 ? -13.677 4.483 -13.448 1.00 93.88 322 MET A N 1
ATOM 2540 C CA . MET A 1 322 ? -14.475 3.341 -13.005 1.00 93.88 322 MET A CA 1
ATOM 2541 C C . MET A 1 322 ? -15.601 3.018 -13.989 1.00 93.88 322 MET A C 1
ATOM 2543 O O . MET A 1 322 ? -15.720 1.869 -14.416 1.00 93.88 322 MET A O 1
ATOM 2547 N N . ASP A 1 323 ? -16.355 4.037 -14.402 1.00 91.62 323 ASP A N 1
ATOM 2548 C CA . ASP A 1 323 ? -17.470 3.914 -15.344 1.00 91.62 323 ASP A CA 1
ATOM 2549 C C . ASP A 1 323 ? -17.014 3.392 -16.709 1.00 91.62 323 ASP A C 1
ATOM 2551 O O . ASP A 1 323 ? -17.713 2.608 -17.352 1.00 91.62 323 ASP A O 1
ATOM 2555 N N . ALA A 1 324 ? -15.824 3.798 -17.156 1.00 91.44 324 ALA A N 1
ATOM 2556 C CA . ALA A 1 324 ? -15.284 3.364 -18.437 1.00 91.44 324 ALA A CA 1
ATOM 2557 C C . ALA A 1 324 ? -14.710 1.937 -18.408 1.00 91.44 324 ALA A C 1
ATOM 2559 O O . ALA A 1 324 ? -14.605 1.293 -19.452 1.00 91.44 324 ALA A O 1
ATOM 2560 N N . CYS A 1 325 ? -14.322 1.430 -17.232 1.00 92.81 325 CYS A N 1
ATOM 2561 C CA . CYS A 1 325 ? -13.627 0.149 -17.078 1.00 92.81 325 CYS A CA 1
ATOM 2562 C C . CYS A 1 325 ? -14.231 -0.774 -15.994 1.00 92.81 325 CYS A C 1
ATOM 2564 O O . CYS A 1 325 ? -13.480 -1.349 -15.197 1.00 92.81 325 CYS A O 1
ATOM 2566 N N . PRO A 1 326 ? -15.557 -1.010 -15.958 1.00 92.81 326 PRO A N 1
ATOM 2567 C CA . PRO A 1 326 ? -16.215 -1.698 -14.843 1.00 92.81 326 PRO A CA 1
ATOM 2568 C C . PRO A 1 326 ? -15.735 -3.144 -14.652 1.00 92.81 326 PRO A C 1
ATOM 2570 O O . PRO A 1 326 ? -15.671 -3.627 -13.526 1.00 92.81 326 PRO A O 1
ATOM 2573 N N . ALA A 1 327 ? -15.329 -3.833 -15.725 1.00 90.50 327 ALA A N 1
ATOM 2574 C CA . ALA A 1 327 ? -14.804 -5.198 -15.642 1.00 90.50 327 ALA A CA 1
ATOM 2575 C C . ALA A 1 327 ? -13.508 -5.291 -14.813 1.00 90.50 327 ALA A C 1
ATOM 2577 O O . ALA A 1 327 ? -13.343 -6.231 -14.037 1.00 90.50 327 ALA A O 1
ATOM 2578 N N . ALA A 1 328 ? -12.617 -4.300 -14.938 1.00 91.81 328 ALA A N 1
ATOM 2579 C CA . ALA A 1 328 ? -11.372 -4.243 -14.173 1.00 91.81 328 ALA A CA 1
ATOM 2580 C C . ALA A 1 328 ? -11.631 -3.952 -12.687 1.00 91.81 328 ALA A C 1
ATOM 2582 O O . ALA A 1 328 ? -10.958 -4.494 -11.816 1.00 91.81 328 ALA A O 1
ATOM 2583 N N . PHE A 1 329 ? -12.639 -3.128 -12.387 1.00 94.44 329 PHE A N 1
ATOM 2584 C CA . PHE A 1 329 ? -13.052 -2.844 -11.012 1.00 94.44 329 PHE A CA 1
ATOM 2585 C C . PHE A 1 329 ? -13.826 -4.013 -10.378 1.00 94.44 329 PHE A C 1
ATOM 2587 O O . PHE A 1 329 ? -13.660 -4.304 -9.194 1.00 94.44 329 PHE A O 1
ATOM 2594 N N . GLY A 1 330 ? -14.594 -4.761 -11.173 1.00 93.06 330 GLY A N 1
ATOM 2595 C CA . GLY A 1 330 ? -15.353 -5.929 -10.725 1.00 93.06 330 GLY A CA 1
ATOM 2596 C C . GLY A 1 330 ? -14.496 -7.100 -10.229 1.00 93.06 330 GLY A C 1
ATOM 2597 O O . GLY A 1 330 ? -14.988 -7.934 -9.464 1.00 93.06 330 GLY A O 1
ATOM 2598 N N . CYS A 1 331 ? -13.216 -7.173 -10.616 1.00 92.00 331 CYS A N 1
ATOM 2599 C CA . CYS A 1 331 ? -12.281 -8.183 -10.112 1.00 92.00 331 CYS A CA 1
ATOM 2600 C C . CYS A 1 331 ? -11.454 -7.742 -8.893 1.00 92.00 331 CYS A C 1
ATOM 2602 O O . CYS A 1 331 ? -10.696 -8.560 -8.373 1.00 92.00 331 CYS A O 1
ATOM 2604 N N . LEU A 1 332 ? -11.589 -6.497 -8.420 1.00 95.81 332 LEU A N 1
ATOM 2605 C CA . LEU A 1 332 ? -10.788 -5.988 -7.304 1.00 95.81 332 LEU A CA 1
ATOM 2606 C C . LEU A 1 332 ? -11.150 -6.654 -5.976 1.00 95.81 332 LEU A C 1
ATOM 2608 O O . LEU A 1 332 ? -12.321 -6.765 -5.614 1.00 95.81 332 LEU A O 1
ATOM 2612 N N . THR A 1 333 ? -10.119 -7.030 -5.222 1.00 96.81 333 THR A N 1
ATOM 2613 C CA . THR A 1 333 ? -10.225 -7.498 -3.834 1.00 96.81 333 THR A CA 1
ATOM 2614 C C . THR A 1 333 ? -9.857 -6.410 -2.836 1.00 96.81 333 THR A C 1
ATOM 2616 O O . THR A 1 333 ? -10.421 -6.387 -1.742 1.00 96.81 333 THR A O 1
ATOM 2619 N N . SER A 1 334 ? -8.973 -5.485 -3.218 1.00 97.81 334 SER A N 1
ATOM 2620 C CA . SER A 1 334 ? -8.588 -4.328 -2.409 1.00 97.81 334 SER A CA 1
ATOM 2621 C C . SER A 1 334 ? -8.508 -3.068 -3.268 1.00 97.81 334 SER A C 1
ATOM 2623 O O . SER A 1 334 ? -7.978 -3.087 -4.381 1.00 97.81 334 SER A O 1
ATOM 2625 N N . LEU A 1 335 ? -9.031 -1.958 -2.751 1.00 97.69 335 LEU A N 1
ATOM 2626 C CA . LEU A 1 335 ? -9.001 -0.657 -3.408 1.00 97.69 335 LEU A CA 1
ATOM 2627 C C . LEU A 1 335 ? -8.603 0.411 -2.397 1.00 97.69 335 LEU A C 1
ATOM 2629 O O . LEU A 1 335 ? -9.294 0.625 -1.406 1.00 97.69 335 LEU A O 1
ATOM 2633 N N . THR A 1 336 ? -7.516 1.125 -2.675 1.00 97.06 336 THR A N 1
ATOM 2634 C CA . THR A 1 336 ? -7.110 2.310 -1.920 1.00 97.06 336 THR A CA 1
ATOM 2635 C C . THR A 1 336 ? -7.130 3.541 -2.814 1.00 97.06 336 THR A C 1
ATOM 2637 O O . THR A 1 336 ? -6.420 3.598 -3.818 1.00 97.06 336 THR A O 1
ATOM 2640 N N . VAL A 1 337 ? -7.891 4.560 -2.420 1.00 95.06 337 VAL A N 1
ATOM 2641 C CA . VAL A 1 337 ? -7.962 5.857 -3.105 1.00 95.06 337 VAL A CA 1
ATOM 2642 C C . VAL A 1 337 ? -7.408 6.976 -2.227 1.00 95.06 337 VAL A C 1
ATOM 2644 O O . VAL A 1 337 ? -7.454 6.902 -0.996 1.00 95.06 337 VAL A O 1
ATOM 2647 N N . ARG A 1 338 ? -6.835 8.008 -2.859 1.00 92.38 338 ARG A N 1
ATOM 2648 C CA . ARG A 1 338 ? -6.153 9.109 -2.167 1.00 92.38 338 ARG A CA 1
ATOM 2649 C C . ARG A 1 338 ? -6.592 10.473 -2.674 1.00 92.38 338 ARG A C 1
ATOM 2651 O O . ARG A 1 338 ? -6.593 10.662 -3.881 1.00 92.38 338 ARG A O 1
ATOM 2658 N N . ASN A 1 339 ? -6.821 11.444 -1.787 1.00 89.44 339 ASN A N 1
ATOM 2659 C CA . ASN A 1 339 ? -7.112 12.838 -2.166 1.00 89.44 339 ASN A CA 1
ATOM 2660 C C . ASN A 1 339 ? -8.390 12.998 -3.022 1.00 89.44 339 ASN A C 1
ATOM 2662 O O . ASN A 1 339 ? -8.404 13.772 -3.982 1.00 89.44 339 ASN A O 1
ATOM 2666 N N . LEU A 1 340 ? -9.452 12.249 -2.701 1.00 91.00 340 LEU A N 1
ATOM 2667 C CA . LEU A 1 340 ? -10.753 12.325 -3.378 1.00 91.00 340 LEU A CA 1
ATOM 2668 C C . LEU A 1 340 ? -11.802 12.973 -2.469 1.00 91.00 340 LEU A C 1
ATOM 2670 O O . LEU A 1 340 ? -11.916 12.643 -1.287 1.00 91.00 340 LEU A O 1
ATOM 2674 N N . ARG A 1 341 ? -12.627 13.847 -3.051 1.00 89.56 341 ARG A N 1
ATOM 2675 C CA . ARG A 1 341 ? -13.861 14.331 -2.429 1.00 89.56 341 ARG A CA 1
ATOM 2676 C C . ARG A 1 341 ? -14.986 13.397 -2.866 1.00 89.56 341 ARG A C 1
ATOM 2678 O O . ARG A 1 341 ? -15.431 13.505 -3.999 1.00 89.56 341 ARG A O 1
ATOM 2685 N N . LEU A 1 342 ? -15.348 12.457 -1.997 1.00 86.12 342 LEU A N 1
ATOM 2686 C CA . LEU A 1 342 ? -16.393 11.465 -2.256 1.00 86.12 342 LEU A CA 1
ATOM 2687 C C . LEU A 1 342 ? -17.744 11.996 -1.777 1.00 86.12 342 LEU A C 1
ATOM 2689 O O . LEU A 1 342 ? -17.862 12.330 -0.607 1.00 86.12 342 LEU A O 1
ATOM 2693 N N . ASP A 1 343 ? -18.755 12.044 -2.626 1.00 81.50 343 ASP A N 1
ATOM 2694 C CA . ASP A 1 343 ? -20.113 12.401 -2.218 1.00 81.50 343 ASP A CA 1
ATOM 2695 C C . ASP A 1 343 ? -20.880 11.169 -1.684 1.00 81.50 343 ASP A C 1
ATOM 2697 O O . ASP A 1 343 ? -20.402 10.032 -1.731 1.00 81.50 343 ASP A O 1
ATOM 2701 N N . GLU A 1 344 ? -22.092 11.373 -1.155 1.00 77.69 344 GLU A N 1
ATOM 2702 C CA . GLU A 1 344 ? -22.898 10.315 -0.512 1.00 77.69 344 GLU A CA 1
ATOM 2703 C C . GLU A 1 344 ? -23.194 9.121 -1.443 1.00 77.69 344 GLU A C 1
ATOM 2705 O O . GLU A 1 344 ? -23.286 7.982 -0.985 1.00 77.69 344 GLU A O 1
ATOM 2710 N N . ALA A 1 345 ? -23.289 9.364 -2.753 1.00 84.00 345 ALA A N 1
ATOM 2711 C CA . ALA A 1 345 ? -23.544 8.332 -3.758 1.00 84.00 345 ALA A CA 1
ATOM 2712 C C . ALA A 1 345 ? -22.280 7.578 -4.216 1.00 84.00 345 ALA A C 1
ATOM 2714 O O . ALA A 1 345 ? -22.391 6.474 -4.761 1.00 84.00 345 ALA A O 1
ATOM 2715 N N . ASP A 1 346 ? -21.081 8.124 -3.987 1.00 88.81 346 ASP A N 1
ATOM 2716 C CA . ASP A 1 346 ? -19.851 7.584 -4.575 1.00 88.81 346 ASP A CA 1
ATOM 2717 C C . ASP A 1 346 ? -19.459 6.255 -3.934 1.00 88.81 346 ASP A C 1
ATOM 2719 O O . ASP A 1 346 ? -19.169 5.289 -4.634 1.00 88.81 346 ASP A O 1
ATOM 2723 N N . VAL A 1 347 ? -19.496 6.152 -2.602 1.00 88.75 347 VAL A N 1
ATOM 2724 C CA . VAL A 1 347 ? -19.105 4.909 -1.917 1.00 88.75 347 VAL A CA 1
ATOM 2725 C C . VAL A 1 347 ? -20.031 3.734 -2.248 1.00 88.75 347 VAL A C 1
ATOM 2727 O O . VAL A 1 347 ? -19.511 2.671 -2.594 1.00 88.75 347 VAL A O 1
ATOM 2730 N N . PRO A 1 348 ? -21.371 3.876 -2.225 1.00 89.06 348 PRO A N 1
ATOM 2731 C CA . PRO A 1 348 ? -22.260 2.839 -2.743 1.00 89.06 348 PRO A CA 1
ATOM 2732 C C . PRO A 1 348 ? -21.942 2.445 -4.193 1.00 89.06 348 PRO A C 1
ATOM 2734 O O . PRO A 1 348 ? -21.935 1.256 -4.513 1.00 89.06 348 PRO A O 1
ATOM 2737 N N . THR A 1 349 ? -21.612 3.407 -5.059 1.00 91.38 349 THR A N 1
ATOM 2738 C CA . THR A 1 349 ? -21.232 3.145 -6.460 1.00 91.38 349 THR A CA 1
ATOM 2739 C C . THR A 1 349 ? -19.924 2.351 -6.559 1.00 91.38 349 THR A C 1
ATOM 2741 O O . THR A 1 349 ? -19.846 1.367 -7.297 1.00 91.38 349 THR A O 1
ATOM 2744 N N . ILE A 1 350 ? -18.919 2.691 -5.747 1.00 93.62 350 ILE A N 1
ATOM 2745 C CA . ILE A 1 350 ? -17.655 1.945 -5.654 1.00 93.62 350 ILE A CA 1
ATOM 2746 C C . ILE A 1 350 ? -17.921 0.503 -5.210 1.00 93.62 350 ILE A C 1
ATOM 2748 O O . ILE A 1 350 ? -17.425 -0.437 -5.828 1.00 93.62 350 ILE A O 1
ATOM 2752 N N . LEU A 1 351 ? -18.709 0.317 -4.148 1.00 91.94 351 LEU A N 1
ATOM 2753 C CA . LEU A 1 351 ? -18.973 -0.998 -3.558 1.00 91.94 351 LEU A CA 1
ATOM 2754 C C . LEU A 1 351 ? -19.845 -1.891 -4.448 1.00 91.94 351 LEU A C 1
ATOM 2756 O O . LEU A 1 351 ? -19.702 -3.110 -4.404 1.00 91.94 351 LEU A O 1
ATOM 2760 N N . THR A 1 352 ? -20.740 -1.302 -5.242 1.00 91.25 352 THR A N 1
ATOM 2761 C CA . THR A 1 352 ? -21.567 -2.037 -6.211 1.00 91.25 352 THR A CA 1
ATOM 2762 C C . THR A 1 352 ? -20.776 -2.414 -7.459 1.00 91.25 352 THR A C 1
ATOM 2764 O O . THR A 1 352 ? -20.890 -3.546 -7.925 1.00 91.25 352 THR A O 1
ATOM 2767 N N . THR A 1 353 ? -19.925 -1.515 -7.960 1.00 92.94 353 THR A N 1
ATOM 2768 C CA . THR A 1 353 ? -19.062 -1.793 -9.119 1.00 92.94 353 THR A CA 1
ATOM 2769 C C . THR A 1 353 ? -17.973 -2.812 -8.775 1.00 92.94 353 THR A C 1
ATOM 2771 O O . THR A 1 353 ? -17.694 -3.724 -9.554 1.00 92.94 353 THR A O 1
ATOM 2774 N N . CYS A 1 354 ? -17.388 -2.719 -7.579 1.00 94.19 354 CYS A N 1
ATOM 2775 C CA . CYS A 1 354 ? -16.351 -3.634 -7.104 1.00 94.19 354 CYS A CA 1
ATOM 2776 C C . CYS A 1 354 ? -16.967 -4.838 -6.367 1.00 94.19 354 CYS A C 1
ATOM 2778 O O . CYS A 1 354 ? -16.810 -4.997 -5.156 1.00 94.19 354 CYS A O 1
ATOM 2780 N N . GLY A 1 355 ? -17.666 -5.717 -7.091 1.00 90.69 355 GLY A N 1
ATOM 2781 C CA . GLY A 1 355 ? -18.443 -6.816 -6.496 1.00 90.69 355 GLY A CA 1
ATOM 2782 C C . GLY A 1 355 ? -17.650 -7.845 -5.668 1.00 90.69 355 GLY A C 1
ATOM 2783 O O . GLY A 1 355 ? -18.248 -8.573 -4.878 1.00 90.69 355 GLY A O 1
ATOM 2784 N N . LYS A 1 356 ? -16.319 -7.914 -5.817 1.00 94.81 356 LYS A N 1
ATOM 2785 C CA . LYS A 1 356 ? -15.419 -8.802 -5.050 1.00 94.81 356 LYS A CA 1
ATOM 2786 C C . LYS A 1 356 ? -14.632 -8.086 -3.943 1.00 94.81 356 LYS A C 1
ATOM 2788 O O . LYS A 1 356 ? -13.795 -8.716 -3.292 1.00 94.81 356 LYS A O 1
ATOM 2793 N N . LEU A 1 357 ? -14.891 -6.796 -3.721 1.00 97.06 357 LEU A N 1
ATOM 2794 C CA . LEU A 1 357 ? -14.083 -5.967 -2.836 1.00 97.06 357 LEU A CA 1
ATOM 2795 C C . LEU A 1 357 ? -14.198 -6.430 -1.383 1.00 97.06 357 LEU A C 1
ATOM 2797 O O . LEU A 1 357 ? -15.290 -6.479 -0.817 1.00 97.06 357 LEU A O 1
ATOM 2801 N N . ARG A 1 358 ? -13.050 -6.737 -0.777 1.00 97.19 358 ARG A N 1
ATOM 2802 C CA . ARG A 1 358 ? -12.924 -7.105 0.639 1.00 97.19 358 ARG A CA 1
ATOM 2803 C C . ARG A 1 358 ? -12.292 -5.990 1.458 1.00 97.19 358 ARG A C 1
ATOM 2805 O O . ARG A 1 358 ? -12.553 -5.910 2.653 1.00 97.19 358 ARG A O 1
ATOM 2812 N N . GLU A 1 359 ? -11.496 -5.124 0.840 1.00 97.81 359 GLU A N 1
ATOM 2813 C CA . GLU A 1 359 ? -10.811 -4.036 1.534 1.00 97.81 359 GLU A CA 1
ATOM 2814 C C . GLU A 1 359 ? -10.996 -2.704 0.805 1.00 97.81 359 GLU A C 1
ATOM 2816 O O . GLU A 1 359 ? -10.712 -2.590 -0.388 1.00 97.81 359 GLU A O 1
ATOM 2821 N N . LEU A 1 360 ? -11.452 -1.688 1.538 1.00 97.25 360 LEU A N 1
ATOM 2822 C CA . LEU A 1 360 ? -11.571 -0.318 1.047 1.00 97.25 360 LEU A CA 1
ATOM 2823 C C . LEU A 1 360 ? -10.716 0.612 1.909 1.00 97.25 360 LEU A C 1
ATOM 2825 O O . LEU A 1 360 ? -10.938 0.747 3.112 1.00 97.25 360 LEU A O 1
ATOM 2829 N N . GLY A 1 361 ? -9.748 1.267 1.276 1.00 96.12 361 GLY A N 1
ATOM 2830 C CA . GLY A 1 361 ? -8.873 2.264 1.876 1.00 96.12 361 GLY A CA 1
ATOM 2831 C C . GLY A 1 361 ? -9.173 3.665 1.355 1.00 96.12 361 GLY A C 1
ATOM 2832 O O . GLY A 1 361 ? -9.007 3.951 0.171 1.00 96.12 361 GLY A O 1
ATOM 2833 N N . LEU A 1 362 ? -9.545 4.571 2.247 1.00 93.56 362 LEU A N 1
ATOM 2834 C CA . LEU A 1 362 ? -9.674 5.997 1.985 1.00 93.56 362 LEU A CA 1
ATOM 2835 C C . LEU A 1 362 ? -8.508 6.699 2.674 1.00 93.56 362 LEU A C 1
ATOM 2837 O O . LEU A 1 362 ? -8.353 6.584 3.889 1.00 93.56 362 LEU A O 1
ATOM 2841 N N . LYS A 1 363 ? -7.664 7.405 1.918 1.00 90.81 363 LYS A N 1
ATOM 2842 C CA . LYS A 1 363 ? -6.581 8.209 2.504 1.00 90.81 363 LYS A CA 1
ATOM 2843 C C . LYS A 1 363 ? -6.699 9.656 2.060 1.00 90.81 363 LYS A C 1
ATOM 2845 O O . LYS A 1 363 ? -6.851 9.900 0.866 1.00 90.81 363 LYS A O 1
ATOM 2850 N N . PHE A 1 364 ? -6.601 10.620 2.969 1.00 86.81 364 PHE A N 1
ATOM 2851 C CA . PHE A 1 364 ? -6.713 12.042 2.609 1.00 86.81 364 PHE A CA 1
ATOM 2852 C C . PHE A 1 364 ? -7.988 12.383 1.830 1.00 86.81 364 PHE A C 1
ATOM 2854 O O . PHE A 1 364 ? -7.971 13.204 0.920 1.00 86.81 364 PHE A O 1
ATOM 2861 N N . CYS A 1 365 ? -9.080 11.677 2.112 1.00 86.81 365 CYS A N 1
ATOM 2862 C CA . CYS A 1 365 ? -10.349 11.855 1.420 1.00 86.81 365 CYS A CA 1
ATOM 2863 C C . CYS A 1 365 ? -11.317 12.682 2.269 1.00 86.81 365 CYS A C 1
ATOM 2865 O O . CYS A 1 365 ? -11.193 12.752 3.492 1.00 86.81 365 CYS A O 1
ATOM 2867 N N . GLY A 1 366 ? -12.309 13.265 1.602 1.00 78.75 366 GLY A N 1
ATOM 2868 C CA . GLY A 1 366 ? -13.381 14.023 2.243 1.00 78.75 366 GLY A CA 1
ATOM 2869 C C . GLY A 1 366 ? -12.994 15.430 2.703 1.00 78.75 366 GLY A C 1
ATOM 2870 O O . GLY A 1 366 ? -11.814 15.756 2.799 1.00 78.75 366 GLY A O 1
ATOM 2871 N N . HIS A 1 367 ? -14.017 16.259 2.946 1.00 73.88 367 HIS A N 1
ATOM 2872 C CA . HIS A 1 367 ? -13.915 17.583 3.571 1.00 73.88 367 HIS A CA 1
ATOM 2873 C C . HIS A 1 367 ? -15.293 18.035 4.103 1.00 73.88 367 HIS A C 1
ATOM 2875 O O . HIS A 1 367 ? -16.179 18.367 3.318 1.00 73.88 367 HIS A O 1
ATOM 2881 N N . GLY A 1 368 ? -15.501 18.016 5.425 1.00 71.31 368 GLY A N 1
ATOM 2882 C CA . GLY A 1 368 ? -16.645 18.659 6.097 1.00 71.31 368 GLY A CA 1
ATOM 2883 C C . GLY A 1 368 ? -18.021 17.985 5.954 1.00 71.31 368 GLY A C 1
ATOM 2884 O O . GLY A 1 368 ? -19.033 18.586 6.312 1.00 71.31 368 GLY A O 1
ATOM 2885 N N . PHE A 1 369 ? -18.098 16.746 5.455 1.00 79.50 369 PHE A N 1
ATOM 2886 C CA . PHE A 1 369 ? -19.356 15.991 5.326 1.00 79.50 369 PHE A CA 1
ATOM 2887 C C . PHE A 1 369 ? -19.307 14.638 6.042 1.00 79.50 369 PHE A C 1
ATOM 2889 O O . PHE A 1 369 ? -18.247 14.150 6.436 1.00 79.50 369 PHE A O 1
ATOM 2896 N N . VAL A 1 370 ? -20.481 14.030 6.219 1.00 86.62 370 VAL A N 1
ATOM 2897 C CA . VAL A 1 370 ? -20.635 12.723 6.863 1.00 86.62 370 VAL A CA 1
ATOM 2898 C C . VAL A 1 370 ? -20.491 11.606 5.832 1.00 86.62 370 VAL A C 1
ATOM 2900 O O . VAL A 1 370 ? -21.258 11.540 4.874 1.00 86.62 370 VAL A O 1
ATOM 2903 N N . LEU A 1 371 ? -19.535 10.705 6.046 1.00 88.62 371 LEU A N 1
ATOM 2904 C CA . LEU A 1 371 ? -19.339 9.523 5.213 1.00 88.62 371 LEU A CA 1
ATOM 2905 C C . LEU A 1 371 ? -20.334 8.431 5.613 1.00 88.62 371 LEU A C 1
ATOM 2907 O O . LEU A 1 371 ? -20.177 7.816 6.668 1.00 88.62 371 LEU A O 1
ATOM 2911 N N . ARG A 1 372 ? -21.329 8.155 4.769 1.00 91.12 372 ARG A N 1
ATOM 2912 C CA . ARG A 1 372 ? -22.302 7.076 4.990 1.00 91.12 372 ARG A CA 1
ATOM 2913 C C . ARG A 1 372 ? -21.924 5.814 4.230 1.00 91.12 372 ARG A C 1
ATOM 2915 O O . ARG A 1 372 ? -21.779 5.828 3.013 1.00 91.12 372 ARG A O 1
ATOM 2922 N N . ILE A 1 373 ? -21.818 4.706 4.955 1.00 91.12 373 ILE A N 1
ATOM 2923 C CA . ILE A 1 373 ? -21.557 3.378 4.402 1.00 91.12 373 ILE A CA 1
ATOM 2924 C C . ILE A 1 373 ? -22.842 2.553 4.479 1.00 91.12 373 ILE A C 1
ATOM 2926 O O . ILE A 1 373 ? -23.195 2.005 5.527 1.00 91.12 373 ILE A O 1
ATOM 2930 N N . TYR A 1 374 ? -23.540 2.466 3.349 1.00 91.19 374 TYR A N 1
ATOM 2931 C CA . TYR A 1 374 ? -24.672 1.565 3.150 1.00 91.19 374 TYR A CA 1
ATOM 2932 C C . TYR A 1 374 ? -24.298 0.502 2.114 1.00 91.19 374 TYR A C 1
ATOM 2934 O O . TYR A 1 374 ? -24.241 0.765 0.915 1.00 91.19 374 TYR A O 1
ATOM 2942 N N . ALA A 1 375 ? -23.991 -0.696 2.601 1.00 88.50 375 ALA A N 1
ATOM 2943 C CA . ALA A 1 375 ? -23.362 -1.775 1.852 1.00 88.50 375 ALA A CA 1
ATOM 2944 C C . ALA A 1 375 ? -23.943 -3.162 2.216 1.00 88.50 375 ALA A C 1
ATOM 2946 O O . ALA A 1 375 ? -23.187 -4.076 2.558 1.00 88.50 375 ALA A O 1
ATOM 2947 N N . PRO A 1 376 ? -25.274 -3.365 2.145 1.00 90.19 376 PRO A N 1
ATOM 2948 C CA . PRO A 1 376 ? -25.920 -4.587 2.636 1.00 90.19 376 PRO A CA 1
ATOM 2949 C C . PRO A 1 376 ? -25.473 -5.866 1.907 1.00 90.19 376 PRO A C 1
ATOM 2951 O O . PRO A 1 376 ? -25.374 -6.921 2.526 1.00 90.19 376 PRO A O 1
ATOM 2954 N N . GLY A 1 377 ? -25.185 -5.781 0.604 1.00 89.50 377 GLY A N 1
ATOM 2955 C CA . GLY A 1 377 ? -24.746 -6.917 -0.221 1.00 89.50 377 GLY A CA 1
ATOM 2956 C C . GLY A 1 377 ? -23.230 -7.039 -0.400 1.00 89.50 377 GLY A C 1
ATOM 2957 O O . GLY A 1 377 ? -22.777 -7.934 -1.109 1.00 89.50 377 GLY A O 1
ATOM 2958 N N . SER A 1 378 ? -22.442 -6.141 0.198 1.00 93.44 378 SER A N 1
ATOM 2959 C CA . SER A 1 378 ? -20.999 -6.076 -0.047 1.00 93.44 378 SER A CA 1
ATOM 2960 C C . SER A 1 378 ? -20.231 -7.224 0.627 1.00 93.44 378 SER A C 1
ATOM 2962 O O . SER A 1 378 ? -20.659 -7.795 1.635 1.00 93.44 378 SER A O 1
ATOM 2964 N N . LEU A 1 379 ? -19.069 -7.561 0.063 1.00 95.69 379 LEU A N 1
ATOM 2965 C CA . LEU A 1 379 ? -18.080 -8.476 0.644 1.00 95.69 379 LEU A CA 1
ATOM 2966 C C . LEU A 1 379 ? -17.027 -7.750 1.495 1.00 95.69 379 LEU A C 1
ATOM 2968 O O . LEU A 1 379 ? -16.052 -8.380 1.900 1.00 95.69 379 LEU A O 1
ATOM 2972 N N . LEU A 1 380 ? -17.224 -6.454 1.764 1.00 96.62 380 LEU A N 1
ATOM 2973 C CA . LEU A 1 380 ? -16.287 -5.612 2.499 1.00 96.62 380 LEU A CA 1
ATOM 2974 C C . LEU A 1 380 ? -16.034 -6.157 3.912 1.00 96.62 380 LEU A C 1
ATOM 2976 O O . LEU A 1 380 ? -16.939 -6.189 4.740 1.00 96.62 380 LEU A O 1
ATOM 2980 N N . VAL A 1 381 ? -14.782 -6.536 4.164 1.00 97.44 381 VAL A N 1
ATOM 2981 C CA . VAL A 1 381 ? -14.253 -7.066 5.429 1.00 97.44 381 VAL A CA 1
ATOM 2982 C C . VAL A 1 381 ? -13.502 -5.983 6.199 1.00 97.44 381 VAL A C 1
ATOM 2984 O O . VAL A 1 381 ? -13.628 -5.896 7.419 1.00 97.44 381 VAL A O 1
ATOM 2987 N N . THR A 1 382 ? -12.739 -5.144 5.495 1.00 97.81 382 THR A N 1
ATOM 2988 C CA . THR A 1 382 ? -11.888 -4.111 6.099 1.00 97.81 382 THR A CA 1
ATOM 2989 C C . THR A 1 382 ? -12.210 -2.737 5.531 1.00 97.81 382 THR A C 1
ATOM 2991 O O . THR A 1 382 ? -12.145 -2.537 4.316 1.00 97.81 382 THR A O 1
ATOM 2994 N N . LEU A 1 383 ? -12.472 -1.771 6.411 1.00 96.38 383 LEU A N 1
ATOM 2995 C CA . LEU A 1 383 ? -12.537 -0.353 6.064 1.00 96.38 383 LEU A CA 1
ATOM 2996 C C . LEU A 1 383 ? -11.386 0.389 6.743 1.00 96.38 383 LEU A C 1
ATOM 2998 O O . LEU A 1 383 ? -11.263 0.357 7.966 1.00 96.38 383 LEU A O 1
ATOM 3002 N N . THR A 1 384 ? -10.579 1.084 5.947 1.00 95.44 384 THR A N 1
ATOM 3003 C CA . THR A 1 384 ? -9.449 1.884 6.422 1.00 95.44 384 THR A CA 1
ATOM 3004 C C . THR A 1 384 ? -9.655 3.340 6.026 1.00 95.44 384 THR A C 1
ATOM 3006 O O . THR A 1 384 ? -9.760 3.644 4.843 1.00 95.44 384 THR A O 1
ATOM 3009 N N . VAL A 1 385 ? -9.691 4.250 6.995 1.00 91.44 385 VAL A N 1
ATOM 3010 C CA . VAL A 1 385 ? -9.867 5.695 6.800 1.00 91.44 385 VAL A CA 1
ATOM 3011 C C . VAL A 1 385 ? -8.688 6.410 7.446 1.00 91.44 385 VAL A C 1
ATOM 3013 O O . VAL A 1 385 ? -8.591 6.446 8.664 1.00 91.44 385 VAL A O 1
ATOM 3016 N N . VAL A 1 386 ? -7.771 6.953 6.649 1.00 88.25 386 VAL A N 1
ATOM 3017 C CA . VAL A 1 386 ? -6.500 7.511 7.141 1.00 88.25 386 VAL A CA 1
ATOM 3018 C C . VAL A 1 386 ? -6.347 8.963 6.726 1.00 88.25 386 VAL A C 1
ATOM 3020 O O . VAL A 1 386 ? -6.417 9.282 5.540 1.00 88.25 386 VAL A O 1
ATOM 3023 N N . GLU A 1 387 ? -6.123 9.842 7.699 1.00 81.75 387 GLU A N 1
ATOM 3024 C CA . GLU A 1 387 ? -5.921 11.283 7.500 1.00 81.75 387 GLU A CA 1
ATOM 3025 C C . GLU A 1 387 ? -7.022 11.909 6.628 1.00 81.75 387 GLU A C 1
ATOM 3027 O O . GLU A 1 387 ? -6.761 12.745 5.770 1.00 81.75 387 GLU A O 1
ATOM 3032 N N . CYS A 1 388 ? -8.263 11.451 6.810 1.00 81.12 388 CYS A N 1
ATOM 3033 C CA . CYS A 1 388 ? -9.432 11.935 6.080 1.00 81.12 388 CYS A CA 1
ATOM 3034 C C . CYS A 1 388 ? -10.159 13.033 6.867 1.00 81.12 388 CYS A C 1
ATOM 3036 O O . CYS A 1 388 ? -10.167 13.028 8.095 1.00 81.12 388 CYS A O 1
ATOM 3038 N N . TYR A 1 389 ? -10.819 13.945 6.155 1.00 77.75 389 TYR A N 1
ATOM 3039 C CA . TYR A 1 389 ? -11.441 15.144 6.731 1.00 77.75 389 TYR A CA 1
ATOM 3040 C C . TYR A 1 389 ? -12.974 15.035 6.744 1.00 77.75 389 TYR A C 1
ATOM 3042 O O . TYR A 1 389 ? -13.684 15.969 6.370 1.00 77.75 389 TYR A O 1
ATOM 3050 N N . PHE A 1 390 ? -13.502 13.866 7.111 1.00 80.94 390 PHE A N 1
ATOM 3051 C CA . PHE A 1 390 ? -14.943 13.671 7.280 1.00 80.94 390 PHE A CA 1
ATOM 3052 C C . PHE A 1 390 ? -15.409 14.252 8.615 1.00 80.94 390 PHE A C 1
ATOM 3054 O O . PHE A 1 390 ? -14.723 14.102 9.625 1.00 80.94 390 PHE A O 1
ATOM 3061 N N . LYS A 1 391 ? -16.626 14.802 8.633 1.00 79.94 391 LYS A N 1
ATOM 3062 C CA . LYS A 1 391 ? -17.295 15.216 9.870 1.00 79.94 391 LYS A CA 1
ATOM 3063 C C . LYS A 1 391 ? -17.554 14.037 10.795 1.00 79.94 391 LYS A C 1
ATOM 3065 O O . LYS A 1 391 ? -17.389 14.133 12.004 1.00 79.94 391 LYS A O 1
ATOM 3070 N N . ARG A 1 392 ? -17.977 12.915 10.210 1.00 84.00 392 ARG A N 1
ATOM 3071 C CA . ARG A 1 392 ? -18.215 11.648 10.905 1.00 84.00 392 ARG A CA 1
ATOM 3072 C C . ARG A 1 392 ? -18.280 10.498 9.910 1.00 84.00 392 ARG A C 1
ATOM 3074 O O . ARG A 1 392 ? -18.626 10.718 8.750 1.00 84.00 392 ARG A O 1
ATOM 3081 N N . VAL A 1 393 ? -18.038 9.275 10.373 1.00 88.81 393 VAL A N 1
ATOM 3082 C CA . VAL A 1 393 ? -18.324 8.043 9.625 1.00 88.81 393 VAL A CA 1
ATOM 3083 C C . VAL A 1 393 ? -19.583 7.368 10.185 1.00 88.81 393 VAL A C 1
ATOM 3085 O O . VAL A 1 393 ? -19.698 7.102 11.379 1.00 88.81 393 VAL A O 1
ATOM 3088 N N . GLU A 1 394 ? -20.562 7.096 9.330 1.00 90.94 394 GLU A N 1
ATOM 3089 C CA . GLU A 1 394 ? -21.796 6.372 9.649 1.00 90.94 394 GLU A CA 1
ATOM 3090 C C . GLU A 1 394 ? -21.782 5.005 8.955 1.00 90.94 394 GLU A C 1
ATOM 3092 O O . GLU A 1 394 ? -21.976 4.910 7.744 1.00 90.94 394 GLU A O 1
ATOM 3097 N N . LEU A 1 395 ? -21.598 3.926 9.717 1.00 92.25 395 LEU A N 1
ATOM 3098 C CA . LEU A 1 395 ? -21.728 2.557 9.215 1.00 92.25 395 LEU A CA 1
ATOM 3099 C C . LEU A 1 395 ? -23.196 2.128 9.251 1.00 92.25 395 LEU A C 1
ATOM 3101 O O . LEU A 1 395 ? -23.608 1.389 10.141 1.00 92.25 395 LEU A O 1
ATOM 3105 N N . VAL A 1 396 ? -23.998 2.615 8.303 1.00 92.56 396 VAL A N 1
ATOM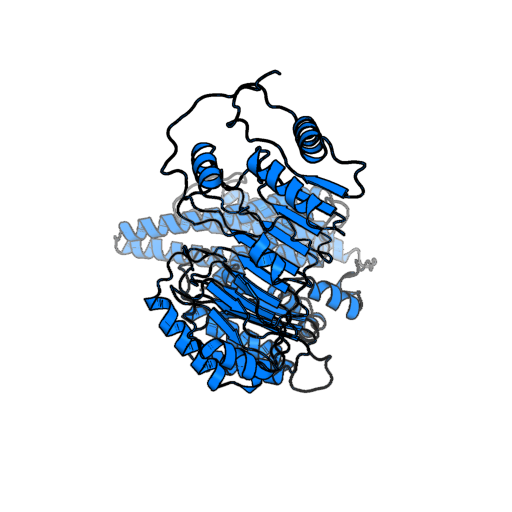 3106 C CA . VAL A 1 396 ? -25.451 2.375 8.255 1.00 92.56 396 VAL A CA 1
ATOM 3107 C C . VAL A 1 396 ? -25.759 0.875 8.176 1.00 92.56 396 VAL A C 1
ATOM 3109 O O . VAL A 1 396 ? -26.535 0.351 8.977 1.00 92.56 396 VAL A O 1
ATOM 3112 N N . CYS A 1 397 ? -25.132 0.168 7.234 1.00 92.62 397 CYS A N 1
ATOM 3113 C CA . CYS A 1 397 ? -25.276 -1.279 7.083 1.00 92.62 397 CYS A CA 1
ATOM 3114 C C . CYS A 1 397 ? -24.050 -1.857 6.372 1.00 92.62 397 CYS A C 1
ATOM 3116 O O . CYS A 1 397 ? -23.808 -1.525 5.216 1.00 92.62 397 CYS A O 1
ATOM 3118 N N . ALA A 1 398 ? -23.288 -2.721 7.039 1.00 93.75 398 ALA A N 1
ATOM 3119 C CA . ALA A 1 398 ? -22.157 -3.432 6.444 1.00 93.75 398 ALA A CA 1
ATOM 3120 C C . ALA A 1 398 ? -21.979 -4.783 7.164 1.00 93.75 398 ALA A C 1
ATOM 3122 O O . ALA A 1 398 ? -21.148 -4.910 8.063 1.00 93.75 398 ALA A O 1
ATOM 3123 N N . PRO A 1 399 ? -22.790 -5.803 6.825 1.00 94.00 399 PRO A N 1
ATOM 3124 C CA . PRO A 1 399 ? -22.924 -7.002 7.649 1.00 94.00 399 PRO A CA 1
ATOM 3125 C C . PRO A 1 399 ? -21.675 -7.886 7.696 1.00 94.00 399 PRO A C 1
ATOM 3127 O O . PRO A 1 399 ? -21.508 -8.632 8.657 1.00 94.00 399 PRO A O 1
ATOM 3130 N N . ARG A 1 400 ? -20.810 -7.795 6.678 1.00 96.06 400 ARG A N 1
ATOM 3131 C CA . ARG A 1 400 ? -19.549 -8.545 6.578 1.00 96.06 400 ARG A CA 1
ATOM 3132 C C . ARG A 1 400 ? -18.318 -7.783 7.067 1.00 96.06 400 ARG A C 1
ATOM 3134 O O . ARG A 1 400 ? -17.214 -8.313 6.997 1.00 96.06 400 ARG A O 1
AT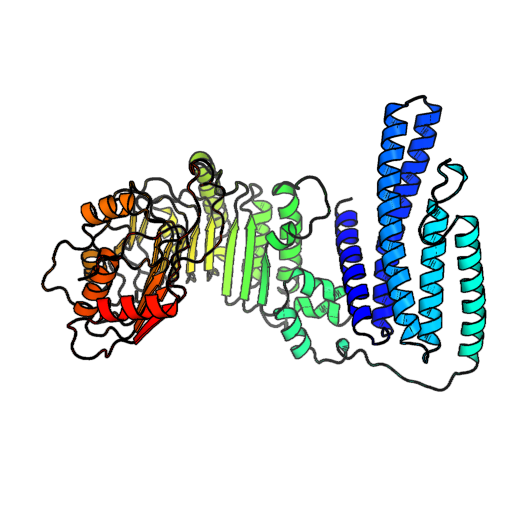OM 3141 N N . LEU A 1 401 ? -18.497 -6.547 7.535 1.00 96.50 401 LEU A N 1
ATOM 3142 C CA . LEU A 1 401 ? -17.380 -5.742 8.002 1.00 96.50 401 LEU A CA 1
ATOM 3143 C C . LEU A 1 401 ? -16.862 -6.320 9.318 1.00 96.50 401 LEU A C 1
ATOM 3145 O O . LEU A 1 401 ? -17.595 -6.386 10.299 1.00 96.50 401 LEU A O 1
ATOM 3149 N N . GLU A 1 402 ? -15.594 -6.706 9.324 1.00 96.62 402 GLU A N 1
ATOM 3150 C CA . GLU A 1 402 ? -14.914 -7.323 10.462 1.00 96.62 402 GLU A CA 1
ATOM 3151 C C . GLU A 1 402 ? -13.962 -6.349 11.157 1.00 96.62 402 GLU A C 1
ATOM 3153 O O . GLU A 1 402 ? -13.805 -6.401 12.381 1.00 96.62 402 GLU A O 1
ATOM 3158 N N . ARG A 1 403 ? -13.333 -5.463 10.372 1.00 97.00 403 ARG A N 1
ATOM 3159 C CA . ARG A 1 403 ? -12.243 -4.590 10.812 1.00 97.00 403 ARG A CA 1
ATOM 3160 C C . ARG A 1 403 ? -12.464 -3.147 10.366 1.00 97.00 403 ARG A C 1
ATOM 3162 O O . ARG A 1 403 ? -12.704 -2.884 9.185 1.00 97.00 403 ARG A O 1
ATOM 3169 N N . LEU A 1 404 ? -12.326 -2.214 11.303 1.00 95.06 404 LEU A N 1
ATOM 3170 C CA . LEU A 1 404 ? -12.374 -0.775 11.052 1.00 95.06 404 LEU A CA 1
ATOM 3171 C C . LEU A 1 404 ? -11.093 -0.119 11.567 1.00 95.06 404 LEU A C 1
ATOM 3173 O O . LEU A 1 404 ? -10.851 -0.107 12.770 1.00 95.06 404 LEU A O 1
ATOM 3177 N N . PHE A 1 405 ? -10.315 0.474 10.667 1.00 93.12 405 PHE A N 1
ATOM 3178 C CA . PHE A 1 405 ? -9.134 1.264 11.004 1.00 93.12 405 PHE A CA 1
ATOM 3179 C C . PHE A 1 405 ? -9.408 2.724 10.680 1.00 93.12 405 PHE A C 1
ATOM 3181 O O . PHE A 1 405 ? -9.638 3.070 9.521 1.00 93.12 405 PHE A O 1
ATOM 3188 N N . MET A 1 406 ? -9.384 3.588 11.686 1.00 87.69 406 MET A N 1
ATOM 3189 C CA . MET A 1 406 ? -9.546 5.022 11.501 1.00 87.69 406 MET A CA 1
ATOM 3190 C C . MET A 1 406 ? -8.393 5.784 12.119 1.00 87.69 406 MET A C 1
ATOM 3192 O O . MET A 1 406 ? -8.125 5.661 13.307 1.00 87.69 406 MET A O 1
ATOM 3196 N N . GLU A 1 407 ? -7.749 6.614 11.314 1.00 82.88 407 GLU A N 1
ATOM 3197 C CA . GLU A 1 407 ? -6.657 7.474 11.723 1.00 82.88 407 GLU A CA 1
ATOM 3198 C C . GLU A 1 407 ? -6.995 8.933 11.413 1.00 82.88 407 GLU A C 1
ATOM 3200 O O . GLU A 1 407 ? -7.104 9.328 10.256 1.00 82.88 407 GLU A O 1
ATOM 3205 N N . THR A 1 408 ? -7.041 9.741 12.470 1.00 67.62 408 THR A N 1
ATOM 3206 C CA . THR A 1 408 ? -7.341 11.176 12.515 1.00 67.62 408 THR A CA 1
ATOM 3207 C C . THR A 1 408 ? -8.816 11.484 12.217 1.00 67.62 408 THR A C 1
ATOM 3209 O O . THR A 1 408 ? -9.301 11.261 11.114 1.00 67.62 408 THR A O 1
ATOM 3212 N N . TRP A 1 409 ? -9.530 12.039 13.202 1.00 68.56 409 TRP A N 1
ATOM 3213 C CA . TRP A 1 409 ? -10.828 12.718 13.042 1.00 68.56 409 TRP A CA 1
ATOM 3214 C C . TRP A 1 409 ? -10.654 14.165 13.499 1.00 68.56 409 TRP A C 1
ATOM 3216 O O . TRP A 1 409 ? -9.859 14.398 14.405 1.00 68.56 409 TRP A O 1
ATOM 3226 N N . LEU A 1 410 ? -11.306 15.135 12.852 1.00 58.81 410 LEU A N 1
ATOM 3227 C CA . LEU A 1 410 ? -10.985 16.563 13.020 1.00 58.81 410 LEU A CA 1
ATOM 3228 C C . LEU A 1 410 ? -12.127 17.431 13.555 1.00 58.81 410 LEU A C 1
ATOM 3230 O O . LEU A 1 410 ? -11.827 18.488 14.100 1.00 58.81 410 LEU A O 1
ATOM 3234 N N . ASP A 1 411 ? -13.377 16.988 13.426 1.00 60.31 411 ASP A N 1
ATOM 3235 C CA . ASP A 1 411 ? -14.562 17.777 13.780 1.00 60.31 411 ASP A CA 1
ATOM 3236 C C . ASP A 1 411 ? -15.080 17.503 15.205 1.00 60.31 411 ASP A C 1
ATOM 3238 O O . ASP A 1 411 ? -14.826 16.447 15.786 1.00 60.31 411 ASP A O 1
ATOM 3242 N N . ASP A 1 412 ? -15.864 18.453 15.727 1.00 56.97 412 ASP A N 1
ATOM 3243 C CA . ASP A 1 412 ? -16.472 18.445 17.071 1.00 56.97 412 ASP A CA 1
ATOM 3244 C C . ASP A 1 412 ? -17.640 17.437 17.232 1.00 56.97 412 ASP A C 1
ATOM 3246 O O . ASP A 1 412 ? -18.185 17.270 18.323 1.00 56.97 412 ASP A O 1
ATOM 3250 N N . ASP A 1 413 ? -18.069 16.746 16.164 1.00 60.16 413 ASP A N 1
ATOM 3251 C CA . ASP A 1 413 ? -19.209 15.811 16.210 1.00 60.16 413 ASP A CA 1
ATOM 3252 C C . ASP A 1 413 ? -18.799 14.461 16.830 1.00 60.16 413 ASP A C 1
ATOM 3254 O O . ASP A 1 413 ? -18.227 13.579 16.186 1.00 60.16 413 ASP A O 1
ATOM 3258 N N . SER A 1 414 ? -19.112 14.298 18.113 1.00 64.38 414 SER A N 1
ATOM 3259 C CA . SER A 1 414 ? -18.839 13.095 18.903 1.00 64.38 414 SER A CA 1
ATOM 3260 C C . SER A 1 414 ? -20.007 12.090 18.863 1.00 64.38 414 SER A C 1
ATOM 3262 O O . SER A 1 414 ? -21.154 12.480 19.106 1.00 64.38 414 SER A O 1
ATOM 3264 N N . PRO A 1 415 ? -19.781 10.771 18.648 1.00 69.25 415 PRO A N 1
ATOM 3265 C CA . PRO A 1 415 ? -18.515 10.075 18.366 1.00 69.25 415 PRO A CA 1
ATOM 3266 C C . PRO A 1 415 ? -18.087 10.139 16.884 1.00 69.25 415 PRO A C 1
ATOM 3268 O O . PRO A 1 415 ? -18.955 10.259 16.021 1.00 69.25 415 PRO A O 1
ATOM 3271 N N . PRO A 1 416 ? -16.793 9.919 16.560 1.00 75.75 416 PRO A N 1
ATOM 3272 C CA . PRO A 1 416 ? -16.276 9.964 15.184 1.00 75.75 416 PRO A CA 1
ATOM 3273 C C . PRO A 1 416 ? -16.862 8.873 14.275 1.00 75.75 416 PRO A C 1
ATOM 3275 O O . PRO A 1 416 ? -16.846 9.000 13.047 1.00 75.75 416 PRO A O 1
ATOM 3278 N N . VAL A 1 417 ? -17.412 7.811 14.873 1.00 85.81 417 VAL A N 1
ATOM 3279 C CA . VAL A 1 417 ? -18.056 6.694 14.178 1.00 85.81 417 VAL A CA 1
ATOM 3280 C C . VAL A 1 417 ? -19.398 6.380 14.821 1.00 85.81 417 VAL A C 1
ATOM 3282 O O . VAL A 1 417 ? -19.476 6.189 16.035 1.00 85.81 417 VAL A O 1
ATOM 3285 N N . ARG A 1 418 ? -20.452 6.255 14.009 1.00 87.44 418 ARG A N 1
ATOM 3286 C CA . ARG A 1 418 ? -21.730 5.666 14.437 1.00 87.44 418 ARG A CA 1
ATOM 3287 C C . ARG A 1 418 ? -21.924 4.306 13.785 1.00 87.44 418 ARG A C 1
ATOM 3289 O O . ARG A 1 418 ? -21.895 4.190 12.561 1.00 87.44 418 ARG A O 1
ATOM 3296 N N . LEU A 1 419 ? -22.121 3.297 14.626 1.00 89.69 419 LEU A N 1
ATOM 3297 C CA . LEU A 1 419 ? -22.349 1.918 14.218 1.00 89.69 419 LEU A CA 1
ATOM 3298 C C . LEU A 1 419 ? -23.853 1.680 14.051 1.00 89.69 419 LEU A C 1
ATOM 3300 O O . LEU A 1 419 ? -24.616 1.855 14.998 1.00 89.69 419 LEU A O 1
ATOM 3304 N N . GLY A 1 420 ? -24.264 1.322 12.839 1.00 89.62 420 GLY A N 1
ATOM 3305 C CA . GLY A 1 420 ? -25.577 0.767 12.526 1.00 89.62 420 GLY A CA 1
ATOM 3306 C C . GLY A 1 420 ? -25.512 -0.760 12.514 1.00 89.62 420 GLY A C 1
ATOM 3307 O O . GLY A 1 420 ? -25.047 -1.383 13.466 1.00 89.62 420 GLY A O 1
ATOM 3308 N N . HIS A 1 421 ? -25.961 -1.393 11.429 1.00 90.94 421 HIS A N 1
ATOM 3309 C CA . HIS A 1 421 ? -25.966 -2.855 11.330 1.00 90.94 421 HIS A CA 1
ATOM 3310 C C . HIS A 1 421 ? -24.604 -3.417 10.873 1.00 90.94 421 HIS A C 1
ATOM 3312 O O . HIS A 1 421 ? -24.340 -3.515 9.671 1.00 90.94 421 HIS A O 1
ATOM 3318 N N . VAL A 1 422 ? -23.753 -3.796 11.836 1.00 93.19 422 VAL A N 1
ATOM 3319 C CA . VAL A 1 422 ? -22.392 -4.346 11.624 1.00 93.19 422 VAL A CA 1
ATOM 3320 C C . VAL A 1 422 ? -22.079 -5.556 12.534 1.00 93.19 422 VAL A C 1
ATOM 3322 O O . VAL A 1 422 ? -21.159 -5.514 13.348 1.00 93.19 422 VAL A O 1
ATOM 3325 N N . PRO A 1 423 ? -22.840 -6.662 12.441 1.00 92.56 423 PRO A N 1
ATOM 3326 C CA . PRO A 1 423 ? -22.740 -7.800 13.362 1.00 92.56 423 PRO A CA 1
ATOM 3327 C C . PRO A 1 423 ? -21.374 -8.506 13.415 1.00 92.56 423 PRO A C 1
ATOM 3329 O O . PRO A 1 423 ? -21.078 -9.136 14.425 1.00 92.56 423 PRO A O 1
ATOM 3332 N N . GLN A 1 424 ? -20.545 -8.444 12.369 1.00 93.88 424 GLN A N 1
ATOM 3333 C CA . GLN A 1 424 ? -19.243 -9.134 12.323 1.00 93.88 424 GLN A CA 1
ATOM 3334 C C . GLN A 1 424 ? -18.062 -8.272 12.791 1.00 93.88 424 GLN A C 1
ATOM 3336 O O . GLN A 1 424 ? -16.938 -8.776 12.883 1.00 93.88 424 GLN A O 1
ATOM 3341 N N . LEU A 1 425 ? -18.310 -6.997 13.115 1.00 95.12 425 LEU A N 1
ATOM 3342 C CA . LEU A 1 425 ? -17.267 -6.049 13.481 1.00 95.12 425 LEU A CA 1
ATOM 3343 C C . LEU A 1 425 ? -16.691 -6.425 14.845 1.00 95.12 425 LEU A C 1
ATOM 3345 O O . LEU A 1 425 ? -17.335 -6.235 15.877 1.00 95.12 425 LEU A O 1
ATOM 3349 N N . HIS A 1 426 ? -15.471 -6.955 14.829 1.00 94.38 426 HIS A N 1
ATOM 3350 C CA . HIS A 1 426 ? -14.801 -7.471 16.016 1.00 94.38 426 HIS A CA 1
ATOM 3351 C C . HIS A 1 426 ? -13.468 -6.777 16.297 1.00 94.38 426 HIS A C 1
ATOM 3353 O O . HIS A 1 426 ? -12.940 -6.949 17.395 1.00 94.38 426 HIS A O 1
ATOM 3359 N N . HIS A 1 427 ? -12.939 -5.985 15.360 1.00 95.06 427 HIS A N 1
ATOM 3360 C CA . HIS A 1 427 ? -11.712 -5.209 15.537 1.00 95.06 427 HIS A CA 1
ATOM 3361 C C . HIS A 1 427 ? -11.930 -3.758 15.112 1.00 95.06 427 HIS A C 1
ATOM 3363 O O . HIS A 1 427 ? -12.279 -3.474 13.964 1.00 95.06 427 HIS A O 1
ATOM 3369 N N . VAL A 1 428 ? -11.710 -2.834 16.042 1.00 92.56 428 VAL A N 1
ATOM 3370 C CA . VAL A 1 428 ? -11.727 -1.394 15.778 1.00 92.56 428 VAL A CA 1
ATOM 3371 C C . VAL A 1 428 ? -10.410 -0.788 16.244 1.00 92.56 428 VAL A C 1
ATOM 3373 O O . VAL A 1 428 ? -10.006 -0.989 17.383 1.00 92.56 428 VAL A O 1
ATOM 3376 N N . SER A 1 429 ? -9.775 -0.010 15.376 1.00 89.44 429 SER A N 1
ATOM 3377 C CA . SER A 1 429 ? -8.594 0.784 15.690 1.00 89.44 429 SER A CA 1
ATOM 3378 C C . SER A 1 429 ? -8.891 2.257 15.437 1.00 89.44 429 SER A C 1
ATOM 3380 O O . SER A 1 429 ? -9.290 2.629 14.332 1.00 89.44 429 SER A O 1
ATOM 3382 N N . LEU A 1 430 ? -8.725 3.087 16.465 1.00 85.25 430 LEU A N 1
ATOM 3383 C CA . LEU A 1 430 ? -8.930 4.530 16.422 1.00 85.25 430 LEU A CA 1
ATOM 3384 C C . LEU A 1 430 ? -7.622 5.230 16.795 1.00 85.25 430 LEU A C 1
ATOM 3386 O O . LEU A 1 430 ? -7.184 5.183 17.942 1.00 85.25 430 LEU A O 1
ATOM 3390 N N . ALA A 1 431 ? -7.012 5.910 15.832 1.00 79.50 431 ALA A N 1
ATOM 3391 C CA . ALA A 1 431 ? -5.807 6.696 16.027 1.00 79.50 431 ALA A CA 1
ATOM 3392 C C . ALA A 1 431 ? -6.114 8.195 15.907 1.00 79.50 431 ALA A C 1
ATOM 3394 O O . ALA A 1 431 ? -6.714 8.616 14.924 1.00 79.50 431 ALA A O 1
ATOM 3395 N N . SER A 1 432 ? -5.695 9.027 16.857 1.00 72.56 432 SER A N 1
ATOM 3396 C CA . SER A 1 432 ? -5.793 10.491 16.767 1.00 72.56 432 SER A CA 1
ATOM 3397 C C . SER A 1 432 ? -4.773 11.156 17.682 1.00 72.56 432 SER A C 1
ATOM 3399 O O . SER A 1 432 ? -4.587 10.714 18.806 1.00 72.56 432 SER A O 1
ATOM 3401 N N . ALA A 1 433 ? -4.169 12.260 17.239 1.00 62.81 433 ALA A N 1
ATOM 3402 C CA . ALA A 1 433 ? -3.269 13.067 18.069 1.00 62.81 433 ALA A CA 1
ATOM 3403 C C . ALA A 1 433 ? -3.999 13.904 19.148 1.00 62.81 433 ALA A C 1
ATOM 3405 O O . ALA A 1 433 ? -3.344 14.635 19.882 1.00 62.81 433 ALA A O 1
ATOM 3406 N N . LEU A 1 434 ? -5.341 13.829 19.235 1.00 58.06 434 LEU A N 1
ATOM 3407 C CA . LEU A 1 434 ? -6.181 14.542 20.217 1.00 58.06 434 LEU A CA 1
ATOM 3408 C C . LEU A 1 434 ? -5.816 16.030 20.348 1.00 58.06 434 LEU A C 1
ATOM 3410 O O . LEU A 1 434 ? -5.360 16.512 21.388 1.00 58.06 434 LEU A O 1
ATOM 3414 N N . LEU A 1 435 ? -6.013 16.775 19.260 1.00 58.53 435 LEU A N 1
ATOM 3415 C CA . LEU A 1 435 ? -5.703 18.204 19.222 1.00 58.53 435 LEU A CA 1
ATOM 3416 C C . LEU A 1 435 ? -6.521 18.949 20.292 1.00 58.53 435 LEU A C 1
ATOM 3418 O O . LEU A 1 435 ? -7.660 18.594 20.570 1.00 58.53 435 LEU A O 1
ATOM 3422 N N . CYS A 1 436 ? -5.971 20.015 20.883 1.00 51.78 436 CYS A N 1
ATOM 3423 C CA . CYS A 1 436 ? -6.555 20.680 22.063 1.00 51.78 436 CYS A CA 1
ATOM 3424 C C . CYS A 1 436 ? -7.944 21.311 21.851 1.00 51.78 436 CYS A C 1
ATOM 3426 O O . CYS A 1 436 ? -8.602 21.692 22.821 1.00 51.78 436 CYS A O 1
ATOM 3428 N N . TRP A 1 437 ? -8.372 21.452 20.598 1.00 53.16 437 TRP A N 1
ATOM 3429 C CA . TRP A 1 437 ? -9.703 21.919 20.223 1.00 53.16 437 TRP A CA 1
ATOM 3430 C C . TRP A 1 437 ? -10.716 20.790 20.008 1.00 53.16 437 TRP A C 1
ATOM 3432 O O . TRP A 1 437 ? -11.901 21.082 20.004 1.00 53.16 437 TRP A O 1
ATOM 3442 N N . GLN A 1 438 ? -10.288 19.534 19.863 1.00 54.28 438 GLN A N 1
ATOM 3443 C CA . GLN A 1 438 ? -11.194 18.414 19.603 1.00 54.28 438 GLN A CA 1
ATOM 3444 C C . GLN A 1 438 ? -12.030 18.081 20.839 1.00 54.28 438 GLN A C 1
ATOM 3446 O O . GLN A 1 438 ? -11.488 17.899 21.933 1.00 54.28 438 GLN A O 1
ATOM 3451 N N . GLU A 1 439 ? -13.347 17.959 20.662 1.00 55.28 439 GLU A N 1
ATOM 3452 C CA . GLU A 1 439 ? -14.223 17.467 21.723 1.00 55.28 439 GLU A CA 1
ATOM 3453 C C . GLU A 1 439 ? -14.022 15.956 21.951 1.00 55.28 439 GLU A C 1
ATOM 3455 O O . GLU A 1 439 ? -14.056 15.165 21.003 1.00 55.28 439 GLU A O 1
ATOM 3460 N N . PRO A 1 440 ? -13.810 15.509 23.201 1.00 56.50 440 PRO A N 1
ATOM 3461 C CA . PRO A 1 440 ? -13.754 14.087 23.513 1.00 56.50 440 PRO A CA 1
ATOM 3462 C C . PRO A 1 440 ? -15.130 13.422 23.391 1.00 56.50 440 PRO A C 1
ATOM 3464 O O . PRO A 1 440 ? -16.134 13.982 23.828 1.00 56.50 440 PRO A O 1
ATOM 3467 N N . PHE A 1 441 ? -15.174 12.175 22.913 1.00 62.53 441 PHE A N 1
ATOM 3468 C CA . PHE A 1 441 ? -16.409 11.389 22.846 1.00 62.53 441 PHE A CA 1
ATOM 3469 C C . PHE A 1 441 ? -16.462 10.295 23.916 1.00 62.53 441 PHE A C 1
ATOM 3471 O O . PHE A 1 441 ? -15.443 9.729 24.307 1.00 62.53 441 PHE A O 1
ATOM 3478 N N . ALA A 1 442 ? -17.669 9.949 24.366 1.00 65.06 442 ALA A N 1
ATOM 3479 C CA . ALA A 1 442 ? -17.873 8.867 25.322 1.00 65.06 442 ALA A CA 1
ATOM 3480 C C . ALA A 1 442 ? -17.662 7.497 24.654 1.00 65.06 442 ALA A C 1
ATOM 3482 O O . ALA A 1 442 ? -18.488 7.057 23.848 1.00 65.06 442 ALA A O 1
ATOM 3483 N N . LEU A 1 443 ? -16.591 6.786 25.025 1.00 69.12 443 LEU A N 1
ATOM 3484 C CA . LEU A 1 443 ? -16.337 5.440 24.503 1.00 69.12 443 LEU A CA 1
ATOM 3485 C C . LEU A 1 443 ? -17.436 4.451 24.927 1.00 69.12 443 LEU A C 1
ATOM 3487 O O . LEU A 1 443 ? -17.775 3.552 24.167 1.00 69.12 443 LEU A O 1
ATOM 3491 N N . SER A 1 444 ? -18.050 4.639 26.098 1.00 65.62 444 SER A N 1
ATOM 3492 C CA . SER A 1 444 ? -19.172 3.813 26.570 1.00 65.62 444 SER A CA 1
ATOM 3493 C C . SER A 1 444 ? -20.346 3.792 25.586 1.00 65.62 444 SER A C 1
ATOM 3495 O O . SER A 1 444 ? -20.899 2.729 25.317 1.00 65.62 444 SER A O 1
ATOM 3497 N N . ALA A 1 445 ? -20.691 4.942 24.999 1.00 67.69 445 ALA A N 1
ATOM 3498 C CA . ALA A 1 445 ? -21.752 5.050 24.001 1.00 67.69 445 ALA A CA 1
ATOM 3499 C C . ALA A 1 445 ? -21.379 4.354 22.682 1.00 67.69 445 ALA A C 1
ATOM 3501 O O . ALA A 1 445 ? -22.232 3.748 22.036 1.00 67.69 445 ALA A O 1
ATOM 3502 N N . PHE A 1 446 ? -20.102 4.408 22.294 1.00 75.94 446 PHE A N 1
ATOM 3503 C CA . PHE A 1 446 ? -19.592 3.677 21.133 1.00 75.94 446 PHE A CA 1
ATOM 3504 C C . PHE A 1 446 ? -19.625 2.158 21.367 1.00 75.94 446 PHE A C 1
ATOM 3506 O O . PHE A 1 446 ? -20.192 1.419 20.562 1.00 75.94 446 PHE A O 1
ATOM 3513 N N . LEU A 1 447 ? -19.090 1.701 22.503 1.00 74.69 447 LEU A N 1
ATOM 3514 C CA . LEU A 1 447 ? -19.049 0.293 22.902 1.00 74.69 447 LEU A CA 1
ATOM 3515 C C . LEU A 1 447 ? -20.444 -0.310 23.076 1.00 74.69 447 LEU A C 1
ATOM 3517 O O . LEU A 1 447 ? -20.633 -1.482 22.769 1.00 74.69 447 LEU A O 1
ATOM 3521 N N . ALA A 1 448 ? -21.430 0.476 23.516 1.00 73.44 448 ALA A N 1
ATOM 3522 C CA . ALA A 1 448 ? -22.813 0.018 23.625 1.00 73.44 448 ALA A CA 1
ATOM 3523 C C . ALA A 1 448 ? -23.402 -0.441 22.284 1.00 73.44 448 ALA A C 1
ATOM 3525 O O . ALA A 1 448 ? -24.178 -1.394 22.248 1.00 73.44 448 ALA A O 1
ATOM 3526 N N . ASN A 1 449 ? -22.982 0.182 21.182 1.00 75.94 449 ASN A N 1
ATOM 3527 C CA . ASN A 1 449 ? -23.421 -0.185 19.837 1.00 75.94 449 ASN A CA 1
ATOM 3528 C C . ASN A 1 449 ? -22.505 -1.234 19.177 1.00 75.94 449 ASN A C 1
ATOM 3530 O O . ASN A 1 449 ? -22.879 -1.832 18.170 1.00 75.94 449 ASN A O 1
ATOM 3534 N N . ALA A 1 450 ? -21.321 -1.491 19.740 1.00 81.62 450 ALA A N 1
ATOM 3535 C CA . ALA A 1 450 ? -20.296 -2.381 19.195 1.00 81.62 450 ALA A CA 1
ATOM 3536 C C . ALA A 1 450 ? -20.351 -3.790 19.815 1.00 81.62 450 ALA A C 1
ATOM 3538 O O . ALA A 1 450 ? -19.343 -4.319 20.262 1.00 81.62 450 ALA A O 1
ATOM 3539 N N . THR A 1 451 ? -21.527 -4.416 19.863 1.00 81.00 451 THR A N 1
ATOM 3540 C CA . THR A 1 451 ? -21.763 -5.618 20.693 1.00 81.00 451 THR A CA 1
ATOM 3541 C C . THR A 1 451 ? -20.835 -6.812 20.428 1.00 81.00 451 THR A C 1
ATOM 3543 O O . THR A 1 451 ? -20.593 -7.590 21.348 1.00 81.00 451 THR A O 1
ATOM 3546 N N . ASN A 1 452 ? -20.291 -6.968 19.216 1.00 89.00 452 ASN A N 1
ATOM 3547 C CA . ASN A 1 452 ? -19.377 -8.062 18.856 1.00 89.00 452 ASN A CA 1
ATOM 3548 C C . ASN A 1 452 ? -17.883 -7.673 18.913 1.00 89.00 452 ASN A C 1
ATOM 3550 O O . ASN A 1 452 ? -17.018 -8.449 18.509 1.00 89.00 452 ASN A O 1
ATOM 3554 N N . LEU A 1 453 ? -17.566 -6.474 19.413 1.00 90.50 453 LEU A N 1
ATOM 3555 C CA . LEU A 1 453 ? -16.200 -5.966 19.457 1.00 90.50 453 LEU A CA 1
ATOM 3556 C C . LEU A 1 453 ? -15.325 -6.813 20.387 1.00 90.50 453 LEU A C 1
ATOM 3558 O O . LEU A 1 453 ? -15.619 -6.969 21.570 1.00 90.50 453 LEU A O 1
ATOM 3562 N N . SER A 1 454 ? -14.227 -7.336 19.855 1.00 91.88 454 SER A N 1
ATOM 3563 C CA . SER A 1 454 ? -13.297 -8.207 20.578 1.00 91.88 454 SER A CA 1
ATOM 3564 C C . SER A 1 454 ? -11.933 -7.561 20.808 1.00 91.88 454 SER A C 1
ATOM 3566 O O . SER A 1 454 ? -11.338 -7.765 21.865 1.00 91.88 454 SER A O 1
ATOM 3568 N N . VAL A 1 455 ? -11.495 -6.729 19.860 1.00 92.38 455 VAL A N 1
ATOM 3569 C CA . VAL A 1 455 ? -10.212 -6.026 19.854 1.00 92.38 455 VAL A CA 1
ATOM 3570 C C . VAL A 1 455 ? -10.458 -4.533 19.661 1.00 92.38 455 VAL A C 1
ATOM 3572 O O . VAL A 1 455 ? -11.097 -4.130 18.684 1.00 92.38 455 VAL A O 1
ATOM 3575 N N . LEU A 1 456 ? -9.951 -3.722 20.588 1.00 89.81 456 LEU A N 1
ATOM 3576 C CA . LEU A 1 456 ? -9.983 -2.265 20.501 1.00 89.81 456 LEU A CA 1
ATOM 3577 C C . LEU A 1 456 ? -8.568 -1.695 20.613 1.00 89.81 456 LEU A C 1
ATOM 3579 O O . LEU A 1 456 ? -7.955 -1.791 21.673 1.00 89.81 456 LEU A O 1
ATOM 3583 N N . ASP A 1 457 ? -8.111 -1.026 19.559 1.00 86.56 457 ASP A N 1
ATOM 3584 C CA . ASP A 1 457 ? -6.833 -0.317 19.561 1.00 86.56 457 ASP A CA 1
ATOM 3585 C C . ASP A 1 457 ? -7.083 1.193 19.596 1.00 86.56 457 ASP A C 1
ATOM 3587 O O . ASP A 1 457 ? -7.817 1.738 18.768 1.00 86.56 457 ASP A O 1
ATOM 3591 N N . LEU A 1 458 ? -6.458 1.885 20.541 1.00 82.38 458 LEU A N 1
ATOM 3592 C CA . LEU A 1 458 ? -6.500 3.337 20.677 1.00 82.38 458 LEU A CA 1
ATOM 3593 C C . LEU A 1 458 ? -5.080 3.874 20.538 1.00 82.38 458 LEU A C 1
ATOM 3595 O O . LEU A 1 458 ? -4.211 3.516 21.323 1.00 82.38 458 LEU A O 1
ATOM 3599 N N . ASN A 1 459 ? -4.820 4.723 19.549 1.00 78.00 459 ASN A N 1
ATOM 3600 C CA . ASN A 1 459 ? -3.481 5.255 19.300 1.00 78.00 459 ASN A CA 1
ATOM 3601 C C . ASN A 1 459 ? -3.465 6.784 19.374 1.00 78.00 459 ASN A C 1
ATOM 3603 O O . ASN A 1 459 ? -4.080 7.461 18.554 1.00 78.00 459 ASN A O 1
ATOM 3607 N N . PHE A 1 460 ? -2.713 7.327 20.329 1.00 72.75 460 PHE A N 1
ATOM 3608 C CA . PHE A 1 460 ? -2.643 8.763 20.592 1.00 72.75 460 PHE A CA 1
ATOM 3609 C C . PHE A 1 460 ? -1.448 9.481 19.926 1.00 72.75 460 PHE A C 1
ATOM 3611 O O . PHE A 1 460 ? -1.152 10.628 20.248 1.00 72.75 460 PHE A O 1
ATOM 3618 N N . LYS A 1 461 ? -0.784 8.831 18.953 1.00 66.31 461 LYS A N 1
ATOM 3619 C CA . LYS A 1 461 ? 0.265 9.388 18.067 1.00 66.31 461 LYS A CA 1
ATOM 3620 C C . LYS A 1 461 ? 1.470 10.046 18.765 1.00 66.31 461 LYS A C 1
ATOM 3622 O O . LYS A 1 461 ? 2.086 10.934 18.184 1.00 66.31 461 LYS A O 1
ATOM 3627 N N . ASP A 1 462 ? 1.841 9.596 19.962 1.00 56.41 462 ASP A N 1
ATOM 3628 C CA . ASP A 1 462 ? 3.059 10.029 20.674 1.00 56.41 462 ASP A CA 1
ATOM 3629 C C . ASP A 1 462 ? 3.154 11.561 20.941 1.00 56.41 462 ASP A C 1
ATOM 3631 O O . ASP A 1 462 ? 4.193 12.053 21.387 1.00 56.41 462 ASP A O 1
ATOM 3635 N N . GLU A 1 463 ? 2.094 12.350 20.697 1.00 48.38 463 GLU A N 1
ATOM 3636 C CA . GLU A 1 463 ? 2.122 13.795 20.937 1.00 48.38 463 GLU A CA 1
ATOM 3637 C C . GLU A 1 463 ? 2.032 14.082 22.440 1.00 48.38 463 GLU A C 1
ATOM 3639 O O . GLU A 1 463 ? 1.148 13.569 23.124 1.00 48.38 463 GLU A O 1
ATOM 3644 N N . MET A 1 464 ? 2.944 14.930 22.950 1.00 42.00 464 MET A N 1
ATOM 3645 C CA . MET A 1 464 ? 2.884 15.487 24.307 1.00 42.00 464 MET A CA 1
ATOM 3646 C C . MET A 1 464 ? 1.488 16.057 24.545 1.00 42.00 464 MET A C 1
ATOM 3648 O O . MET A 1 464 ? 1.183 17.199 24.170 1.00 42.00 464 MET A O 1
ATOM 3652 N N . VAL A 1 465 ? 0.657 15.296 25.238 1.00 41.78 465 VAL A N 1
ATOM 3653 C CA . VAL A 1 465 ? -0.496 15.857 25.904 1.00 41.78 465 VAL A CA 1
ATOM 3654 C C . VAL A 1 465 ? 0.110 16.638 27.075 1.00 41.78 465 VAL A C 1
ATOM 3656 O O . VAL A 1 465 ? 0.458 16.086 28.105 1.00 41.78 465 VAL A O 1
ATOM 3659 N N . MET A 1 466 ? 0.464 17.909 26.849 1.00 37.66 466 MET A N 1
ATOM 3660 C CA . MET A 1 466 ? 1.030 18.750 27.911 1.00 37.66 466 MET A CA 1
ATOM 3661 C C . MET A 1 466 ? 0.048 18.758 29.086 1.00 37.66 466 MET A C 1
ATOM 3663 O O . MET A 1 466 ? -1.154 18.813 28.837 1.00 37.66 466 MET A O 1
ATOM 3667 N N . ALA A 1 467 ? 0.524 18.723 30.332 1.00 36.16 467 ALA A N 1
ATOM 3668 C CA . ALA A 1 467 ? -0.328 18.698 31.528 1.00 36.16 467 ALA A CA 1
ATOM 3669 C C . ALA A 1 467 ? -1.434 19.780 31.495 1.00 36.16 467 ALA A C 1
ATOM 3671 O O . ALA A 1 467 ? -2.575 19.503 31.844 1.00 36.16 467 ALA A O 1
ATOM 3672 N N . ASP A 1 468 ? -1.156 20.956 30.918 1.00 37.38 468 ASP A N 1
ATOM 3673 C CA . ASP A 1 468 ? -2.142 22.031 30.713 1.00 37.38 468 ASP A CA 1
ATOM 3674 C C . ASP A 1 468 ? -3.242 21.672 29.687 1.00 37.38 468 ASP A C 1
ATOM 3676 O O . ASP A 1 468 ? -4.400 22.081 29.806 1.00 37.38 468 ASP A O 1
ATOM 3680 N N . LYS A 1 469 ? -2.900 20.878 28.663 1.00 40.44 469 LYS A N 1
ATOM 3681 C CA . LYS A 1 469 ? -3.853 20.293 27.706 1.00 40.44 469 LYS A CA 1
ATOM 3682 C C . LYS A 1 469 ? -4.608 19.120 28.315 1.00 40.44 469 LYS A C 1
ATOM 3684 O O . LYS A 1 469 ? -5.768 18.950 27.959 1.00 40.44 469 LYS A O 1
ATOM 3689 N N . ILE A 1 470 ? -4.009 18.347 29.221 1.00 40.06 470 ILE A N 1
ATOM 3690 C CA . ILE A 1 470 ? -4.700 17.258 29.922 1.00 40.06 470 ILE A CA 1
ATOM 3691 C C . ILE A 1 470 ? -5.624 17.814 30.978 1.00 40.06 470 ILE A C 1
ATOM 3693 O O . ILE A 1 470 ? -6.717 17.310 31.094 1.00 40.06 470 ILE A O 1
ATOM 3697 N N . GLU A 1 471 ? -5.320 18.904 31.670 1.00 35.84 471 GLU A N 1
ATOM 3698 C CA . GLU A 1 471 ? -6.310 19.511 32.560 1.00 35.84 471 GLU A CA 1
ATOM 3699 C C . GLU A 1 471 ? -7.530 20.014 31.768 1.00 35.84 471 GLU A C 1
ATOM 3701 O O . GLU A 1 471 ? -8.664 19.889 32.223 1.00 35.84 471 GLU A O 1
ATOM 3706 N N . GLY A 1 472 ? -7.320 20.488 30.534 1.00 39.22 472 GLY A N 1
ATOM 3707 C CA . GLY A 1 472 ? -8.382 20.781 29.569 1.00 39.22 472 GLY A CA 1
ATOM 3708 C C . GLY A 1 472 ? -9.099 19.533 29.043 1.00 39.22 472 GLY A C 1
ATOM 3709 O O . GLY A 1 472 ? -10.324 19.527 28.987 1.00 39.22 472 GLY A O 1
ATOM 3710 N N . ILE A 1 473 ? -8.373 18.465 28.703 1.00 39.59 473 ILE A N 1
ATOM 3711 C CA . ILE A 1 473 ? -8.916 17.179 28.243 1.00 39.59 473 ILE A CA 1
ATOM 3712 C C . ILE A 1 473 ? -9.569 16.428 29.400 1.00 39.59 473 ILE A C 1
ATOM 3714 O O . ILE A 1 473 ? -10.566 15.802 29.161 1.00 39.59 473 ILE A O 1
ATOM 3718 N N . ALA A 1 474 ? -9.147 16.521 30.651 1.00 37.75 474 ALA A N 1
ATOM 3719 C CA . ALA A 1 474 ? -9.728 15.897 31.841 1.00 37.75 474 ALA A CA 1
ATOM 3720 C C . ALA A 1 474 ? -10.940 16.694 32.341 1.00 37.75 474 ALA A C 1
ATOM 3722 O O . ALA A 1 474 ? -11.926 16.104 32.774 1.00 37.75 474 ALA A O 1
ATOM 3723 N N . LYS A 1 475 ? -10.925 18.031 32.191 1.00 37.97 475 LYS A N 1
ATOM 3724 C CA . LYS A 1 475 ? -12.114 18.882 32.387 1.00 37.97 475 LYS A CA 1
ATOM 3725 C C . LYS A 1 475 ? -13.130 18.759 31.239 1.00 37.97 475 LYS A C 1
ATOM 3727 O O . LYS A 1 475 ? -14.314 18.967 31.484 1.00 37.97 475 LYS A O 1
ATOM 3732 N N . LYS A 1 476 ? -12.706 18.417 30.009 1.00 38.72 476 LYS A N 1
ATOM 3733 C CA . LYS A 1 476 ? -13.579 18.236 28.822 1.00 38.72 476 LYS A CA 1
ATOM 3734 C C . LYS A 1 476 ? -13.862 16.780 28.438 1.00 38.72 476 LYS A C 1
ATOM 3736 O O . LYS A 1 476 ? -14.757 16.543 27.629 1.00 38.72 476 LYS A O 1
ATOM 3741 N N . THR A 1 477 ? -13.149 15.792 28.980 1.00 39.19 477 THR A N 1
ATOM 3742 C CA . THR A 1 477 ? -13.384 14.367 28.708 1.00 39.19 477 THR A CA 1
ATOM 3743 C C . THR A 1 477 ? -14.607 13.946 29.481 1.00 39.19 477 THR A C 1
ATOM 3745 O O . THR A 1 477 ? -14.567 13.287 30.513 1.00 39.19 477 THR A O 1
ATOM 3748 N N . ASN A 1 478 ? -15.735 14.170 28.828 1.00 41.12 478 ASN A N 1
ATOM 3749 C CA . ASN A 1 478 ? -16.882 13.286 28.899 1.00 41.12 478 ASN A CA 1
ATOM 3750 C C . ASN A 1 478 ? -16.555 11.869 28.358 1.00 41.12 478 ASN A C 1
ATOM 3752 O O . ASN A 1 478 ? -17.452 11.198 27.855 1.00 41.12 478 ASN A O 1
ATOM 3756 N N . LEU A 1 479 ? -15.315 11.356 28.480 1.00 43.81 479 LEU A N 1
ATOM 3757 C CA . LEU A 1 479 ? -15.031 9.928 28.260 1.00 43.81 479 LEU A CA 1
ATOM 3758 C C . LEU A 1 479 ? -15.882 9.064 29.203 1.00 43.81 479 LEU A C 1
ATOM 3760 O O . LEU A 1 479 ? -16.112 7.887 28.932 1.00 43.81 479 LEU A O 1
ATOM 3764 N N . LEU A 1 480 ? -16.372 9.660 30.295 1.00 42.25 480 LEU A N 1
ATOM 3765 C CA . LEU A 1 480 ? -17.137 9.009 31.342 1.00 42.25 480 LEU A CA 1
ATOM 3766 C C . LEU A 1 480 ? -18.262 9.920 31.845 1.00 42.25 480 LEU A C 1
ATOM 3768 O O . LEU A 1 480 ? -18.229 10.393 32.979 1.00 42.25 480 LEU A O 1
ATOM 3772 N N . ARG A 1 481 ? -19.304 10.127 31.033 1.00 43.75 481 ARG A N 1
ATOM 3773 C CA . ARG A 1 481 ? -20.636 10.313 31.620 1.00 43.75 481 ARG A CA 1
ATOM 3774 C C . ARG A 1 481 ? -21.289 8.938 31.750 1.00 43.75 481 ARG A C 1
ATOM 3776 O O . ARG A 1 481 ? -21.299 8.131 30.823 1.00 43.75 481 ARG A O 1
ATOM 3783 N N . GLU A 1 482 ? -21.705 8.658 32.973 1.00 46.28 482 GLU A N 1
ATOM 3784 C CA . GLU A 1 482 ? -22.009 7.349 33.532 1.00 46.28 482 GLU A CA 1
ATOM 3785 C C . GLU A 1 482 ? -23.174 6.637 32.822 1.00 46.28 482 GLU A C 1
ATOM 3787 O O . GLU A 1 482 ? -24.325 7.044 32.938 1.00 46.28 482 GLU A O 1
ATOM 3792 N N . ALA A 1 483 ? -22.902 5.497 32.188 1.00 47.50 483 ALA A N 1
ATOM 3793 C CA . ALA A 1 483 ? -23.881 4.416 32.122 1.00 47.50 483 ALA A CA 1
ATOM 3794 C C . ALA A 1 483 ? -23.484 3.424 33.218 1.00 47.50 483 ALA A C 1
ATOM 3796 O O . ALA A 1 483 ? -22.678 2.521 32.978 1.00 47.50 483 ALA A O 1
ATOM 3797 N N . ARG A 1 484 ? -23.944 3.648 34.460 1.00 53.78 484 ARG A N 1
ATOM 3798 C CA . ARG A 1 484 ? -23.478 2.892 35.642 1.00 53.78 484 ARG A CA 1
ATOM 3799 C C . ARG A 1 484 ? -23.599 1.371 35.471 1.00 53.78 484 ARG A C 1
ATOM 3801 O O . ARG A 1 484 ? -22.746 0.674 36.008 1.00 53.78 484 ARG A O 1
ATOM 3808 N N . ASP A 1 485 ? -24.483 0.908 34.586 1.00 60.25 485 ASP A N 1
ATOM 3809 C CA . ASP A 1 485 ? -24.799 -0.511 34.372 1.00 60.25 485 ASP A CA 1
ATOM 3810 C C . ASP A 1 485 ? -24.261 -1.119 33.062 1.00 60.25 485 ASP A C 1
ATOM 3812 O O . ASP A 1 485 ? -24.487 -2.296 32.785 1.00 60.25 485 ASP A O 1
ATOM 3816 N N . PHE A 1 486 ? -23.539 -0.354 32.234 1.00 68.19 486 PHE A N 1
ATOM 3817 C CA . PHE A 1 486 ? -23.006 -0.883 30.976 1.00 68.19 486 PHE A CA 1
ATOM 3818 C C . PHE A 1 486 ? -21.873 -1.894 31.214 1.00 68.19 486 PHE A C 1
ATOM 3820 O O . PHE A 1 486 ? -20.874 -1.562 31.861 1.00 68.19 486 PHE A O 1
ATOM 3827 N N . LYS A 1 487 ? -22.016 -3.095 30.642 1.00 76.12 487 LYS A N 1
ATOM 3828 C CA . LYS A 1 487 ? -21.002 -4.157 30.598 1.00 76.12 487 LYS A CA 1
ATOM 3829 C C . LYS A 1 487 ? -20.797 -4.619 29.158 1.00 76.12 487 LYS A C 1
ATOM 3831 O O . LYS A 1 487 ? -21.768 -4.841 28.440 1.00 76.12 487 LYS A O 1
ATOM 3836 N N . HIS A 1 488 ? -19.543 -4.811 28.761 1.00 80.88 488 HIS A N 1
ATOM 3837 C CA . HIS A 1 488 ? -19.176 -5.326 27.447 1.00 80.88 488 HIS A CA 1
ATOM 3838 C C . HIS A 1 488 ? -18.664 -6.766 27.570 1.00 80.88 488 HIS A C 1
ATOM 3840 O O . HIS A 1 488 ? -17.639 -7.022 28.200 1.00 80.88 488 HIS A O 1
ATOM 3846 N N . CYS A 1 489 ? -19.371 -7.725 26.971 1.00 85.38 489 CYS A N 1
ATOM 3847 C CA . CYS A 1 489 ? -19.087 -9.151 27.171 1.00 85.38 489 CYS A CA 1
ATOM 3848 C C . CYS A 1 489 ? -18.079 -9.742 26.177 1.00 85.38 489 CYS A C 1
ATOM 3850 O O . CYS A 1 489 ? -17.503 -10.777 26.474 1.00 85.38 489 CYS A O 1
ATOM 3852 N N . ASN A 1 490 ? -17.838 -9.120 25.021 1.00 87.44 490 ASN A N 1
ATOM 3853 C CA . ASN A 1 490 ? -16.991 -9.722 23.976 1.00 87.44 490 ASN A CA 1
ATOM 3854 C C . ASN A 1 490 ? -15.576 -9.133 23.882 1.00 87.44 490 ASN A C 1
ATOM 3856 O O . ASN A 1 490 ? -14.715 -9.727 23.235 1.00 87.44 490 ASN A O 1
ATOM 3860 N N . LEU A 1 491 ? -15.320 -8.012 24.563 1.00 88.06 491 LEU A N 1
ATOM 3861 C CA . LEU A 1 491 ? -14.050 -7.295 24.477 1.00 88.06 491 LEU A CA 1
ATOM 3862 C C . LEU A 1 491 ? -13.001 -8.087 25.254 1.00 88.06 491 LEU A C 1
ATOM 3864 O O . LEU A 1 491 ? -13.143 -8.267 26.462 1.00 88.06 491 LEU A O 1
ATOM 3868 N N . ASN A 1 492 ? -11.986 -8.584 24.548 1.00 91.44 492 ASN A N 1
ATOM 3869 C CA . ASN A 1 492 ? -10.975 -9.489 25.089 1.00 91.44 492 ASN A CA 1
ATOM 3870 C C . ASN A 1 492 ? -9.570 -8.870 25.111 1.00 91.44 492 ASN A C 1
ATOM 3872 O O . ASN A 1 492 ? -8.765 -9.248 25.968 1.00 91.44 492 ASN A O 1
ATOM 3876 N N . PHE A 1 493 ? -9.306 -7.907 24.224 1.00 91.25 493 PHE A N 1
ATOM 3877 C CA . PHE A 1 493 ? -8.018 -7.251 24.072 1.00 91.25 493 PHE A CA 1
ATOM 3878 C C . PHE A 1 493 ? -8.197 -5.753 23.840 1.00 91.25 493 PHE A C 1
ATOM 3880 O O . PHE A 1 493 ? -9.010 -5.329 23.014 1.00 91.25 493 PHE A O 1
ATOM 3887 N N . VAL A 1 494 ? -7.424 -4.965 24.584 1.00 88.25 494 VAL A N 1
ATOM 3888 C CA . VAL A 1 494 ? -7.346 -3.514 24.417 1.00 88.25 494 VAL A CA 1
ATOM 3889 C C . VAL A 1 494 ? -5.888 -3.105 24.309 1.00 88.25 494 VAL A C 1
ATOM 3891 O O . VAL A 1 494 ? -5.100 -3.400 25.209 1.00 88.25 494 VAL A O 1
ATOM 3894 N N . GLU A 1 495 ? -5.543 -2.403 23.237 1.00 87.06 495 GLU A N 1
ATOM 3895 C CA . GLU A 1 495 ? -4.245 -1.756 23.080 1.00 87.06 495 GLU A CA 1
ATOM 3896 C C . GLU A 1 495 ? -4.397 -0.238 23.192 1.00 87.06 495 GLU A C 1
ATOM 3898 O O . GLU A 1 495 ? -5.290 0.357 22.589 1.00 87.06 495 GLU A O 1
ATOM 3903 N N . ILE A 1 496 ? -3.513 0.399 23.959 1.00 82.12 496 ILE A N 1
ATOM 3904 C CA . ILE A 1 496 ? -3.401 1.853 24.056 1.00 82.12 496 ILE A CA 1
ATOM 3905 C C . ILE A 1 496 ? -1.969 2.249 23.698 1.00 82.12 496 ILE A C 1
ATOM 3907 O O . ILE A 1 496 ? -1.038 1.921 24.429 1.00 82.12 496 ILE A O 1
ATOM 3911 N N . GLN A 1 497 ? -1.792 2.958 22.584 1.00 78.00 497 GLN A N 1
ATOM 3912 C CA . GLN A 1 497 ? -0.504 3.476 22.115 1.00 78.00 497 GLN A CA 1
ATOM 3913 C C . GLN A 1 497 ? -0.379 4.973 22.423 1.00 78.00 497 GLN A C 1
ATOM 3915 O O . GLN A 1 497 ? -1.355 5.715 22.297 1.00 78.00 497 GLN A O 1
ATOM 3920 N N . GLY A 1 498 ? 0.820 5.422 22.803 1.00 69.69 498 GLY A N 1
ATOM 3921 C CA . GLY A 1 498 ? 1.050 6.784 23.295 1.00 69.69 498 GLY A CA 1
ATOM 3922 C C . GLY A 1 498 ? 0.550 6.983 24.732 1.00 69.69 498 GLY A C 1
ATOM 3923 O O . GLY A 1 498 ? 0.114 8.073 25.093 1.00 69.69 498 GLY A O 1
ATOM 3924 N N . PHE A 1 499 ? 0.547 5.922 25.543 1.00 71.50 499 PHE A N 1
ATOM 3925 C CA . PHE A 1 499 ? 0.075 5.949 26.924 1.00 71.50 499 PHE A CA 1
ATOM 3926 C C . PHE A 1 499 ? 1.023 6.762 27.816 1.00 71.50 499 PHE A C 1
ATOM 3928 O O . PHE A 1 499 ? 2.196 6.423 27.962 1.00 71.50 499 PHE A O 1
ATOM 3935 N N . HIS A 1 500 ? 0.498 7.798 28.467 1.00 68.56 500 HIS A N 1
ATOM 3936 C CA . HIS A 1 500 ? 1.211 8.538 29.504 1.00 68.56 500 HIS A CA 1
ATOM 3937 C C . HIS A 1 500 ? 0.632 8.168 30.881 1.00 68.56 500 HIS A C 1
ATOM 3939 O O . HIS A 1 500 ? -0.593 8.168 31.030 1.00 68.56 500 HIS A O 1
ATOM 3945 N N . PRO A 1 501 ? 1.459 7.830 31.887 1.00 66.25 501 PRO A N 1
ATOM 3946 C CA . PRO A 1 501 ? 0.988 7.394 33.200 1.00 66.25 501 PRO A CA 1
ATOM 3947 C C . PRO A 1 501 ? 0.423 8.560 34.018 1.00 66.25 501 PRO A C 1
ATOM 3949 O O . PRO A 1 501 ? 1.071 9.102 34.906 1.00 66.25 501 PRO A O 1
ATOM 3952 N N . GLU A 1 502 ? -0.803 8.955 33.694 1.00 66.56 502 GLU A N 1
ATOM 3953 C CA . GLU A 1 502 ? -1.546 9.998 34.394 1.00 66.56 502 GLU A CA 1
ATOM 3954 C C . GLU A 1 502 ? -2.824 9.463 35.021 1.00 66.56 502 GLU A C 1
ATOM 3956 O O . GLU A 1 502 ? -3.443 8.531 34.499 1.00 66.56 502 GLU A O 1
ATOM 3961 N N . GLU A 1 503 ? -3.265 10.100 36.109 1.00 64.56 503 GLU A N 1
ATOM 3962 C CA . GLU A 1 503 ? -4.428 9.677 36.896 1.00 64.56 503 GLU A CA 1
ATOM 3963 C C . GLU A 1 503 ? -5.674 9.444 36.022 1.00 64.56 503 GLU A C 1
ATOM 3965 O O . GLU A 1 503 ? -6.382 8.451 36.192 1.00 64.56 503 GLU A O 1
ATOM 3970 N N . THR A 1 504 ? -5.901 10.298 35.018 1.00 62.75 504 THR A N 1
ATOM 3971 C CA . THR A 1 504 ? -7.037 10.185 34.089 1.00 62.75 504 THR A CA 1
ATOM 3972 C C . THR A 1 504 ? -6.972 8.917 33.232 1.00 62.75 504 THR A C 1
ATOM 3974 O O . THR A 1 504 ? -7.972 8.204 33.115 1.00 62.75 504 THR A O 1
ATOM 3977 N N . LEU A 1 505 ? -5.811 8.601 32.645 1.00 67.12 505 LEU A N 1
ATOM 3978 C CA . LEU A 1 505 ? -5.630 7.424 31.785 1.00 67.12 505 LEU A CA 1
ATOM 3979 C C . LEU A 1 505 ? -5.581 6.125 32.595 1.00 67.12 505 LEU A C 1
ATOM 3981 O O . LEU A 1 505 ? -6.099 5.096 32.153 1.00 67.12 505 LEU A O 1
ATOM 3985 N N . ILE A 1 506 ? -5.038 6.173 33.810 1.00 73.69 506 ILE A N 1
ATOM 3986 C CA . ILE A 1 506 ? -5.073 5.055 34.757 1.00 73.69 506 ILE A CA 1
ATOM 3987 C C . ILE A 1 506 ? -6.515 4.771 35.180 1.00 73.69 506 ILE A C 1
ATOM 3989 O O . ILE A 1 506 ? -6.978 3.635 35.066 1.00 73.69 506 ILE A O 1
ATOM 3993 N N . ARG A 1 507 ? -7.266 5.798 35.596 1.00 71.19 507 ARG A N 1
ATOM 3994 C CA . ARG A 1 507 ? -8.688 5.671 35.943 1.00 71.19 507 ARG A CA 1
ATOM 3995 C C . ARG A 1 507 ? -9.501 5.133 34.769 1.00 71.19 507 ARG A C 1
ATOM 3997 O O . ARG A 1 507 ? -10.348 4.263 34.954 1.00 71.19 507 ARG A O 1
ATOM 4004 N N . TYR A 1 508 ? -9.229 5.623 33.566 1.00 72.81 508 TYR A N 1
ATOM 4005 C CA . TYR A 1 508 ? -9.852 5.131 32.345 1.00 72.81 508 TYR A CA 1
ATOM 4006 C C . TYR A 1 508 ? -9.561 3.642 32.108 1.00 72.81 508 TYR A C 1
ATOM 4008 O O . TYR A 1 508 ? -10.489 2.865 31.888 1.00 72.81 508 TYR A O 1
ATOM 4016 N N . THR A 1 509 ? -8.298 3.226 32.229 1.00 76.81 509 THR A N 1
ATOM 4017 C CA . THR A 1 509 ? -7.885 1.822 32.072 1.00 76.81 509 THR A CA 1
ATOM 4018 C C . THR A 1 509 ? -8.607 0.922 33.076 1.00 76.81 509 THR A C 1
ATOM 4020 O O . THR A 1 509 ? -9.157 -0.112 32.697 1.00 76.81 509 THR A O 1
ATOM 4023 N N . ARG A 1 510 ? -8.711 1.359 34.337 1.00 79.56 510 ARG A N 1
ATOM 4024 C CA . ARG A 1 510 ? -9.468 0.652 35.382 1.00 79.56 510 ARG A CA 1
ATOM 4025 C C . ARG A 1 510 ? -10.945 0.503 35.032 1.00 79.56 510 ARG A C 1
ATOM 4027 O O . ARG A 1 510 ? -11.507 -0.575 35.183 1.00 79.56 510 ARG A O 1
ATOM 4034 N N . LEU A 1 511 ? -11.571 1.552 34.507 1.00 74.75 511 LEU A N 1
ATOM 4035 C CA . LEU A 1 511 ? -12.977 1.493 34.107 1.00 74.75 511 LEU A CA 1
ATOM 4036 C C . LEU A 1 511 ? -13.203 0.525 32.945 1.00 74.75 511 LEU A C 1
ATOM 4038 O O . LEU A 1 511 ? -14.188 -0.209 32.955 1.00 74.75 511 LEU A O 1
ATOM 4042 N N . VAL A 1 512 ? -12.285 0.459 31.977 1.00 78.12 512 VAL A N 1
ATOM 4043 C CA . VAL A 1 512 ? -12.339 -0.562 30.919 1.00 78.12 512 VAL A CA 1
ATOM 4044 C C . VAL A 1 512 ? -12.263 -1.968 31.522 1.00 78.12 512 VAL A C 1
ATOM 4046 O O . VAL A 1 512 ? -13.083 -2.809 31.159 1.00 78.12 512 VAL A O 1
ATOM 4049 N N . MET A 1 513 ? -11.365 -2.208 32.485 1.00 81.69 513 MET A N 1
ATOM 4050 C CA . MET A 1 513 ? -11.262 -3.495 33.193 1.00 81.69 513 MET A CA 1
ATOM 4051 C C . MET A 1 513 ? -12.544 -3.859 33.950 1.00 81.69 513 MET A C 1
ATOM 4053 O O . MET A 1 513 ? -12.975 -5.006 33.910 1.00 81.69 513 MET A O 1
ATOM 4057 N N . GLU A 1 514 ? -13.180 -2.893 34.614 1.00 78.50 514 GLU A N 1
ATOM 4058 C CA . GLU A 1 514 ? -14.427 -3.116 35.356 1.00 78.50 514 GLU A CA 1
ATOM 4059 C C . GLU A 1 514 ? -15.624 -3.397 34.434 1.00 78.50 514 GLU A C 1
ATOM 4061 O O . GLU A 1 514 ? -16.544 -4.132 34.807 1.00 78.50 514 GLU A O 1
ATOM 4066 N N . ARG A 1 515 ? -15.658 -2.792 33.237 1.00 78.12 515 ARG A N 1
ATOM 4067 C CA . ARG A 1 515 ? -16.802 -2.909 32.314 1.00 78.12 515 ARG A CA 1
ATOM 4068 C C . ARG A 1 515 ? -16.665 -4.051 31.316 1.00 78.12 515 ARG A C 1
ATOM 4070 O O . ARG A 1 515 ? -17.689 -4.583 30.884 1.00 78.12 515 ARG A O 1
ATOM 4077 N N . ALA A 1 516 ? -15.451 -4.431 30.935 1.00 84.38 516 ALA A N 1
ATOM 4078 C CA . ALA A 1 516 ? -15.199 -5.511 29.991 1.00 84.38 516 ALA A CA 1
ATOM 4079 C C . ALA A 1 516 ? -15.077 -6.853 30.729 1.00 84.38 516 ALA A C 1
ATOM 4081 O O . ALA A 1 516 ? -14.012 -7.242 31.196 1.00 84.38 516 ALA A O 1
ATOM 4082 N N . VAL A 1 517 ? -16.196 -7.575 30.824 1.00 84.56 517 VAL A N 1
ATOM 4083 C CA . VAL A 1 517 ? -16.340 -8.765 31.688 1.00 84.56 517 VAL A CA 1
ATOM 4084 C C . VAL A 1 517 ? -15.381 -9.898 31.307 1.00 84.56 517 VAL A C 1
ATOM 4086 O O . VAL A 1 517 ? -14.914 -10.622 32.178 1.00 84.56 517 VAL A O 1
ATOM 4089 N N . ASN A 1 518 ? -15.087 -10.045 30.014 1.00 86.31 518 ASN A N 1
ATOM 4090 C CA . ASN A 1 518 ? -14.223 -11.101 29.477 1.00 86.31 518 ASN A CA 1
ATOM 4091 C C . ASN A 1 518 ? -12.874 -10.560 28.984 1.00 86.31 518 ASN A C 1
ATOM 4093 O O . ASN A 1 518 ? -12.239 -11.181 28.124 1.00 86.31 518 ASN A O 1
ATOM 4097 N N . LEU A 1 519 ? -12.442 -9.405 29.499 1.00 87.94 519 LEU A N 1
ATOM 4098 C CA . LEU A 1 519 ? -11.146 -8.842 29.153 1.00 87.94 519 LEU A CA 1
ATOM 4099 C C . LEU A 1 519 ? -10.041 -9.801 29.600 1.00 87.94 519 LEU A C 1
ATOM 4101 O O . LEU A 1 519 ? -10.005 -10.226 30.752 1.00 87.94 519 LEU A O 1
ATOM 4105 N N . LYS A 1 520 ? -9.153 -10.164 28.675 1.00 90.00 520 LYS A N 1
ATOM 4106 C CA . LYS A 1 520 ? -8.044 -11.091 28.937 1.00 90.00 520 LYS A CA 1
ATOM 4107 C C . LYS A 1 520 ? -6.708 -10.378 28.963 1.00 90.00 520 LYS A C 1
ATOM 4109 O O . LYS A 1 520 ? -5.834 -10.779 29.721 1.00 90.00 520 LYS A O 1
ATOM 4114 N N . ARG A 1 521 ? -6.541 -9.350 28.130 1.00 91.94 521 ARG A N 1
ATOM 4115 C CA . ARG A 1 521 ? -5.259 -8.674 27.955 1.00 91.94 521 ARG A CA 1
ATOM 4116 C C . ARG A 1 521 ? -5.434 -7.178 27.717 1.00 91.94 521 ARG A C 1
ATOM 4118 O O . ARG A 1 521 ? -6.297 -6.766 26.945 1.00 91.94 521 ARG A O 1
ATOM 4125 N N . ILE A 1 522 ? -4.575 -6.389 28.351 1.00 90.38 522 ILE A N 1
ATOM 4126 C CA . ILE A 1 522 ? -4.383 -4.965 28.078 1.00 90.38 522 ILE A CA 1
ATOM 4127 C C . ILE A 1 522 ? -2.924 -4.752 27.697 1.00 90.38 522 ILE A C 1
ATOM 4129 O O . ILE A 1 522 ? -2.023 -5.221 28.393 1.00 90.38 522 ILE A O 1
ATOM 4133 N N . HIS A 1 523 ? -2.693 -4.021 26.613 1.00 89.31 523 HIS A N 1
ATOM 4134 C CA . HIS A 1 523 ? -1.366 -3.591 26.196 1.00 89.31 523 HIS A CA 1
ATOM 4135 C C . HIS A 1 523 ? -1.280 -2.070 26.253 1.00 89.31 523 HIS A C 1
ATOM 4137 O O . HIS A 1 523 ? -1.996 -1.377 25.537 1.00 89.31 523 HIS A O 1
ATOM 4143 N N . LEU A 1 524 ? -0.414 -1.550 27.116 1.00 86.38 524 LEU A N 1
ATOM 4144 C CA . LEU A 1 524 ? -0.095 -0.130 27.199 1.00 86.38 524 LEU A CA 1
ATOM 4145 C C . LEU A 1 524 ? 1.280 0.088 26.568 1.00 86.38 524 LEU A C 1
ATOM 4147 O O . LEU A 1 524 ? 2.272 -0.474 27.027 1.00 86.38 524 LEU A O 1
ATOM 4151 N N . ARG A 1 525 ? 1.352 0.888 25.510 1.00 81.38 525 ARG A N 1
ATOM 4152 C CA . ARG A 1 525 ? 2.622 1.314 24.919 1.00 81.38 525 ARG A CA 1
ATOM 4153 C C . ARG A 1 525 ? 2.807 2.791 25.182 1.00 81.38 525 ARG A C 1
ATOM 4155 O O . ARG A 1 525 ? 1.962 3.588 24.768 1.00 81.38 525 ARG A O 1
ATOM 4162 N N . GLY A 1 526 ? 3.889 3.144 25.860 1.00 70.81 526 GLY A N 1
ATOM 4163 C CA . GLY A 1 526 ? 4.252 4.535 26.059 1.00 70.81 526 GLY A CA 1
ATOM 4164 C C . GLY A 1 526 ? 4.700 5.218 24.763 1.00 70.81 526 GLY A C 1
ATOM 4165 O O . GLY A 1 526 ? 4.719 4.595 23.694 1.00 70.81 526 GLY A O 1
ATOM 4166 N N . PRO A 1 527 ? 4.979 6.528 24.828 1.00 64.19 527 PRO A N 1
ATOM 4167 C CA . PRO A 1 527 ? 5.317 7.313 23.657 1.00 64.19 527 PRO A CA 1
ATOM 4168 C C . PRO A 1 527 ? 6.672 6.887 23.092 1.00 64.19 527 PRO A C 1
ATOM 4170 O O . PRO A 1 527 ? 7.665 6.814 23.817 1.00 64.19 527 PRO A O 1
ATOM 4173 N N . ARG A 1 528 ? 6.750 6.648 21.781 1.00 56.94 528 ARG A N 1
ATOM 4174 C CA . ARG A 1 528 ? 8.043 6.366 21.143 1.00 56.94 528 ARG A CA 1
ATOM 4175 C C . ARG A 1 528 ? 8.932 7.607 21.198 1.00 56.94 528 ARG A C 1
ATOM 4177 O O . ARG A 1 528 ? 8.609 8.654 20.639 1.00 56.94 528 ARG A O 1
ATOM 4184 N N . GLY A 1 529 ? 10.073 7.488 21.873 1.00 49.12 529 GLY A N 1
ATOM 4185 C CA . GLY A 1 529 ? 11.118 8.504 21.840 1.00 49.12 529 GLY A CA 1
ATOM 4186 C C . GLY A 1 529 ? 11.649 8.695 20.415 1.00 49.12 529 GLY A C 1
ATOM 4187 O O . GLY A 1 529 ? 12.072 7.733 19.787 1.00 49.12 529 GLY A O 1
ATOM 4188 N N . GLN A 1 530 ? 11.664 9.954 19.963 1.00 46.22 530 GLN A N 1
ATOM 4189 C CA . GLN A 1 530 ? 12.271 10.462 18.722 1.00 46.22 530 GLN A CA 1
ATOM 4190 C C . GLN A 1 530 ? 11.588 10.074 17.400 1.00 46.22 530 GLN A C 1
ATOM 4192 O O . GLN A 1 530 ? 12.050 9.218 16.658 1.00 46.22 530 GLN A O 1
ATOM 4197 N N . ASP A 1 531 ? 10.604 10.886 17.017 1.00 33.91 531 ASP A N 1
ATOM 4198 C CA . ASP A 1 531 ? 10.677 11.576 15.729 1.00 33.91 531 ASP A CA 1
ATOM 4199 C C . ASP A 1 531 ? 10.446 13.070 15.990 1.00 33.91 531 ASP A C 1
ATOM 4201 O O . ASP A 1 531 ? 9.408 13.489 16.506 1.00 33.91 531 ASP A O 1
ATOM 4205 N N . GLU A 1 532 ? 11.450 13.895 15.696 1.00 37.81 532 GLU A N 1
ATOM 4206 C CA . GLU A 1 532 ? 11.336 15.348 15.768 1.00 37.81 532 GLU A CA 1
ATOM 4207 C C . GLU A 1 532 ? 10.208 15.809 14.834 1.00 37.81 532 GLU A C 1
ATOM 4209 O O . GLU A 1 532 ? 10.338 15.840 13.606 1.00 37.81 532 GLU A O 1
ATOM 4214 N N . CYS A 1 533 ? 9.070 16.190 15.413 1.00 38.31 533 CYS A N 1
ATOM 4215 C CA . CYS A 1 533 ? 8.027 16.896 14.690 1.00 38.31 533 CYS A CA 1
ATOM 4216 C C . CYS A 1 533 ? 8.594 18.232 14.172 1.00 38.31 533 CYS A C 1
ATOM 4218 O O . CYS A 1 533 ? 8.537 19.256 14.850 1.00 38.31 533 CYS A O 1
ATOM 4220 N N . LYS A 1 534 ? 9.056 18.265 12.915 1.00 37.88 534 LYS A N 1
ATOM 4221 C CA . LYS A 1 534 ? 9.527 19.493 12.233 1.00 37.88 534 LYS A CA 1
ATOM 4222 C C . LYS A 1 534 ? 8.475 20.614 12.162 1.00 37.88 534 LYS A C 1
ATOM 4224 O O . LYS A 1 534 ? 8.795 21.747 11.817 1.00 37.88 534 LYS A O 1
ATOM 4229 N N . ARG A 1 535 ? 7.196 20.315 12.437 1.00 40.81 535 ARG A N 1
ATOM 4230 C CA . ARG A 1 535 ? 6.109 21.309 12.551 1.00 40.81 535 ARG A CA 1
ATOM 4231 C C . ARG A 1 535 ? 6.094 22.027 13.906 1.00 40.81 535 ARG A C 1
ATOM 4233 O O . ARG A 1 535 ? 5.555 23.127 13.988 1.00 40.81 535 ARG A O 1
ATOM 4240 N N . CYS A 1 536 ? 6.677 21.420 14.934 1.00 40.69 536 CYS A N 1
ATOM 4241 C CA . CYS A 1 536 ? 6.529 21.806 16.330 1.00 40.69 536 CYS A CA 1
ATOM 4242 C C . CYS A 1 536 ? 7.678 22.704 16.844 1.00 40.69 536 CYS A C 1
ATOM 4244 O O . CYS A 1 536 ? 7.509 23.393 17.849 1.00 40.69 536 CYS A O 1
ATOM 4246 N N . ASP A 1 537 ? 8.804 22.785 16.122 1.00 38.28 537 ASP A N 1
ATOM 4247 C CA . ASP A 1 537 ? 9.965 23.629 16.475 1.00 38.28 537 ASP A CA 1
ATOM 4248 C C . ASP A 1 537 ? 9.673 25.136 16.490 1.00 38.28 537 ASP A C 1
ATOM 4250 O O . ASP A 1 537 ? 10.439 25.919 17.046 1.00 38.28 537 ASP A O 1
ATOM 4254 N N . ARG A 1 538 ? 8.544 25.579 15.923 1.00 38.16 538 ARG A N 1
ATOM 4255 C CA . ARG A 1 538 ? 8.165 27.001 15.914 1.00 38.16 538 ARG A CA 1
ATOM 4256 C C . ARG A 1 538 ? 7.711 27.557 17.266 1.00 38.16 538 ARG A C 1
ATOM 4258 O O . ARG A 1 538 ? 7.576 28.772 17.367 1.00 38.16 538 ARG A O 1
ATOM 4265 N N . PHE A 1 539 ? 7.465 26.713 18.271 1.00 36.69 539 PHE A N 1
ATOM 4266 C CA . PHE A 1 539 ? 6.843 27.137 19.535 1.00 36.69 539 PHE A CA 1
ATOM 4267 C C . PHE A 1 539 ? 7.652 26.831 20.804 1.00 36.69 539 PHE A C 1
ATOM 4269 O O . PHE A 1 539 ? 7.183 27.148 21.895 1.00 36.69 539 PHE A O 1
ATOM 4276 N N . ARG A 1 540 ? 8.856 26.248 20.718 1.00 39.66 540 ARG A N 1
ATOM 4277 C CA . ARG A 1 540 ? 9.651 25.952 21.923 1.00 39.66 540 ARG A CA 1
ATOM 4278 C C . ARG A 1 540 ? 10.618 27.085 22.265 1.00 39.66 540 ARG A C 1
ATOM 4280 O O . ARG A 1 540 ? 11.675 27.222 21.657 1.00 39.66 540 ARG A O 1
ATOM 4287 N N . GLY A 1 541 ? 10.252 27.859 23.287 1.00 33.75 541 GLY A N 1
ATOM 4288 C CA . GLY A 1 541 ? 11.201 28.603 24.115 1.00 33.75 541 GLY A CA 1
ATOM 4289 C C . GLY A 1 541 ? 12.062 27.646 24.948 1.00 33.75 541 GLY A C 1
ATOM 4290 O O . GLY A 1 541 ? 11.642 26.534 25.270 1.00 33.75 541 GLY A O 1
ATOM 4291 N N . GLN A 1 542 ? 13.291 28.070 25.232 1.00 33.59 542 GLN A N 1
ATOM 4292 C CA . GLN A 1 542 ? 14.315 27.314 25.955 1.00 33.59 542 GLN A CA 1
ATOM 4293 C C . GLN A 1 542 ? 13.876 27.000 27.396 1.00 33.59 542 GLN A C 1
ATOM 4295 O O . GLN A 1 542 ? 13.400 27.891 28.093 1.00 33.59 542 GLN A O 1
ATOM 4300 N N . ALA A 1 543 ? 14.082 25.763 27.854 1.00 32.47 543 ALA A N 1
ATOM 4301 C CA . ALA A 1 543 ? 14.065 25.420 29.276 1.00 32.47 543 ALA A CA 1
ATOM 4302 C C . ALA A 1 543 ? 15.127 24.348 29.582 1.00 32.47 543 ALA A C 1
ATOM 4304 O O . ALA A 1 543 ? 15.418 23.495 28.738 1.00 32.47 543 ALA A O 1
ATOM 4305 N N . GLU A 1 544 ? 15.728 24.495 30.764 1.00 29.56 544 GLU A N 1
ATOM 4306 C CA . GLU A 1 544 ? 17.036 24.005 31.224 1.00 29.56 544 GLU A CA 1
ATOM 4307 C C . GLU A 1 544 ? 17.074 22.523 31.680 1.00 29.56 544 GLU A C 1
ATOM 4309 O O . GLU A 1 544 ? 16.093 21.793 31.584 1.00 29.56 544 GLU A O 1
ATOM 4314 N N . ALA A 1 545 ? 18.270 22.089 32.104 1.00 29.31 545 ALA A N 1
ATOM 4315 C CA . ALA A 1 545 ? 18.779 20.719 32.265 1.00 29.31 545 ALA A CA 1
ATOM 4316 C C . ALA A 1 545 ? 18.084 19.817 33.330 1.00 29.31 545 ALA A C 1
ATOM 4318 O O . ALA A 1 545 ? 17.437 20.333 34.239 1.00 29.31 545 ALA A O 1
ATOM 4319 N N . PRO A 1 546 ? 18.244 18.470 33.253 1.00 33.41 546 PRO A N 1
ATOM 4320 C CA . PRO A 1 546 ? 17.375 17.501 33.932 1.00 33.41 546 PRO A CA 1
ATOM 4321 C C . PRO A 1 546 ? 17.816 17.079 35.349 1.00 33.41 546 PRO A C 1
ATOM 4323 O O . PRO A 1 546 ? 19.006 16.994 35.659 1.00 33.41 546 PRO A O 1
ATOM 4326 N N . MET A 1 547 ? 16.823 16.738 36.185 1.00 33.25 547 MET A N 1
ATOM 4327 C CA . MET A 1 547 ? 16.952 15.960 37.429 1.00 33.25 547 MET A CA 1
ATOM 4328 C C . MET A 1 547 ? 16.664 14.461 37.176 1.00 33.25 547 MET A C 1
ATOM 4330 O O . MET A 1 547 ? 16.100 14.083 36.154 1.00 33.25 547 MET A O 1
ATOM 4334 N N . ARG A 1 548 ? 17.139 13.607 38.095 1.00 37.91 548 ARG A N 1
ATOM 4335 C CA . ARG A 1 548 ? 17.301 12.140 37.979 1.00 37.91 548 ARG A CA 1
ATOM 4336 C C . ARG A 1 548 ? 16.041 11.395 37.506 1.00 37.91 548 ARG A C 1
ATOM 4338 O O . ARG A 1 548 ? 15.018 11.451 38.178 1.00 37.91 548 ARG A O 1
ATOM 4345 N N . SER A 1 549 ? 16.148 10.634 36.414 1.00 46.16 549 SER A N 1
ATOM 4346 C CA . SER A 1 549 ? 15.076 9.815 35.827 1.00 46.16 549 SER A CA 1
ATOM 4347 C C . SER A 1 549 ? 14.791 8.525 36.617 1.00 46.16 549 SER A C 1
ATOM 4349 O O . SER A 1 549 ? 15.713 7.846 37.066 1.00 46.16 549 SER A O 1
ATOM 4351 N N . ALA A 1 550 ? 13.506 8.176 36.767 1.00 51.66 550 ALA A N 1
ATOM 4352 C CA . ALA A 1 550 ? 13.085 6.841 37.198 1.00 51.66 550 ALA A CA 1
ATOM 4353 C C . ALA A 1 550 ? 13.338 5.841 36.060 1.00 51.66 550 ALA A C 1
ATOM 4355 O O . ALA A 1 550 ? 13.150 6.169 34.883 1.00 51.66 550 ALA A O 1
ATOM 4356 N N . SER A 1 551 ? 13.761 4.622 36.393 1.00 61.34 551 SER A N 1
ATOM 4357 C CA . SER A 1 551 ? 13.966 3.586 35.374 1.00 61.34 551 SER A CA 1
ATOM 4358 C C . SER A 1 551 ? 12.627 3.165 34.742 1.00 61.34 551 SER A C 1
ATOM 4360 O O . SER A 1 551 ? 11.579 3.216 35.387 1.00 61.34 551 SER A O 1
ATOM 4362 N N . ASN A 1 552 ? 12.644 2.724 33.479 1.00 69.06 552 ASN A N 1
ATOM 4363 C CA . ASN A 1 552 ? 11.445 2.232 32.779 1.00 69.06 552 ASN A CA 1
ATOM 4364 C C . ASN A 1 552 ? 10.729 1.121 33.580 1.00 69.06 552 ASN A C 1
ATOM 4366 O O . ASN A 1 552 ? 9.503 1.072 33.619 1.00 69.06 552 ASN A O 1
ATOM 4370 N N . ASP A 1 553 ? 11.488 0.270 34.274 1.00 74.06 553 ASP A N 1
ATOM 4371 C CA . ASP A 1 553 ? 10.945 -0.823 35.087 1.00 74.06 553 ASP A CA 1
ATOM 4372 C C . ASP A 1 553 ? 10.272 -0.332 36.378 1.00 74.06 553 ASP A C 1
ATOM 4374 O O . ASP A 1 553 ? 9.223 -0.845 36.765 1.00 74.06 553 ASP A O 1
ATOM 4378 N N . GLU A 1 554 ? 10.819 0.705 37.014 1.00 73.50 554 GLU A N 1
ATOM 4379 C CA . GLU A 1 554 ? 10.212 1.346 38.186 1.00 73.50 554 GLU A CA 1
ATOM 4380 C C . GLU A 1 554 ? 8.875 2.006 37.825 1.00 73.50 554 GLU A C 1
ATOM 4382 O O . GLU A 1 554 ? 7.870 1.796 38.503 1.00 73.50 554 GLU A O 1
ATOM 4387 N N . MET A 1 555 ? 8.824 2.704 36.686 1.00 72.62 555 MET A N 1
ATOM 4388 C CA . MET A 1 555 ? 7.588 3.307 36.182 1.00 72.62 555 MET A CA 1
ATOM 4389 C C . MET A 1 555 ? 6.527 2.251 35.842 1.00 72.62 555 MET A C 1
ATOM 4391 O O . MET A 1 555 ? 5.358 2.402 36.202 1.00 72.62 555 MET A O 1
ATOM 4395 N N . LYS A 1 556 ? 6.924 1.142 35.199 1.00 80.62 556 LYS A N 1
ATOM 4396 C CA . LYS A 1 556 ? 6.031 -0.001 34.944 1.00 80.62 556 LYS A CA 1
ATOM 4397 C C . LYS A 1 556 ? 5.440 -0.551 36.246 1.00 80.62 556 LYS A C 1
ATOM 4399 O O . LYS A 1 556 ? 4.252 -0.868 36.280 1.00 80.62 556 LYS A O 1
ATOM 4404 N N . ASN A 1 557 ? 6.232 -0.648 37.313 1.00 80.81 557 ASN A N 1
ATOM 4405 C CA . ASN A 1 557 ? 5.748 -1.131 38.607 1.00 80.81 557 ASN A CA 1
ATOM 4406 C C . ASN A 1 557 ? 4.730 -0.172 39.235 1.00 80.81 557 ASN A C 1
ATOM 4408 O O . ASN A 1 557 ? 3.646 -0.621 39.603 1.00 80.81 557 ASN A O 1
ATOM 4412 N N . ILE A 1 5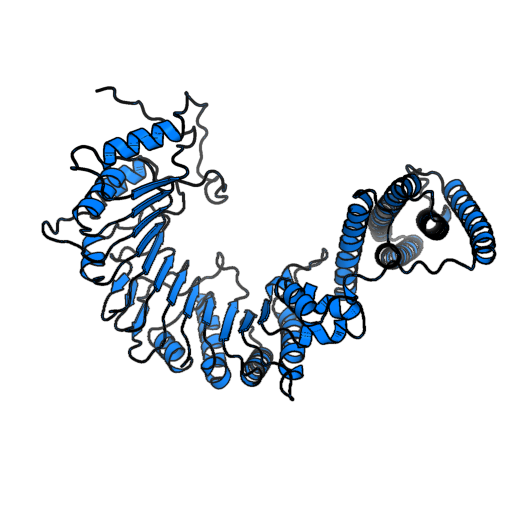58 ? 5.017 1.134 39.258 1.00 81.12 558 ILE A N 1
ATOM 4413 C CA . ILE A 1 558 ? 4.099 2.158 39.790 1.00 81.12 558 ILE A CA 1
ATOM 4414 C C . ILE A 1 558 ? 2.751 2.116 39.057 1.00 81.12 558 ILE A C 1
ATOM 4416 O O . ILE A 1 558 ? 1.693 2.045 39.682 1.00 81.12 558 ILE A O 1
ATOM 4420 N N . VAL A 1 559 ? 2.773 2.102 37.722 1.00 81.38 559 VAL A N 1
ATOM 4421 C CA . VAL A 1 559 ? 1.550 2.068 36.903 1.00 81.38 559 VAL A CA 1
ATOM 4422 C C . VAL A 1 559 ? 0.766 0.780 37.136 1.00 81.38 559 VAL A C 1
ATOM 4424 O O . VAL A 1 559 ? -0.459 0.810 37.266 1.00 81.38 559 VAL A O 1
ATOM 4427 N N . ARG A 1 560 ? 1.461 -0.360 37.228 1.00 85.50 560 ARG A N 1
ATOM 4428 C CA . ARG A 1 560 ? 0.838 -1.652 37.531 1.00 85.50 560 ARG A CA 1
ATOM 4429 C C . ARG A 1 560 ? 0.137 -1.618 38.888 1.00 85.50 560 ARG A C 1
ATOM 4431 O O . ARG A 1 560 ? -1.016 -2.039 38.969 1.00 85.50 560 ARG A O 1
ATOM 4438 N N . GLU A 1 561 ? 0.793 -1.105 39.926 1.00 83.94 561 GLU A N 1
ATOM 4439 C CA . GLU A 1 561 ? 0.196 -0.973 41.257 1.00 83.94 561 GLU A CA 1
ATOM 4440 C C . GLU A 1 561 ? -1.034 -0.065 41.227 1.00 83.94 561 GLU A C 1
ATOM 4442 O O . GLU A 1 561 ? -2.094 -0.466 41.700 1.00 83.94 561 GLU A O 1
ATOM 4447 N N . GLN A 1 562 ? -0.950 1.101 40.586 1.00 83.38 562 GLN A N 1
ATOM 4448 C CA . GLN A 1 562 ? -2.066 2.049 40.495 1.00 83.38 562 GLN A CA 1
ATOM 4449 C C . GLN A 1 562 ? -3.275 1.490 39.725 1.00 83.38 562 GLN A C 1
ATOM 4451 O O . GLN A 1 562 ? -4.425 1.726 40.112 1.00 83.38 562 GLN A O 1
ATOM 4456 N N . ILE A 1 563 ? -3.053 0.713 38.660 1.00 84.25 563 ILE A N 1
ATOM 4457 C CA . ILE A 1 563 ? -4.130 0.067 37.896 1.00 84.25 563 ILE A CA 1
ATOM 4458 C C . ILE A 1 563 ? -4.790 -1.048 38.718 1.00 84.25 563 ILE A C 1
ATOM 4460 O O . ILE A 1 563 ? -6.017 -1.106 38.789 1.00 84.25 563 ILE A O 1
ATOM 4464 N N . PHE A 1 564 ? -4.006 -1.913 39.365 1.00 84.00 564 PHE A N 1
ATOM 4465 C CA . PHE A 1 564 ? -4.543 -3.069 40.092 1.00 84.00 564 PHE A CA 1
ATOM 4466 C C . PHE A 1 564 ? -4.931 -2.787 41.549 1.00 84.00 564 PHE A C 1
ATOM 4468 O O . PHE A 1 564 ? -5.558 -3.639 42.180 1.00 84.00 564 PHE A O 1
ATOM 4475 N N . HIS A 1 565 ? -4.620 -1.605 42.088 1.00 81.38 565 HIS A N 1
ATOM 4476 C CA . HIS A 1 565 ? -4.924 -1.248 43.472 1.00 81.38 565 HIS A CA 1
ATOM 4477 C C . HIS A 1 565 ? -6.415 -1.456 43.796 1.00 81.38 565 HIS A C 1
ATOM 4479 O O . HIS A 1 565 ? -7.287 -0.822 43.197 1.00 81.38 565 HIS A O 1
ATOM 4485 N N . GLY A 1 566 ? -6.718 -2.342 44.746 1.00 69.12 566 GLY A N 1
ATOM 4486 C CA . GLY A 1 566 ? -8.088 -2.647 45.177 1.00 69.12 566 GLY A CA 1
ATOM 4487 C C . GLY A 1 566 ? -8.896 -3.582 44.261 1.00 69.12 566 GLY A C 1
ATOM 4488 O O . GLY A 1 566 ? -10.086 -3.757 44.509 1.00 69.12 566 GLY A O 1
ATOM 4489 N N . LEU A 1 567 ? -8.292 -4.196 43.233 1.00 69.19 567 LEU A N 1
ATOM 4490 C CA . LEU A 1 567 ? -8.927 -5.233 42.403 1.00 69.19 567 LEU A CA 1
ATOM 4491 C C . LEU A 1 567 ? -8.535 -6.640 42.900 1.00 69.19 567 LEU A C 1
ATOM 4493 O O . LEU A 1 567 ? -7.364 -6.921 43.148 1.00 69.19 567 LEU A O 1
ATOM 4497 N N . SER A 1 568 ? -9.502 -7.552 43.055 1.00 52.56 568 SER A N 1
ATOM 4498 C CA . SER A 1 568 ? -9.244 -8.927 43.517 1.00 52.56 568 SER A CA 1
ATOM 4499 C C . SER A 1 568 ? -8.698 -9.816 42.387 1.00 52.56 568 SER A C 1
ATOM 4501 O O . SER A 1 568 ? -9.463 -10.212 41.521 1.00 52.56 568 SER A O 1
ATOM 4503 N N . SER A 1 569 ? -7.396 -10.145 42.449 1.00 49.75 569 SER A N 1
ATOM 4504 C CA . SER A 1 569 ? -6.593 -11.039 41.574 1.00 49.75 569 SER A CA 1
ATOM 4505 C C . SER A 1 569 ? -6.677 -10.814 40.045 1.00 49.75 569 SER A C 1
ATOM 4507 O O . SER A 1 569 ? -7.746 -10.923 39.450 1.00 49.75 569 SER A O 1
ATOM 4509 N N . PRO A 1 570 ? -5.547 -10.579 39.346 1.00 56.47 570 PRO A N 1
ATOM 4510 C CA . PRO A 1 570 ? -5.561 -10.173 37.948 1.00 56.47 570 PRO A CA 1
ATOM 4511 C C . PRO A 1 570 ? -5.658 -11.398 37.032 1.00 56.47 570 PRO A C 1
ATOM 4513 O O . PRO A 1 570 ? -4.652 -11.972 36.629 1.00 56.47 570 PRO A O 1
ATOM 4516 N N . SER A 1 571 ? -6.869 -11.789 36.638 1.00 70.19 571 SER A N 1
ATOM 4517 C CA . SER A 1 571 ? -7.045 -12.676 35.474 1.00 70.19 571 SER A CA 1
ATOM 4518 C C . SER A 1 571 ? -6.694 -11.984 34.145 1.00 70.19 571 SER A C 1
ATOM 4520 O O . SER A 1 571 ? -6.723 -12.622 33.096 1.00 70.19 571 SER A O 1
ATOM 4522 N N . ILE A 1 572 ? -6.388 -10.681 34.187 1.00 83.00 572 ILE A N 1
ATOM 4523 C CA . ILE A 1 572 ? -6.071 -9.829 33.040 1.00 83.00 572 ILE A CA 1
ATOM 4524 C C . ILE A 1 572 ? -4.548 -9.696 32.909 1.00 83.00 572 ILE A C 1
ATOM 4526 O O . ILE A 1 572 ? -3.875 -9.192 33.809 1.00 83.00 572 ILE A O 1
ATOM 4530 N N . GLU A 1 573 ? -4.012 -10.101 31.762 1.00 88.19 573 GLU A N 1
ATOM 4531 C CA . GLU A 1 573 ? -2.613 -9.918 31.377 1.00 88.19 573 GLU A CA 1
ATOM 4532 C C . GLU A 1 573 ? -2.348 -8.439 31.033 1.00 88.19 573 GLU A C 1
ATOM 4534 O O . GLU A 1 573 ? -2.872 -7.927 30.045 1.00 88.19 573 GLU A O 1
ATOM 4539 N N . LEU A 1 574 ? -1.538 -7.744 31.840 1.00 87.25 574 LEU A N 1
ATOM 4540 C CA . LEU A 1 574 ? -1.101 -6.367 31.567 1.00 87.25 574 LEU A CA 1
ATOM 4541 C C . LEU A 1 574 ? 0.315 -6.357 30.973 1.00 87.25 574 LEU A C 1
ATOM 4543 O O . LEU A 1 574 ? 1.286 -6.676 31.669 1.00 87.25 574 LEU A O 1
ATOM 4547 N N . ILE A 1 575 ? 0.422 -5.947 29.710 1.00 87.25 575 ILE A N 1
ATOM 4548 C CA . ILE A 1 575 ? 1.679 -5.769 28.972 1.00 87.25 575 ILE A CA 1
ATOM 4549 C C . ILE A 1 575 ? 1.985 -4.271 28.897 1.00 87.25 575 ILE A C 1
ATOM 4551 O O . ILE A 1 575 ? 1.104 -3.481 28.559 1.00 87.25 575 ILE A O 1
ATOM 4555 N N . MET A 1 576 ? 3.219 -3.881 29.223 1.00 85.94 576 MET A N 1
ATOM 4556 C CA . MET A 1 576 ? 3.665 -2.486 29.183 1.00 85.94 576 MET A CA 1
ATOM 4557 C C . MET A 1 576 ? 5.005 -2.358 28.463 1.00 85.94 576 MET A C 1
ATOM 4559 O O . MET A 1 576 ? 6.008 -2.910 28.932 1.00 85.94 576 MET A O 1
ATOM 4563 N N . ASP A 1 577 ? 5.029 -1.562 27.397 1.00 81.44 577 ASP A N 1
ATOM 4564 C CA . ASP A 1 577 ? 6.228 -1.260 26.608 1.00 81.44 577 ASP A CA 1
ATOM 4565 C C . ASP A 1 577 ? 6.548 0.237 26.665 1.00 81.44 577 ASP A C 1
ATOM 4567 O O . ASP A 1 577 ? 5.637 1.059 26.680 1.00 81.44 577 ASP A O 1
ATOM 4571 N N . ASP A 1 578 ? 7.841 0.578 26.699 1.00 70.38 578 ASP A N 1
ATOM 4572 C CA . ASP A 1 578 ? 8.362 1.949 26.555 1.00 70.38 578 ASP A CA 1
ATOM 4573 C C . ASP A 1 578 ? 7.656 3.027 27.403 1.00 70.38 578 ASP A C 1
ATOM 4575 O O . ASP A 1 578 ? 7.278 4.082 26.912 1.00 70.38 578 ASP A O 1
ATOM 4579 N N . MET A 1 579 ? 7.521 2.785 28.712 1.00 65.25 579 MET A N 1
ATOM 4580 C CA . MET A 1 579 ? 6.851 3.682 29.672 1.00 65.25 579 MET A CA 1
ATOM 4581 C C . MET A 1 579 ? 7.749 4.827 30.176 1.00 65.25 579 MET A C 1
ATOM 4583 O O . MET A 1 579 ? 7.412 5.502 31.150 1.00 65.25 579 MET A O 1
ATOM 4587 N N . ALA A 1 580 ? 8.918 5.028 29.564 1.00 54.00 580 ALA A N 1
ATOM 4588 C CA . ALA A 1 580 ? 9.881 6.027 30.001 1.00 54.00 580 ALA A CA 1
ATOM 4589 C C . ALA A 1 580 ? 9.380 7.443 29.671 1.00 54.00 580 ALA A C 1
ATOM 4591 O O . ALA A 1 580 ? 9.175 7.798 28.511 1.00 54.00 580 ALA A O 1
ATOM 4592 N N . LEU A 1 581 ? 9.223 8.274 30.701 1.00 49.94 581 LEU A N 1
ATOM 4593 C CA . LEU A 1 581 ? 9.021 9.710 30.532 1.00 49.94 581 LEU A CA 1
ATOM 4594 C C . LEU A 1 581 ? 10.298 10.309 29.938 1.00 49.94 581 LEU A C 1
ATOM 4596 O O . LEU A 1 581 ? 11.393 10.071 30.450 1.00 49.94 581 LEU A O 1
ATOM 4600 N N . SER A 1 582 ? 10.181 11.097 28.866 1.00 41.84 582 SER A N 1
ATOM 4601 C CA . SER A 1 582 ? 11.328 11.872 28.379 1.00 41.84 582 SER A CA 1
ATOM 4602 C C . SER A 1 582 ? 11.840 12.752 29.529 1.00 41.84 582 SER A C 1
ATOM 4604 O O . SER A 1 582 ? 11.023 13.383 30.201 1.00 41.84 582 SER A O 1
ATOM 4606 N N . GLU A 1 583 ? 13.163 12.848 29.712 1.00 38.28 583 GLU A N 1
ATOM 4607 C CA . GLU A 1 583 ? 13.860 13.573 30.803 1.00 38.28 583 GLU A CA 1
ATOM 4608 C C . GLU A 1 583 ? 13.415 15.037 31.022 1.00 38.28 583 GLU A C 1
ATOM 4610 O O . GLU A 1 583 ? 13.804 15.673 31.996 1.00 38.28 583 GLU A O 1
ATOM 4615 N N . LYS A 1 584 ? 12.587 15.587 30.129 1.00 38.31 584 LYS A N 1
ATOM 4616 C CA . LYS A 1 584 ? 12.020 16.940 30.187 1.00 38.31 584 LYS A CA 1
ATOM 4617 C C . LYS A 1 584 ? 10.688 17.058 30.945 1.00 38.31 584 LYS A C 1
ATOM 4619 O O . LYS A 1 584 ? 10.111 18.141 30.948 1.00 38.31 584 LYS A O 1
ATOM 4624 N N . LEU A 1 585 ? 10.171 15.981 31.540 1.00 40.84 585 LEU A N 1
ATOM 4625 C CA . LEU A 1 585 ? 8.895 15.972 32.267 1.00 40.84 585 LEU A CA 1
ATOM 4626 C C . LEU A 1 585 ? 9.055 15.291 33.632 1.00 40.84 585 LEU A C 1
ATOM 4628 O O . LEU A 1 585 ? 8.818 14.095 33.773 1.00 40.84 585 LEU A O 1
ATOM 4632 N N . GLN A 1 586 ? 9.437 16.065 34.647 1.00 40.44 586 GLN A N 1
ATOM 4633 C CA . GLN A 1 586 ? 9.284 15.668 36.046 1.00 40.44 586 GLN A CA 1
ATOM 4634 C C . GLN A 1 586 ? 8.536 16.765 36.804 1.00 40.44 586 GLN A C 1
ATOM 4636 O O . GLN A 1 586 ? 8.986 17.906 36.864 1.00 40.44 586 GLN A O 1
ATOM 4641 N N . PHE A 1 587 ? 7.394 16.400 37.383 1.00 34.50 587 PHE A N 1
ATOM 4642 C CA . PHE A 1 587 ? 6.733 17.143 38.455 1.00 34.50 587 PHE A CA 1
ATOM 4643 C C . PHE A 1 587 ? 7.047 16.452 39.792 1.00 34.50 587 PHE A C 1
ATOM 4645 O O . PHE A 1 587 ? 7.357 15.257 39.788 1.00 34.50 587 PHE A O 1
ATOM 4652 N N . PRO A 1 588 ? 7.013 17.174 40.929 1.00 27.94 588 PRO A N 1
ATOM 4653 C CA . PRO A 1 588 ? 7.400 16.617 42.219 1.00 27.94 588 PRO A CA 1
ATOM 4654 C C . PRO A 1 588 ? 6.499 15.440 42.597 1.00 27.94 588 PRO A C 1
ATOM 4656 O O . PRO A 1 588 ? 5.274 15.557 42.612 1.00 27.94 588 PRO A O 1
ATOM 4659 N N . ILE A 1 589 ? 7.131 14.313 42.919 1.00 27.55 589 ILE A N 1
ATOM 4660 C CA . ILE A 1 589 ? 6.503 13.197 43.620 1.00 27.55 589 ILE A CA 1
ATOM 4661 C C . ILE A 1 589 ? 5.981 13.764 44.944 1.00 27.55 589 ILE A C 1
ATOM 4663 O O . ILE A 1 589 ? 6.764 14.219 45.776 1.00 27.55 589 ILE A O 1
ATOM 4667 N N . ILE A 1 590 ? 4.661 13.791 45.118 1.00 28.55 590 ILE A N 1
ATOM 4668 C CA . ILE A 1 590 ? 4.058 14.019 46.429 1.00 28.55 590 ILE A CA 1
ATOM 4669 C C . ILE A 1 590 ? 4.213 12.697 47.183 1.00 28.55 590 ILE A C 1
ATOM 4671 O O . ILE A 1 590 ? 3.520 11.727 46.881 1.00 28.55 590 ILE A O 1
ATOM 4675 N N . GLU A 1 591 ? 5.169 12.647 48.109 1.00 25.64 591 GLU A N 1
ATOM 4676 C CA . GLU A 1 591 ? 5.232 11.603 49.134 1.00 25.64 591 GLU A CA 1
ATOM 4677 C C . GLU A 1 591 ? 3.933 11.657 49.961 1.00 25.64 591 GLU A C 1
ATOM 4679 O O . GLU A 1 591 ? 3.549 12.729 50.439 1.00 25.64 591 GLU A O 1
ATOM 4684 N N . ILE A 1 592 ? 3.233 10.521 50.067 1.00 30.20 592 ILE A N 1
ATOM 4685 C CA . ILE A 1 592 ? 2.112 10.313 51.002 1.00 30.20 592 ILE A CA 1
ATOM 4686 C C . ILE A 1 592 ? 2.673 9.954 52.372 1.00 30.20 592 ILE A C 1
ATOM 4688 O O . ILE A 1 592 ? 3.557 9.066 52.412 1.00 30.20 592 ILE A O 1
#

InterPro domains:
  IPR000308 14-3-3 protein [PR00305] (27-56)
  IPR000308 14-3-3 protein [PR00305] (76-100)
  IPR000308 14-3-3 protein [PR00305] (107-129)
  IPR001810 F-box domain [PF00646] (177-210)
  IPR001810 F-box domain [PS50181] (174-228)
  IPR023410 14-3-3 domain [PF00244] (9-127)
  IPR032675 Leucine-rich repeat domain superfamily [G3DSA:3.80.10.10] (297-534)
  IPR036047 F-box-like domain superfamily [SSF81383] (174-225)
  IPR036815 14-3-3 domain superfamily [G3DSA:1.20.190.20] (2-180)
  IPR036815 14-3-3 domain superfamily [SSF48445] (4-128)
  IPR044997 F-box protein, plant [PTHR32153] (170-466)
  IPR053781 F-box/LRR-repeat protein 13-like, F-box domain [cd22160] (177-210)
  IPR055411 F-box/LRR-repeat protein 15/At3g58940/PEG3-like, LRR domain [PF24758] (324-427)

pLDDT: mean 72.34, std 17.85, range [25.31, 97.81]